Protein AF-A0A9Q1CS83-F1 (afdb_monomer_lite)

Sequence (499 aa):
MTSAVANDSVRLHMLMARCEGEALEAIQFCNMKAPKEGFKATMKTLKERYGDSARVAQAWIKKVTNSPKVDAGNIQKFADDLDNCYEALNTLGYLSELNNQASLKQIMAKFPRFFQNRWSVENFKIKQERGKNAELKDVVKFIRKAAAEITDPVFGSNRSGDETSGVSNRPPNRKDSVGNKIYHVNQVVRKDRESTKVRVVYDTASKCEGVSLNDVIYNGPKLQNDLFDVLIGIRRRPIALICDISEMYLQIQLAKEDRTMFRFMWRDPVETVESKIYEFNRVVFGLNVAPFISQIVTQENARKHKEEYPCAAEAVLKSTYMDDTMVSVENIEKAVKLYHELRELWGQAGMEAKKWLSSSKQVMEQIPQELRVKEVNLTENELPSVSTLGLSWAAEQDHFKFKTSAVREVHKEELTKRLVLSKISTVFDPLGFLSPFVIQGKILLQEIWVSGISWDEVVGGELQDKVGDWIRDLENLSDIRVNRCLCLDGAETLNCTHL

Secondary structure (DSSP, 8-state):
-------HHHHHHHHHTT--THHHHTTGGGGGS-HHHHHHHHHHHHHHHH--HHHHHHHHHHHHHHPPPP-TTTHHHHHHHHHHHHHHHHHHT-GGGTSSHHHHHHHHTTS-HHHHHHHHHHHHHHHHHHSSPPPHHHHHHHHHHHHHHHS-TTTGGG-----------------S-----EEEEEEE--SSSSS---EEEE-TT--BTTB-HHHHS------PPPHHHHHHHTTSSSEEEEEEETTHHHHSBPPTTTGGGSEEEE--SS--PPPEEEE-SB--TT-TTHHHHHHHHHHHHHHHTTTTSHHHHHHHHHHEETTEEEEEESSHHHHHHHHHHHHHHHHHTT--EEEEEES-HHHHHTS-GGGB-S-EETT--S---S--BEEEEETTTTEEEEEPPP-----GGG-BHHHHHHHHHHB--TT-TTHHHHHHHHHHHHHHHHTT--TTSBP-THHHHHHHHHHHHTGGGGG--EES--PPTT---------

Foldseek 3Di:
DDDDPPDLQVVLVVVLVPDDDPLNVQLVVLNVDDSNSSSVVSVVSCCVPPVPLVNQLVVLLCCQLVDAQDDLVCLQVSLVSLVVSCVSCVVSVNQVVCFDPVNLVSNLVSYPLVLVLVVVVVQVVCCVVVVDGDGSVSVSVSSNVVNCQLPPPPRNPPPHDDPDDDDRDDAPDDDPPPPQDAFEWDWDQDPPDPDRDTATATAQVDDDVHDGNLSNDDQDDDLFADLLQLLLQLQAEDKKKKWFWPPLQQLAFDDPVCQSVQKYWDDDPVDPDDIDIDTDGTGGHNHSNSQVVSLVLQLVLLVVCCVVQVLLSCQSNRNDGRGMRIHHDHDLVVLLSNVVSNQVSCVVSVIGIAQMDMLDPSNVVSDDPRRHDQWDFSPPDDDDDDQAQTWIARSPVQWIFTDDDDLDQQDQQQAFLQVLVSLLVSHDDSNCPCVVLSVLSVVLSVVCVVVVADRRGGDDDPSSVSSSVSSVCSVVSRVDIGHSHPDDVPDDDPPPPDD

Organism: Holothuria leucospilota (NCBI:txid206669)

InterPro domains:
  IPR000477 Reverse transcriptase domain [PF00078] (239-354)
  IPR005312 Domain of unknown function DUF1759 [PF03564] (11-122)
  IPR008042 Retrotransposon Pao-like, RNAseH-like domain [PF05380] (416-487)
  IPR043128 Reverse transcriptase/Diguanylate cyclase domain [G3DSA:3.30.70.270] (233-348)
  IPR043502 DNA/RNA polymerase superfamily [SSF56672] (188-355)

Radius of gyration: 31.39 Å; chains: 1; bounding box: 93×75×61 Å

Structure (mmCIF, N/CA/C/O backbone):
data_AF-A0A9Q1CS83-F1
#
_entry.id   AF-A0A9Q1CS83-F1
#
loop_
_atom_site.group_PDB
_atom_site.id
_atom_site.type_symbol
_atom_site.label_atom_id
_atom_site.label_alt_id
_atom_site.label_comp_id
_atom_site.label_asym_id
_atom_site.label_entity_id
_atom_site.label_seq_id
_atom_site.pdbx_PDB_ins_code
_atom_site.Cartn_x
_atom_site.Cartn_y
_atom_site.Cartn_z
_atom_site.occupancy
_atom_site.B_iso_or_equiv
_atom_site.auth_seq_id
_atom_site.auth_comp_id
_atom_site.auth_asym_id
_atom_site.auth_atom_id
_atom_site.pdbx_PDB_model_num
ATOM 1 N N . MET A 1 1 ? -32.609 38.874 -1.610 1.00 32.03 1 MET A N 1
ATOM 2 C CA . MET A 1 1 ? -34.036 38.776 -1.984 1.00 32.03 1 MET A CA 1
ATOM 3 C C . MET A 1 1 ? -34.878 38.949 -0.733 1.00 32.03 1 MET A C 1
ATOM 5 O O . MET A 1 1 ? -34.970 38.048 0.086 1.00 32.03 1 MET A O 1
ATOM 9 N N . THR A 1 2 ? -35.414 40.149 -0.551 1.00 37.81 2 THR A N 1
ATOM 10 C CA . THR A 1 2 ? -36.404 40.507 0.465 1.00 37.81 2 THR A CA 1
ATOM 11 C C . THR A 1 2 ? -37.734 39.826 0.135 1.00 37.81 2 THR A C 1
ATOM 13 O O . THR A 1 2 ? -38.559 40.391 -0.576 1.00 37.81 2 THR A O 1
ATOM 16 N N . SER A 1 3 ? -37.964 38.605 0.629 1.00 36.94 3 SER A N 1
ATOM 17 C CA . SER A 1 3 ? -39.322 38.053 0.644 1.00 36.94 3 SER A CA 1
ATOM 18 C C . SER A 1 3 ? -40.065 38.647 1.837 1.00 36.94 3 SER A C 1
ATOM 20 O O . SER A 1 3 ? -39.751 38.365 2.996 1.00 36.94 3 SER A O 1
ATOM 22 N N . ALA A 1 4 ? -41.032 39.508 1.544 1.00 54.03 4 ALA A N 1
ATOM 23 C CA . ALA A 1 4 ? -41.943 40.087 2.510 1.00 54.03 4 ALA A CA 1
ATOM 24 C C . ALA A 1 4 ? -42.719 38.986 3.255 1.00 54.03 4 ALA A C 1
ATOM 26 O O . ALA A 1 4 ? -43.751 38.511 2.794 1.00 54.03 4 ALA A O 1
ATOM 27 N N . VAL A 1 5 ? -42.259 38.609 4.449 1.00 50.91 5 VAL A N 1
ATOM 28 C CA . VAL A 1 5 ? -43.134 37.959 5.431 1.00 50.91 5 VAL A CA 1
ATOM 29 C C . VAL A 1 5 ? -44.098 39.048 5.894 1.00 50.91 5 VAL A C 1
ATOM 31 O O . VAL A 1 5 ? -43.690 39.934 6.637 1.00 50.91 5 VAL A O 1
ATOM 34 N N . ALA A 1 6 ? -45.326 39.078 5.375 1.00 58.25 6 ALA A N 1
ATOM 35 C CA . ALA A 1 6 ? -46.272 40.181 5.589 1.00 58.25 6 ALA A CA 1
ATOM 36 C C . ALA A 1 6 ? -46.984 40.147 6.957 1.00 58.25 6 ALA A C 1
ATOM 38 O O . ALA A 1 6 ? -47.631 41.118 7.334 1.00 58.25 6 ALA A O 1
ATOM 39 N N . ASN A 1 7 ? -46.865 39.052 7.713 1.00 74.69 7 ASN A N 1
ATOM 40 C CA . ASN A 1 7 ? -47.568 38.872 8.980 1.00 74.69 7 ASN A CA 1
ATOM 41 C C . ASN A 1 7 ? -46.629 39.117 10.176 1.00 74.69 7 ASN A C 1
ATOM 43 O O . ASN A 1 7 ? -45.687 38.353 10.401 1.00 74.69 7 ASN A O 1
ATOM 47 N N . ASP A 1 8 ? -46.897 40.167 10.957 1.00 70.06 8 ASP A N 1
ATOM 48 C CA . ASP A 1 8 ? -46.101 40.539 12.137 1.00 70.06 8 ASP A CA 1
ATOM 49 C C . ASP A 1 8 ? -46.105 39.448 13.227 1.00 70.06 8 ASP A C 1
ATOM 51 O O . ASP A 1 8 ? -45.138 39.325 13.975 1.00 70.06 8 ASP A O 1
ATOM 55 N N . SER A 1 9 ? -47.131 38.586 13.264 1.00 71.44 9 SER A N 1
ATOM 56 C CA . SER A 1 9 ? -47.167 37.410 14.148 1.00 71.44 9 SER A CA 1
ATOM 57 C C . SER A 1 9 ? -46.125 36.359 13.756 1.00 71.44 9 SER A C 1
ATOM 59 O O . SER A 1 9 ? -45.433 35.814 14.617 1.00 71.44 9 SER A O 1
ATOM 61 N N . VAL A 1 10 ? -45.945 36.139 12.449 1.00 76.00 10 VAL A N 1
ATOM 62 C CA . VAL A 1 10 ? -44.929 35.220 11.915 1.00 76.00 10 VAL A CA 1
ATOM 63 C C . VAL A 1 10 ? -43.532 35.798 12.126 1.00 76.00 10 VAL A C 1
ATOM 65 O O . VAL A 1 10 ? -42.625 35.069 12.513 1.00 76.00 10 VAL A O 1
ATOM 68 N N . ARG A 1 11 ? -43.354 37.115 11.954 1.00 75.62 11 ARG A N 1
ATOM 69 C CA . ARG A 1 11 ? -42.078 37.790 12.247 1.00 75.62 11 ARG A CA 1
ATOM 70 C C . ARG A 1 11 ? -41.690 37.678 13.719 1.00 75.62 11 ARG A C 1
ATOM 72 O O . ARG A 1 11 ? -40.526 37.422 14.008 1.00 75.62 11 ARG A O 1
ATOM 79 N N . LEU A 1 12 ? -42.649 37.845 14.632 1.00 78.38 12 LEU A N 1
ATOM 80 C CA . LEU A 1 12 ? -42.424 37.696 16.070 1.00 78.38 12 LEU A CA 1
ATOM 81 C C . LEU A 1 12 ? -42.041 36.257 16.431 1.00 78.38 12 LEU A C 1
ATOM 83 O O . LEU A 1 12 ? -41.023 36.056 17.089 1.00 78.38 12 LEU A O 1
ATOM 87 N N . HIS A 1 13 ? -42.781 35.264 15.931 1.00 78.75 13 HIS A N 1
ATOM 88 C CA . HIS A 1 13 ? -42.461 33.852 16.161 1.00 78.75 13 HIS A CA 1
ATOM 89 C C . HIS A 1 13 ? -41.102 33.455 15.573 1.00 78.75 13 HIS A C 1
ATOM 91 O O . HIS A 1 13 ? -40.316 32.802 16.251 1.00 78.75 13 HIS A O 1
ATOM 97 N N . MET A 1 14 ? -40.782 33.882 14.346 1.00 76.44 14 MET A N 1
ATOM 98 C CA . MET A 1 14 ? -39.477 33.615 13.730 1.00 76.44 14 MET A CA 1
ATOM 99 C C . MET A 1 14 ? -38.332 34.276 14.497 1.00 76.44 14 MET A C 1
ATOM 101 O O . MET A 1 14 ? -37.271 33.674 14.628 1.00 76.44 14 MET A O 1
ATOM 105 N N . LEU A 1 15 ? -38.530 35.495 15.005 1.00 76.56 15 LEU A N 1
ATOM 106 C CA . LEU A 1 15 ? -37.518 36.197 15.789 1.00 76.56 15 LEU A CA 1
ATOM 107 C C . LEU A 1 15 ? -37.273 35.493 17.128 1.00 76.56 15 LEU A C 1
ATOM 109 O O . LEU A 1 15 ? -36.124 35.256 17.482 1.00 76.56 15 LEU A O 1
ATOM 113 N N . MET A 1 16 ? -38.338 35.094 17.828 1.00 76.12 16 MET A N 1
ATOM 114 C CA . MET A 1 16 ? -38.227 34.344 19.082 1.00 76.12 16 MET A CA 1
ATOM 115 C C . MET A 1 16 ? -37.592 32.966 18.875 1.00 76.12 16 MET A C 1
ATOM 117 O O . MET A 1 16 ? -36.726 32.584 19.649 1.00 76.12 16 MET A O 1
ATOM 121 N N . ALA A 1 17 ? -37.935 32.259 17.795 1.00 79.44 17 ALA A N 1
ATOM 122 C CA . ALA A 1 17 ? -37.340 30.963 17.457 1.00 79.44 17 ALA A CA 1
ATOM 123 C C . ALA A 1 17 ? -35.837 31.033 17.123 1.00 79.44 17 ALA A C 1
ATOM 125 O O . ALA A 1 17 ? -35.180 30.002 17.028 1.00 79.44 17 ALA A O 1
ATOM 126 N N . ARG A 1 18 ? -35.289 32.235 16.902 1.00 75.81 18 ARG A N 1
ATOM 127 C CA . ARG A 1 18 ? -33.863 32.472 16.630 1.00 75.81 18 ARG A CA 1
ATOM 128 C C . ARG A 1 18 ? -33.108 33.020 17.844 1.00 75.81 18 ARG A C 1
ATOM 130 O O . ARG A 1 18 ? -31.906 33.253 17.739 1.00 75.81 18 ARG A O 1
ATOM 137 N N . CYS A 1 19 ? -33.792 33.251 18.964 1.00 76.88 19 CYS A N 1
ATOM 138 C CA . CYS A 1 19 ? -33.185 33.653 20.226 1.00 76.88 19 CYS A CA 1
ATOM 139 C C . CYS A 1 19 ? -33.089 32.444 21.161 1.00 76.88 19 CYS A C 1
ATOM 141 O O . CYS A 1 19 ? -34.038 31.679 21.291 1.00 76.88 19 CYS A O 1
ATOM 143 N N . GLU A 1 20 ? -31.964 32.310 21.859 1.00 75.19 20 GLU A N 1
ATOM 144 C CA . GLU A 1 20 ? -31.714 31.244 22.835 1.00 75.19 20 GLU A CA 1
ATOM 145 C C . GLU A 1 20 ? -31.193 31.854 24.150 1.00 75.19 20 GLU A C 1
ATOM 147 O O . GLU A 1 20 ? -30.678 32.978 24.164 1.00 75.19 20 GLU A O 1
ATOM 152 N N . GLY A 1 21 ? -31.345 31.133 25.266 1.00 81.75 21 GLY A N 1
ATOM 153 C CA . GLY A 1 21 ? -30.866 31.555 26.590 1.00 81.75 21 GLY A CA 1
ATOM 154 C C . GLY A 1 21 ? -31.493 32.861 27.104 1.00 81.75 21 GLY A C 1
ATOM 155 O O . GLY A 1 21 ? -32.665 33.144 26.856 1.00 81.75 21 GLY A O 1
ATOM 156 N N . GLU A 1 22 ? -30.696 33.687 27.791 1.00 77.06 22 GLU A N 1
ATOM 157 C CA . GLU A 1 22 ? -31.140 34.942 28.432 1.00 77.06 22 GLU A CA 1
ATOM 158 C C . GLU A 1 22 ? -31.825 35.925 27.462 1.00 77.06 22 GLU A C 1
ATOM 160 O O . GLU A 1 22 ? -32.710 36.690 27.851 1.00 77.06 22 GLU A O 1
ATOM 165 N N . ALA A 1 23 ? -31.439 35.909 26.179 1.00 77.50 23 ALA A N 1
ATOM 166 C CA . ALA A 1 23 ? -32.041 36.766 25.161 1.00 77.50 23 ALA A CA 1
ATOM 167 C C . ALA A 1 23 ? -33.485 36.352 24.840 1.00 77.50 23 ALA A C 1
ATOM 169 O O . ALA A 1 23 ? -34.316 37.223 24.586 1.00 77.50 23 ALA A O 1
ATOM 170 N N . LEU A 1 24 ? -33.788 35.048 24.884 1.00 82.00 24 LEU A N 1
ATOM 171 C CA . LEU A 1 24 ? -35.145 34.527 24.732 1.00 82.00 24 LEU A CA 1
ATOM 172 C C . LEU A 1 24 ? -35.987 34.852 25.970 1.00 82.00 24 LEU A C 1
ATOM 174 O O . LEU A 1 24 ? -37.093 35.370 25.832 1.00 82.00 24 LEU A O 1
ATOM 178 N N . GLU A 1 25 ? -35.451 34.623 27.170 1.00 80.50 25 GLU A N 1
ATOM 179 C CA . GLU A 1 25 ? -36.126 34.948 28.437 1.00 80.50 25 GLU A CA 1
ATOM 180 C C . GLU A 1 25 ? -36.514 36.431 28.514 1.00 80.50 25 GLU A C 1
ATOM 182 O O . GLU A 1 25 ? -37.641 36.772 28.875 1.00 80.50 25 GLU A O 1
ATOM 187 N N . ALA A 1 26 ? -35.626 37.326 28.067 1.00 77.38 26 ALA A N 1
ATOM 188 C CA . ALA A 1 26 ? -35.876 38.765 28.044 1.00 77.38 26 ALA A CA 1
ATOM 189 C C . ALA A 1 26 ? -37.036 39.191 27.120 1.00 77.38 26 ALA A C 1
ATOM 191 O O . ALA A 1 26 ? -37.585 40.280 27.304 1.00 77.38 26 ALA A O 1
ATOM 192 N N . ILE A 1 27 ? -37.405 38.370 26.130 1.00 82.19 27 ILE A N 1
ATOM 193 C CA . ILE A 1 27 ? -38.431 38.697 25.127 1.00 82.19 27 ILE A CA 1
ATOM 194 C C . ILE A 1 27 ? -39.676 37.804 25.200 1.00 82.19 27 ILE A C 1
ATOM 196 O O . ILE A 1 27 ? -40.655 38.114 24.524 1.00 82.19 27 ILE A O 1
ATOM 200 N N . GLN A 1 28 ? -39.688 36.755 26.032 1.00 79.38 28 GLN A N 1
ATOM 201 C CA . GLN A 1 28 ? -40.813 35.815 26.185 1.00 79.38 28 GLN A CA 1
ATOM 202 C C . GLN A 1 28 ? -42.146 36.519 26.476 1.00 79.38 28 GLN A C 1
ATOM 204 O O . GLN A 1 28 ? -43.165 36.207 25.859 1.00 79.38 28 GLN A O 1
ATOM 209 N N . PHE A 1 29 ? -42.135 37.542 27.336 1.00 77.25 29 PHE A N 1
ATOM 210 C CA . PHE A 1 29 ? -43.333 38.319 27.675 1.00 77.25 29 PHE A CA 1
ATOM 211 C C . PHE A 1 29 ? -43.911 39.106 26.482 1.00 77.25 29 PHE A C 1
ATOM 213 O O . PHE A 1 29 ? -45.092 39.453 26.466 1.00 77.25 29 PHE A O 1
ATOM 220 N N . CYS A 1 30 ? -43.115 39.376 25.441 1.00 78.12 30 CYS A N 1
ATOM 221 C CA . CYS A 1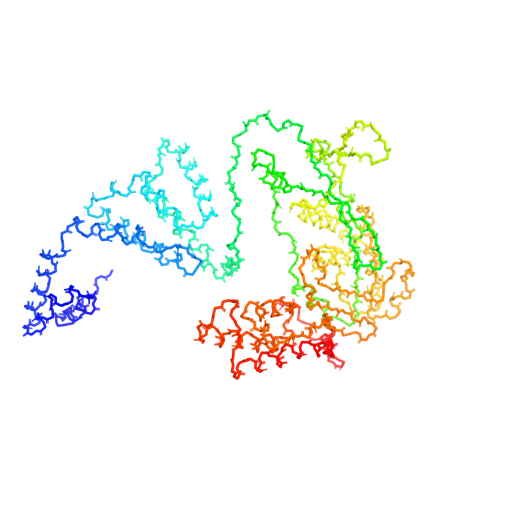 30 ? -43.589 40.086 24.251 1.00 78.12 30 CYS A CA 1
ATOM 222 C C . CYS A 1 30 ? -44.571 39.252 23.412 1.00 78.12 30 CYS A C 1
ATOM 224 O O . CYS A 1 30 ? -45.323 39.839 22.636 1.00 78.12 30 CYS A O 1
ATOM 226 N N . ASN A 1 31 ? -44.627 37.927 23.610 1.00 76.19 31 ASN A N 1
ATOM 227 C CA . ASN A 1 31 ? -45.605 37.042 22.966 1.00 76.19 31 ASN A CA 1
ATOM 228 C C . ASN A 1 31 ? -47.033 37.211 23.521 1.00 76.19 31 ASN A C 1
ATOM 230 O O . ASN A 1 31 ? -47.999 36.836 22.869 1.00 76.19 31 ASN A O 1
ATOM 234 N N . MET A 1 32 ? -47.183 37.802 24.713 1.00 77.38 32 MET A N 1
ATOM 235 C CA . MET A 1 32 ? -48.495 38.089 25.312 1.00 77.38 32 MET A CA 1
ATOM 236 C C . MET A 1 32 ? -49.119 39.393 24.787 1.00 77.38 32 MET A C 1
ATOM 238 O O . MET A 1 32 ? -50.256 39.715 25.126 1.00 77.38 32 MET A O 1
ATOM 242 N N . LYS A 1 33 ? -48.380 40.170 23.983 1.00 78.12 33 LYS A N 1
ATOM 243 C CA . LYS A 1 33 ? -48.838 41.439 23.397 1.00 78.12 33 LYS A CA 1
ATOM 244 C C . LYS A 1 33 ? -49.398 41.221 21.993 1.00 78.12 33 LYS A C 1
ATOM 246 O O . LYS A 1 33 ? -49.056 40.251 21.321 1.00 78.12 33 LYS A O 1
ATOM 251 N N . ALA A 1 34 ? -50.211 42.165 21.514 1.00 81.31 34 ALA A N 1
ATOM 252 C CA . ALA A 1 34 ? -50.700 42.140 20.137 1.00 81.31 34 ALA A CA 1
ATOM 253 C C . ALA A 1 34 ? -49.515 42.046 19.145 1.00 81.31 34 ALA A C 1
ATOM 255 O O . ALA A 1 34 ? -48.524 42.751 19.340 1.00 81.31 34 ALA A O 1
ATOM 256 N N . PRO A 1 35 ? -49.584 41.238 18.067 1.00 76.50 35 PRO A N 1
ATOM 257 C CA . PRO A 1 35 ? -48.413 40.838 17.271 1.00 76.50 35 PRO A CA 1
ATOM 258 C C . PRO A 1 35 ? -47.492 41.972 16.795 1.00 76.50 35 PRO A C 1
ATOM 260 O O . PRO A 1 35 ? -46.269 41.861 16.852 1.00 76.50 35 PRO A O 1
ATOM 263 N N . LYS A 1 36 ? -48.076 43.097 16.372 1.00 79.19 36 LYS A N 1
ATOM 264 C CA . LYS A 1 36 ? -47.341 44.281 15.906 1.00 79.19 36 LYS A CA 1
ATOM 265 C C . LYS A 1 36 ? -46.616 45.012 17.042 1.00 79.19 36 LYS A C 1
ATOM 267 O O . LYS A 1 36 ? -45.495 45.491 16.869 1.00 79.19 36 LYS A O 1
ATOM 272 N N . GLU A 1 37 ? -47.243 45.084 18.213 1.00 79.94 37 GLU A N 1
ATOM 273 C CA . GLU A 1 37 ? -46.659 45.685 19.414 1.00 79.94 37 GLU A CA 1
ATOM 274 C C . GLU A 1 37 ? -45.627 44.764 20.058 1.00 79.94 37 GLU A C 1
ATOM 276 O O . GLU A 1 37 ? -44.570 45.238 20.473 1.00 79.94 37 GLU A O 1
ATOM 281 N N . GLY A 1 38 ? -45.901 43.457 20.076 1.00 81.38 38 GLY A N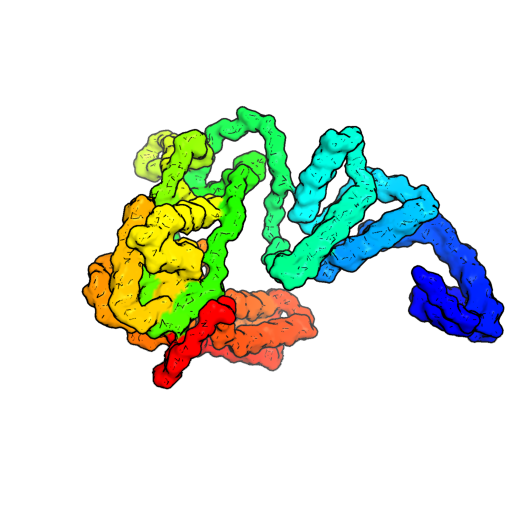 1
ATOM 282 C CA . GLY A 1 38 ? -44.976 42.415 20.507 1.00 81.38 38 GLY A CA 1
ATOM 283 C C . GLY A 1 38 ? -43.685 42.467 19.702 1.00 81.38 38 GLY A C 1
ATOM 284 O O . GLY A 1 38 ? -42.622 42.641 20.284 1.00 81.38 38 GLY A O 1
ATOM 285 N N . PHE A 1 39 ? -43.767 42.468 18.367 1.00 79.56 39 PHE A N 1
ATOM 286 C CA . PHE A 1 39 ? -42.588 42.569 17.500 1.00 79.56 39 PHE A CA 1
ATOM 287 C C . PHE A 1 39 ? -41.778 43.852 17.734 1.00 79.56 39 PHE A C 1
ATOM 289 O O . PHE A 1 39 ? -40.551 43.810 17.854 1.00 79.56 39 PHE A O 1
ATOM 296 N N . LYS A 1 40 ? -42.452 45.004 17.855 1.00 82.56 40 LYS A N 1
ATOM 297 C CA . LYS A 1 40 ? -41.785 46.287 18.122 1.00 82.56 40 LYS A CA 1
ATOM 298 C C . LYS A 1 40 ? -41.121 46.309 19.503 1.00 82.56 40 LYS A C 1
ATOM 300 O O . LYS A 1 40 ? -40.012 46.828 19.628 1.00 82.56 40 LYS A O 1
ATOM 305 N N . ALA A 1 41 ? -41.772 45.745 20.522 1.00 80.31 41 ALA A N 1
ATOM 306 C CA . ALA A 1 41 ? -41.229 45.624 21.871 1.00 80.31 41 ALA A CA 1
ATOM 307 C C . ALA A 1 41 ? -40.028 44.669 21.909 1.00 80.31 41 ALA A C 1
ATOM 309 O O . ALA A 1 41 ? -38.989 45.050 22.436 1.00 80.31 41 ALA A O 1
ATOM 310 N N . THR A 1 42 ? -40.119 43.500 21.267 1.00 81.25 42 THR A N 1
ATOM 311 C CA . THR A 1 42 ? -39.013 42.542 21.128 1.00 81.25 42 THR A CA 1
ATOM 312 C C . THR A 1 42 ? -37.803 43.193 20.469 1.00 81.25 42 THR A C 1
ATOM 314 O O . THR A 1 42 ? -36.703 43.136 21.013 1.00 81.25 42 THR A O 1
ATOM 317 N N . MET A 1 43 ? -37.993 43.876 19.336 1.00 80.44 43 MET A N 1
ATOM 318 C CA . MET A 1 43 ? -36.898 44.545 18.632 1.00 80.44 43 MET A CA 1
ATOM 319 C C . MET A 1 43 ? -36.276 45.668 19.474 1.00 80.44 43 MET A C 1
ATOM 321 O O . MET A 1 43 ? -35.057 45.828 19.483 1.00 80.44 43 MET A O 1
ATOM 325 N N . LYS A 1 44 ? -37.097 46.425 20.217 1.00 83.25 44 LYS A N 1
ATOM 326 C CA . LYS A 1 44 ? -36.624 47.462 21.144 1.00 83.25 44 LYS A CA 1
ATOM 327 C C . LYS A 1 44 ? -35.792 46.857 22.279 1.00 83.25 44 LYS A C 1
ATOM 329 O O . LYS A 1 44 ? -34.669 47.298 22.489 1.00 83.25 44 LYS A O 1
ATOM 334 N N . THR A 1 45 ? -36.291 45.821 22.953 1.00 80.94 45 THR A N 1
ATOM 335 C CA . THR A 1 45 ? -35.597 45.154 24.065 1.00 80.94 45 THR A CA 1
ATOM 336 C C . THR A 1 45 ? -34.299 44.483 23.620 1.00 80.94 45 THR A C 1
ATOM 338 O O . THR A 1 45 ? -33.285 44.621 24.302 1.00 80.94 45 THR A O 1
ATOM 341 N N . LEU A 1 46 ? -34.289 43.811 22.462 1.00 81.12 46 LEU A N 1
ATOM 342 C CA . LEU A 1 46 ? -33.066 43.229 21.902 1.00 81.12 46 LEU A CA 1
ATOM 343 C C . LEU A 1 46 ? -32.051 44.312 21.541 1.00 81.12 46 LEU A C 1
ATOM 345 O O . LEU A 1 46 ? -30.876 44.173 21.869 1.00 81.12 46 LEU A O 1
ATOM 349 N N . LYS A 1 47 ? -32.497 45.419 20.936 1.00 80.50 47 LYS A N 1
ATOM 350 C CA . LYS A 1 47 ? -31.619 46.542 20.596 1.00 80.50 47 LYS A CA 1
ATOM 351 C C . LYS A 1 47 ? -31.032 47.217 21.839 1.00 80.50 47 LYS A C 1
ATOM 353 O O . LYS A 1 47 ? -29.845 47.507 21.851 1.00 80.50 47 LYS A O 1
ATOM 358 N N . GLU A 1 48 ? -31.833 47.428 22.881 1.00 79.31 48 GLU A N 1
ATOM 359 C CA . GLU A 1 48 ? -31.397 48.074 24.126 1.00 79.31 48 GLU A CA 1
ATOM 360 C C . GLU A 1 48 ? -30.459 47.192 24.960 1.00 79.31 48 GLU A C 1
ATOM 362 O O . GLU A 1 48 ? -29.499 47.697 25.535 1.00 79.31 48 GLU A O 1
ATOM 367 N N . ARG A 1 49 ? -30.710 45.878 25.037 1.00 78.44 49 ARG A N 1
ATOM 368 C CA . ARG A 1 49 ? -29.927 44.969 25.895 1.00 78.44 49 ARG A CA 1
ATOM 369 C C . ARG A 1 49 ? -28.741 44.313 25.187 1.00 78.44 49 ARG A C 1
ATOM 371 O O . ARG A 1 49 ? -27.724 44.040 25.828 1.00 78.44 49 ARG A O 1
ATOM 378 N N . TYR A 1 50 ? -28.868 44.047 23.888 1.00 73.81 50 TYR A N 1
ATOM 379 C CA . TYR A 1 50 ? -27.922 43.231 23.116 1.00 73.81 50 TYR A CA 1
ATOM 380 C C . TYR A 1 50 ? -27.482 43.875 21.792 1.00 73.81 50 TYR A C 1
ATOM 382 O O . TYR A 1 50 ? -26.598 43.338 21.136 1.00 73.81 50 TYR A O 1
ATOM 390 N N . GLY A 1 51 ? -28.063 45.013 21.398 1.00 69.88 51 GLY A N 1
ATOM 391 C CA . GLY A 1 51 ? -27.753 45.716 20.147 1.00 69.88 51 GLY A CA 1
ATOM 392 C C . GLY A 1 51 ? -26.587 46.699 20.232 1.00 69.88 51 GLY A C 1
ATOM 393 O O . GLY A 1 51 ? -26.362 47.439 19.275 1.00 69.88 51 GLY A O 1
ATOM 394 N N . ASP A 1 52 ? -25.868 46.731 21.356 1.00 81.56 52 ASP A N 1
ATOM 395 C CA . ASP A 1 52 ? -24.638 47.508 21.490 1.00 81.56 52 ASP A CA 1
ATOM 396 C C . ASP A 1 52 ? -23.570 46.977 20.521 1.00 81.56 52 ASP A C 1
ATOM 398 O O . ASP A 1 52 ? -23.217 45.794 20.547 1.00 81.56 52 ASP A O 1
ATOM 402 N N . SER A 1 53 ? -23.067 47.851 19.646 1.00 77.31 53 SER A N 1
ATOM 403 C CA . SER A 1 53 ? -22.152 47.468 18.567 1.00 77.31 53 SER A CA 1
ATOM 404 C C . SER A 1 53 ? -20.848 46.870 19.091 1.00 77.31 53 SER A C 1
ATOM 406 O O . SER A 1 53 ? -20.341 45.920 18.494 1.00 77.31 53 SER A O 1
ATOM 408 N N . ALA A 1 54 ? -20.341 47.355 20.230 1.00 76.75 54 ALA A N 1
ATOM 409 C CA . ALA A 1 54 ? -19.137 46.817 20.854 1.00 76.75 54 ALA A CA 1
ATOM 410 C C . ALA A 1 54 ? -19.398 45.435 21.471 1.00 76.75 54 ALA A C 1
ATOM 412 O O . ALA A 1 54 ? -18.591 44.521 21.311 1.00 76.75 54 ALA A O 1
ATOM 413 N N . ARG A 1 55 ? -20.552 45.231 22.116 1.00 79.88 55 ARG A N 1
ATOM 414 C CA . ARG A 1 55 ? -20.953 43.931 22.677 1.00 79.88 55 ARG A CA 1
ATOM 415 C C . ARG A 1 55 ? -21.141 42.874 21.589 1.00 79.88 55 ARG A C 1
ATOM 417 O O . ARG A 1 55 ? -20.709 41.735 21.770 1.00 79.88 55 ARG A O 1
ATOM 424 N N . VAL A 1 56 ? -21.745 43.243 20.458 1.00 80.69 56 VAL A N 1
ATOM 425 C CA . VAL A 1 56 ? -21.911 42.354 19.295 1.00 80.69 56 VAL A CA 1
ATOM 426 C C . VAL A 1 56 ? -20.554 42.021 18.671 1.00 80.69 56 VAL A C 1
ATOM 428 O O . VAL A 1 56 ? -20.279 40.848 18.410 1.00 80.69 56 VAL A O 1
ATOM 431 N N . ALA A 1 57 ? -19.678 43.014 18.496 1.00 81.06 57 ALA A N 1
ATOM 432 C CA . ALA A 1 57 ? -18.315 42.800 18.012 1.00 81.06 57 ALA A CA 1
ATOM 433 C C . ALA A 1 57 ? -17.530 41.851 18.936 1.00 81.06 57 ALA A C 1
ATOM 435 O O . ALA A 1 57 ? -16.980 40.850 18.477 1.00 81.06 57 ALA A O 1
ATOM 436 N N . GLN A 1 58 ? -17.566 42.078 20.252 1.00 81.50 58 GLN A N 1
ATOM 437 C CA . GLN A 1 58 ? -16.912 41.214 21.237 1.00 81.50 58 GLN A CA 1
ATOM 438 C C . GLN A 1 58 ? -17.474 39.790 21.258 1.00 81.50 58 GLN A C 1
ATOM 440 O O . GLN A 1 58 ? -16.717 38.845 21.476 1.00 81.50 58 GLN A O 1
ATOM 445 N N . ALA A 1 59 ? -18.778 39.607 21.036 1.00 82.50 59 ALA A N 1
ATOM 446 C CA . ALA A 1 59 ? -19.380 38.279 20.945 1.00 82.50 59 ALA A CA 1
ATOM 447 C C . ALA A 1 59 ? -18.843 37.502 19.732 1.00 82.50 59 ALA A C 1
ATOM 449 O O . ALA A 1 59 ? -18.453 36.342 19.871 1.00 82.50 59 ALA A O 1
ATOM 450 N N . TRP A 1 60 ? -18.740 38.155 18.570 1.00 83.44 60 TRP A N 1
ATOM 451 C CA . TRP A 1 60 ? -18.135 37.570 17.370 1.00 83.44 60 TRP A CA 1
ATOM 452 C C . TRP A 1 60 ? -16.648 37.264 17.554 1.00 83.44 60 TRP A C 1
ATOM 454 O O . TRP A 1 60 ? -16.198 36.176 17.193 1.00 83.44 60 TRP A O 1
ATOM 464 N N . ILE A 1 61 ? -15.903 38.176 18.181 1.00 84.19 61 ILE A N 1
ATOM 465 C CA . ILE A 1 61 ? -14.491 37.969 18.517 1.00 84.19 61 ILE A CA 1
ATOM 466 C C . ILE A 1 61 ? -14.343 36.757 19.433 1.00 84.19 61 ILE A C 1
ATOM 468 O O . ILE A 1 61 ? -13.574 35.856 19.111 1.00 84.19 61 ILE A O 1
ATOM 472 N N . LYS A 1 62 ? -15.117 36.680 20.524 1.00 84.00 62 LYS A N 1
ATOM 473 C CA . LYS A 1 62 ? -15.109 35.539 21.453 1.00 84.00 62 LYS A CA 1
ATOM 474 C C . LYS A 1 62 ? -15.488 34.233 20.765 1.00 84.00 62 LYS A C 1
ATOM 476 O O . LYS A 1 62 ? -14.869 33.214 21.051 1.00 84.00 62 LYS A O 1
ATOM 481 N N . LYS A 1 63 ? -16.459 34.244 19.847 1.00 83.81 63 LYS A N 1
ATOM 482 C CA . LYS A 1 63 ? -16.852 33.049 19.087 1.00 83.81 63 LYS A CA 1
ATOM 483 C C . LYS A 1 63 ? -15.653 32.472 18.333 1.00 83.81 63 LYS A C 1
ATOM 485 O O . LYS A 1 63 ? -15.336 31.294 18.484 1.00 83.81 63 LYS A O 1
ATOM 490 N N . VAL A 1 64 ? -14.920 33.313 17.607 1.00 82.75 64 VAL A N 1
ATOM 491 C CA . VAL A 1 64 ? -13.749 32.888 16.828 1.00 82.75 64 VAL A CA 1
ATOM 492 C C . VAL A 1 64 ? -12.548 32.568 17.729 1.00 82.75 64 VAL A C 1
ATOM 494 O O . VAL A 1 64 ? -11.894 31.540 17.538 1.00 82.75 64 VAL A O 1
ATOM 497 N N . THR A 1 65 ? -12.262 33.372 18.759 1.00 80.69 65 THR A N 1
ATOM 498 C CA . THR A 1 65 ? -11.087 33.195 19.636 1.00 80.69 65 THR A CA 1
ATOM 499 C C . THR A 1 65 ? -11.241 32.090 20.679 1.00 80.69 65 THR A C 1
ATOM 501 O O . THR A 1 65 ? -10.232 31.475 21.021 1.00 80.69 65 THR A O 1
ATOM 504 N N . ASN A 1 66 ? -12.463 31.704 21.065 1.00 81.25 66 ASN A N 1
ATOM 505 C CA . ASN A 1 66 ? -12.726 30.604 22.011 1.00 81.25 66 ASN A CA 1
ATOM 506 C C . ASN A 1 66 ? -13.219 29.305 21.358 1.00 81.25 66 ASN A C 1
ATOM 508 O O . ASN A 1 66 ? -13.364 28.303 22.050 1.00 81.25 66 ASN A O 1
ATOM 512 N N . SER A 1 67 ? -13.442 29.285 20.039 1.00 76.88 67 SER A N 1
ATOM 513 C CA . SER A 1 67 ? -13.732 28.042 19.306 1.00 76.88 67 SER A CA 1
ATOM 514 C C . SER A 1 67 ? -12.723 26.914 19.612 1.00 76.88 67 SER A C 1
ATOM 516 O O . SER A 1 67 ? -11.534 27.206 19.799 1.00 76.88 67 SER A O 1
ATOM 518 N N . PRO A 1 68 ? -13.156 25.641 19.628 1.00 75.12 68 PRO A N 1
ATOM 519 C CA . PRO A 1 68 ? -12.263 24.497 19.807 1.00 75.12 68 PRO A CA 1
ATOM 520 C C . PRO A 1 68 ? -11.234 24.391 18.668 1.00 75.12 68 PRO A C 1
ATOM 522 O O . PRO A 1 68 ? -11.297 25.128 17.679 1.00 75.12 68 PRO A O 1
ATOM 525 N N . LYS A 1 69 ? -10.257 23.487 18.817 1.00 79.00 69 LYS A N 1
ATOM 526 C CA . LYS A 1 69 ? -9.302 23.183 17.740 1.00 79.00 69 LYS A CA 1
ATOM 527 C C . LYS A 1 69 ? -10.051 22.732 16.483 1.00 79.00 69 LYS A C 1
ATOM 529 O O . LYS A 1 69 ? -11.037 22.001 16.574 1.00 79.00 69 LYS A O 1
ATOM 534 N N . VAL A 1 70 ? -9.577 23.198 15.332 1.00 78.88 70 VAL A N 1
ATOM 535 C CA . VAL A 1 70 ? -10.201 22.921 14.040 1.00 78.88 70 VAL A CA 1
ATOM 536 C C . VAL A 1 70 ? -9.662 21.598 13.497 1.00 78.88 70 VAL A C 1
ATOM 538 O O . VAL A 1 70 ? -8.450 21.434 13.383 1.00 78.88 70 VAL A O 1
ATOM 541 N N . ASP A 1 71 ? -10.552 20.675 13.157 1.00 71.38 71 ASP A N 1
ATOM 542 C CA . ASP A 1 71 ? -10.272 19.385 12.528 1.00 71.38 71 ASP A CA 1
ATOM 543 C C . ASP A 1 71 ? -10.962 19.293 11.153 1.00 71.38 71 ASP A C 1
ATOM 545 O O . ASP A 1 71 ? -11.641 20.220 10.704 1.00 71.38 71 ASP A O 1
ATOM 549 N N . ALA A 1 72 ? -10.779 18.170 10.455 1.00 64.88 72 ALA A N 1
ATOM 550 C CA . ALA A 1 72 ? -11.381 17.956 9.139 1.00 64.88 72 ALA A CA 1
ATOM 551 C C . ALA A 1 72 ? -12.925 17.946 9.164 1.00 64.88 72 ALA A C 1
ATOM 553 O O . ALA A 1 72 ? -13.543 18.270 8.154 1.00 64.88 72 ALA A O 1
ATOM 554 N N . GLY A 1 73 ? -13.549 17.613 10.300 1.00 66.12 73 GLY A N 1
ATOM 555 C CA . GLY A 1 73 ? -15.004 17.543 10.445 1.00 66.12 73 GLY A CA 1
ATOM 556 C C . GLY A 1 73 ? -15.664 18.890 10.749 1.00 66.12 73 GLY A C 1
ATOM 557 O O . GLY A 1 73 ? -16.845 19.074 10.461 1.00 66.12 73 GLY A O 1
ATOM 558 N N . ASN A 1 74 ? -14.922 19.852 11.306 1.00 77.56 74 ASN A N 1
ATOM 559 C CA . ASN A 1 74 ? -15.458 21.149 11.733 1.00 77.56 74 ASN A CA 1
ATOM 560 C C . ASN A 1 74 ? -14.907 22.363 10.948 1.00 77.56 74 ASN A C 1
ATOM 562 O O . ASN A 1 74 ? -15.365 23.489 11.169 1.00 77.56 74 ASN A O 1
ATOM 566 N N . ILE A 1 75 ? -13.984 22.150 10.000 1.00 80.94 75 ILE A N 1
ATOM 567 C CA . ILE A 1 75 ? -13.323 23.222 9.236 1.00 80.94 75 ILE A CA 1
ATOM 568 C C . ILE A 1 75 ? -14.282 24.096 8.426 1.00 80.94 75 ILE A C 1
ATOM 570 O O . ILE A 1 75 ? -14.103 25.312 8.393 1.00 80.94 75 ILE A O 1
ATOM 574 N N . GLN A 1 76 ? -15.320 23.509 7.823 1.00 82.06 76 GLN A N 1
ATOM 575 C CA . GLN A 1 76 ? -16.302 24.264 7.042 1.00 82.06 76 GLN A CA 1
ATOM 576 C C . GLN A 1 76 ? -17.115 25.197 7.945 1.00 82.06 76 GLN A C 1
ATOM 578 O O . GLN A 1 76 ? -17.222 26.390 7.678 1.00 82.06 76 GLN A O 1
ATOM 583 N N . LYS A 1 77 ? -17.591 24.677 9.081 1.00 83.62 77 LYS A N 1
ATOM 584 C CA . LYS A 1 77 ? -18.335 25.459 10.072 1.00 83.62 77 LYS A CA 1
ATOM 585 C C . LYS A 1 77 ? -17.496 26.611 10.628 1.00 83.62 77 LYS A C 1
ATOM 587 O O . LYS A 1 77 ? -17.998 27.720 10.779 1.00 83.62 77 LYS A O 1
ATOM 592 N N . PHE A 1 78 ? -16.215 26.365 10.909 1.00 86.56 78 PHE A N 1
ATOM 593 C CA . PHE A 1 78 ? -15.311 27.418 11.370 1.00 86.56 78 PHE A CA 1
ATOM 594 C C . PHE A 1 78 ? -15.032 28.461 10.276 1.00 86.56 78 PHE A C 1
ATOM 596 O O . PHE A 1 78 ? -14.964 29.651 10.579 1.00 86.56 78 PHE A O 1
ATOM 603 N N . ALA A 1 79 ? -14.887 28.042 9.014 1.00 86.00 79 ALA A N 1
ATOM 604 C CA . ALA A 1 79 ? -14.724 28.956 7.885 1.00 86.00 79 ALA A CA 1
ATOM 605 C C . ALA A 1 79 ? -15.933 29.894 7.748 1.00 86.00 79 ALA A C 1
ATOM 607 O O . ALA A 1 79 ? -15.746 31.105 7.631 1.00 86.00 79 ALA A O 1
ATOM 608 N N . ASP A 1 80 ? -17.148 29.353 7.851 1.00 85.19 80 ASP A N 1
ATOM 609 C CA . ASP A 1 80 ? -18.389 30.128 7.802 1.00 85.19 80 ASP A CA 1
ATOM 610 C C . ASP A 1 80 ? -18.509 31.079 9.007 1.00 85.19 80 ASP A C 1
ATOM 612 O O . ASP A 1 80 ? -18.889 32.242 8.865 1.00 85.19 80 ASP A O 1
ATOM 616 N N . ASP A 1 81 ? -18.146 30.628 10.211 1.00 85.12 81 ASP A N 1
ATOM 617 C CA . ASP A 1 81 ? -18.158 31.462 11.419 1.00 85.12 81 ASP A CA 1
ATOM 618 C C . ASP A 1 81 ? -17.148 32.616 11.351 1.00 85.12 81 ASP A C 1
ATOM 620 O O . ASP A 1 81 ? -17.451 33.731 11.785 1.00 85.12 81 ASP A O 1
ATOM 624 N N . LEU A 1 82 ? -15.960 32.370 10.796 1.00 87.75 82 LEU A N 1
ATOM 625 C CA . LEU A 1 82 ? -14.931 33.389 10.609 1.00 87.75 82 LEU A CA 1
ATOM 626 C C . LEU A 1 82 ? -15.328 34.408 9.531 1.00 87.75 82 LEU A C 1
ATOM 628 O O . LEU A 1 82 ? -15.060 35.599 9.684 1.00 87.75 82 LEU A O 1
ATOM 632 N N . ASP A 1 83 ? -15.986 33.955 8.468 1.00 87.62 83 ASP A N 1
ATOM 633 C CA . ASP A 1 83 ? -16.492 34.815 7.401 1.00 87.62 83 ASP A CA 1
ATOM 634 C C . ASP A 1 83 ? -17.609 35.741 7.901 1.00 87.62 83 ASP A C 1
ATOM 636 O O . ASP A 1 83 ? -17.548 36.959 7.734 1.00 87.62 83 ASP A O 1
ATOM 640 N N . ASN A 1 84 ? -18.569 35.180 8.641 1.00 86.38 84 ASN A N 1
ATOM 641 C CA . ASN A 1 84 ? -19.614 35.958 9.305 1.00 86.38 84 ASN A CA 1
ATOM 642 C C . ASN A 1 84 ? -19.032 36.955 10.322 1.00 86.38 84 ASN A C 1
ATOM 644 O O . ASN A 1 84 ? -19.508 38.086 10.425 1.00 86.38 84 ASN A O 1
ATOM 648 N N . CYS A 1 85 ? -17.983 36.563 11.053 1.00 86.88 85 CYS A N 1
ATOM 649 C CA . CYS A 1 85 ? -17.260 37.448 11.966 1.00 86.88 85 CYS A CA 1
ATOM 650 C C . CYS A 1 85 ? -16.615 38.628 11.220 1.00 86.88 85 CYS A C 1
ATOM 652 O O . CYS A 1 85 ? -16.742 39.772 11.656 1.00 86.88 85 CYS A O 1
ATOM 654 N N . TYR A 1 86 ? -15.962 38.372 10.081 1.00 88.94 86 TYR A N 1
ATOM 655 C CA . TYR A 1 86 ? -15.346 39.415 9.261 1.00 88.94 86 TYR A CA 1
ATOM 656 C C . TYR A 1 86 ? -16.376 40.425 8.750 1.00 88.94 86 TYR A C 1
ATOM 658 O O . TYR A 1 86 ? -16.187 41.627 8.938 1.00 88.94 86 TYR A O 1
ATOM 666 N N . GLU A 1 87 ? -17.487 39.959 8.177 1.00 86.06 87 GLU A N 1
ATOM 667 C CA . GLU A 1 87 ? -18.543 40.842 7.667 1.00 86.06 87 GLU A CA 1
ATOM 668 C C . GLU A 1 87 ? -19.220 41.644 8.790 1.00 86.06 87 GLU A C 1
ATOM 670 O O . GLU A 1 87 ? -19.468 42.847 8.642 1.00 86.06 87 GLU A O 1
ATOM 675 N N . ALA A 1 88 ? -19.453 41.021 9.953 1.00 83.31 88 ALA A N 1
ATOM 676 C CA . ALA A 1 88 ? -19.999 41.701 11.124 1.00 83.31 88 ALA A CA 1
ATOM 677 C C . ALA A 1 88 ? -19.058 42.807 11.628 1.00 83.31 88 ALA A C 1
ATOM 679 O O . ALA A 1 88 ? -19.491 43.940 11.834 1.00 83.31 88 ALA A O 1
ATOM 680 N N . LEU A 1 89 ? -17.762 42.522 11.780 1.00 84.69 89 LEU A N 1
ATOM 681 C CA . LEU A 1 89 ? -16.781 43.509 12.241 1.00 84.69 89 LEU A CA 1
ATOM 682 C C . LEU A 1 89 ? -16.532 44.617 11.211 1.00 84.69 89 LEU A C 1
ATOM 684 O O . LEU A 1 89 ? -16.322 45.764 11.607 1.00 84.69 89 LEU A O 1
ATOM 688 N N . ASN A 1 90 ? -16.586 44.304 9.912 1.00 86.38 90 ASN A N 1
ATOM 689 C CA . ASN A 1 90 ? -16.490 45.284 8.827 1.00 86.38 90 ASN A CA 1
ATOM 690 C C . ASN A 1 90 ? -17.669 46.258 8.852 1.00 86.38 90 ASN A C 1
ATOM 692 O O . ASN A 1 90 ? -17.476 47.470 8.807 1.00 86.38 90 ASN A O 1
ATOM 696 N N . THR A 1 91 ? -18.882 45.731 9.019 1.00 83.75 91 THR A N 1
ATOM 697 C CA . THR A 1 91 ? -20.109 46.535 9.090 1.00 83.75 91 THR A CA 1
ATOM 698 C C . THR A 1 91 ? -20.155 47.403 10.347 1.00 83.75 91 THR A C 1
ATOM 700 O O . THR A 1 91 ? -20.612 48.543 10.298 1.00 83.75 91 THR A O 1
ATOM 703 N N . LEU A 1 92 ? -19.677 46.879 11.480 1.00 83.44 92 LEU A N 1
ATOM 704 C CA . LEU A 1 92 ? -19.687 47.584 12.763 1.00 83.44 92 LEU A CA 1
ATOM 705 C C . LEU A 1 92 ? -18.489 48.534 12.952 1.00 83.44 92 LEU A C 1
ATOM 707 O O . LEU A 1 92 ? -18.491 49.310 13.902 1.00 83.44 92 LEU A O 1
ATOM 711 N N . GLY A 1 93 ? -17.473 48.487 12.081 1.00 83.44 93 GLY A N 1
ATOM 712 C CA . GLY A 1 93 ? -16.273 49.330 12.172 1.00 83.44 93 GLY A CA 1
ATOM 713 C C . GLY A 1 93 ? -15.207 48.855 13.173 1.00 83.44 93 GLY A C 1
ATOM 714 O O . GLY A 1 93 ? -14.289 49.608 13.482 1.00 83.44 93 GLY A O 1
ATOM 715 N N . TYR A 1 94 ? -15.284 47.609 13.652 1.00 85.12 94 TYR A N 1
ATOM 716 C CA . TYR A 1 94 ? -14.374 47.030 14.660 1.00 85.12 94 TYR A CA 1
ATOM 717 C C . TYR A 1 94 ? -13.314 46.086 14.063 1.00 85.12 94 TYR A C 1
ATOM 719 O O . TYR A 1 94 ? -12.695 45.299 14.779 1.00 85.12 94 TYR A O 1
ATOM 727 N N . LEU A 1 95 ? -13.064 46.141 12.748 1.00 81.50 95 LEU A N 1
ATOM 728 C CA . LEU A 1 95 ? -12.073 45.268 12.096 1.00 81.50 95 LEU A CA 1
ATOM 729 C C . LEU A 1 95 ? -10.670 45.371 12.705 1.00 81.50 95 LEU A C 1
ATOM 731 O O . LEU A 1 95 ? -9.951 44.373 12.749 1.00 81.50 95 LEU A O 1
ATOM 735 N N . SER A 1 96 ? -10.278 46.550 13.188 1.00 79.94 96 SER A N 1
ATOM 736 C CA . SER A 1 96 ? -8.964 46.791 13.793 1.00 79.94 96 SER A CA 1
ATOM 737 C C . SER A 1 96 ? -8.686 45.910 15.018 1.00 79.94 96 SER A C 1
ATOM 739 O O . SER A 1 96 ? -7.522 45.601 15.275 1.00 79.94 96 SER A O 1
ATOM 741 N N . GLU A 1 97 ? -9.718 45.438 15.728 1.00 80.44 97 GLU A N 1
ATOM 742 C CA . GLU A 1 97 ? -9.556 44.583 16.911 1.00 80.44 97 GLU A CA 1
ATOM 743 C C . GLU A 1 97 ? -9.013 43.187 16.573 1.00 80.44 97 GLU A C 1
ATOM 745 O O . GLU A 1 97 ? -8.265 42.608 17.361 1.00 80.44 97 GLU A O 1
ATOM 750 N N . LEU A 1 98 ? -9.326 42.655 15.386 1.00 80.19 98 LEU A N 1
ATOM 751 C CA . LEU A 1 98 ? -8.808 41.363 14.917 1.00 80.19 98 LEU A CA 1
ATOM 752 C C . LEU A 1 98 ? -7.723 41.484 13.847 1.00 80.19 98 LEU A C 1
ATOM 754 O O . LEU A 1 98 ? -7.014 40.512 13.594 1.00 80.19 98 LEU A O 1
ATOM 758 N N . ASN A 1 99 ? -7.546 42.663 13.249 1.00 83.44 99 ASN A N 1
ATOM 759 C CA . ASN A 1 99 ? -6.569 42.879 12.182 1.00 83.44 99 ASN A CA 1
ATOM 760 C C . ASN A 1 99 ? -5.121 43.067 12.684 1.00 83.44 99 ASN A C 1
ATOM 762 O O . ASN A 1 99 ? -4.246 43.513 11.942 1.00 83.44 99 ASN A O 1
ATOM 766 N N . ASN A 1 100 ? -4.851 42.749 13.952 1.00 83.75 100 ASN A N 1
ATOM 767 C CA . ASN A 1 100 ? -3.513 42.784 14.534 1.00 83.75 100 ASN A CA 1
ATOM 768 C C . ASN A 1 100 ? -2.831 41.403 14.455 1.00 83.75 100 ASN A C 1
ATOM 770 O O . ASN A 1 100 ? -3.474 40.353 14.453 1.00 83.75 100 ASN A O 1
ATOM 774 N N . GLN A 1 101 ? -1.497 41.382 14.440 1.00 78.50 101 GLN A N 1
ATOM 775 C CA . GLN A 1 101 ? -0.743 40.137 14.259 1.00 78.50 101 GLN A CA 1
ATOM 776 C C . GLN A 1 101 ? -0.943 39.105 15.377 1.00 78.50 101 GLN A C 1
ATOM 778 O O . GLN A 1 101 ? -0.788 37.911 15.120 1.00 78.50 101 GLN A O 1
ATOM 783 N N . ALA A 1 102 ? -1.242 39.533 16.606 1.00 80.31 102 ALA A N 1
ATOM 784 C CA . ALA A 1 102 ? -1.452 38.617 17.724 1.00 80.31 102 ALA A CA 1
ATOM 785 C C . ALA A 1 102 ? -2.771 37.851 17.549 1.00 80.31 102 ALA A C 1
ATOM 787 O O . ALA A 1 102 ? -2.773 36.623 17.622 1.00 80.31 102 ALA A O 1
ATOM 788 N N . SER A 1 103 ? -3.849 38.554 17.199 1.00 82.19 103 SER A N 1
ATOM 789 C CA . SER A 1 103 ? -5.160 37.972 16.905 1.00 82.19 103 SER A CA 1
ATOM 790 C C . SER A 1 103 ? -5.110 37.038 15.697 1.00 82.19 103 SER A C 1
ATOM 792 O O . SER A 1 103 ? -5.605 35.915 15.772 1.00 82.19 103 SER A O 1
ATOM 794 N N . LEU A 1 104 ? -4.428 37.429 14.612 1.00 83.88 104 LEU A N 1
ATOM 795 C CA . LEU A 1 104 ? -4.265 36.558 13.440 1.00 83.88 104 LEU A CA 1
ATOM 796 C C . LEU A 1 104 ? -3.462 35.289 13.776 1.00 83.88 104 LEU A C 1
ATOM 798 O O . LEU A 1 104 ? -3.825 34.197 13.341 1.00 83.88 104 LEU A O 1
ATOM 802 N N . LYS A 1 105 ? -2.406 35.392 14.598 1.00 82.94 105 LYS A N 1
ATOM 803 C CA . LYS A 1 105 ? -1.669 34.214 15.092 1.00 82.94 105 LYS A CA 1
ATOM 804 C C . LYS A 1 105 ? -2.537 33.326 15.980 1.00 82.94 105 LYS A C 1
ATOM 806 O O . LYS A 1 105 ? -2.450 32.109 15.857 1.00 82.94 105 LYS A O 1
ATOM 811 N N . GLN A 1 106 ? -3.372 33.908 16.838 1.00 83.50 106 GLN A N 1
ATOM 812 C CA . GLN A 1 106 ? -4.277 33.163 17.712 1.00 83.50 106 GLN A CA 1
ATOM 813 C C . GLN A 1 106 ? -5.339 32.394 16.914 1.00 83.50 106 GLN A C 1
ATOM 815 O O . GLN A 1 106 ? -5.622 31.246 17.242 1.00 83.50 106 GLN A O 1
ATOM 820 N N . ILE A 1 107 ? -5.879 32.988 15.844 1.00 84.81 107 ILE A N 1
ATOM 821 C CA . ILE A 1 107 ? -6.802 32.311 14.919 1.00 84.81 107 ILE A CA 1
ATOM 822 C C . ILE A 1 107 ? -6.083 31.153 14.219 1.00 84.81 107 ILE A C 1
ATOM 824 O O . ILE A 1 107 ? -6.572 30.026 14.226 1.00 84.81 107 ILE A O 1
ATOM 828 N N . MET A 1 108 ? -4.886 31.398 13.680 1.00 83.69 108 MET A N 1
ATOM 829 C CA . MET A 1 108 ? -4.122 30.372 12.966 1.00 83.69 108 MET A CA 1
ATOM 830 C C . MET A 1 108 ? -3.625 29.237 13.870 1.00 83.69 108 MET A C 1
ATOM 832 O O . MET A 1 108 ? -3.527 28.100 13.414 1.00 83.69 108 MET A O 1
ATOM 836 N N . ALA A 1 109 ? -3.362 29.505 15.151 1.00 83.88 109 ALA A N 1
ATOM 837 C CA . ALA A 1 109 ? -2.937 28.498 16.125 1.00 83.88 109 ALA A CA 1
ATOM 838 C C . ALA A 1 109 ? -3.995 27.409 16.383 1.00 83.88 109 ALA A C 1
ATOM 840 O O . ALA A 1 109 ? -3.658 26.346 16.905 1.00 83.88 109 ALA A O 1
ATOM 841 N N . LYS A 1 110 ? -5.259 27.654 16.011 1.00 82.62 110 LYS A N 1
ATOM 842 C CA . LYS A 1 110 ? -6.358 26.686 16.142 1.00 82.62 110 LYS A CA 1
ATOM 843 C C . LYS A 1 110 ? -6.358 25.604 15.076 1.00 82.62 110 LYS A C 1
ATOM 845 O O . LYS A 1 110 ? -7.000 24.578 15.274 1.00 82.62 110 LYS A O 1
ATOM 850 N N . PHE A 1 111 ? -5.668 25.839 13.965 1.00 80.31 111 PHE A N 1
ATOM 851 C CA . PHE A 1 111 ? -5.591 24.903 12.854 1.00 80.31 111 PHE A CA 1
ATOM 852 C C . PHE A 1 111 ? -4.395 23.952 13.002 1.00 80.31 111 PHE A C 1
ATOM 854 O O . PHE A 1 111 ? -3.392 24.328 13.619 1.00 80.31 111 PHE A O 1
ATOM 861 N N . PRO A 1 112 ? -4.432 22.761 12.379 1.00 75.88 112 PRO A N 1
ATOM 862 C CA . PRO A 1 112 ? -3.300 21.839 12.344 1.00 75.88 112 PRO A CA 1
ATOM 863 C C . PRO A 1 112 ? -2.038 22.474 11.742 1.00 75.88 112 PRO A C 1
ATOM 865 O O . PRO A 1 112 ? -2.109 23.373 10.897 1.00 75.88 112 PRO A O 1
ATOM 868 N N . ARG A 1 113 ? -0.852 21.973 12.124 1.00 71.94 113 ARG A N 1
ATOM 869 C CA . ARG A 1 113 ? 0.450 22.527 11.681 1.00 71.94 113 ARG A CA 1
ATOM 870 C C . ARG A 1 113 ? 0.572 22.642 10.160 1.00 71.94 113 ARG A C 1
ATOM 872 O O . ARG A 1 113 ? 1.149 23.605 9.665 1.00 71.94 113 ARG A O 1
ATOM 879 N N . PHE A 1 114 ? -0.003 21.700 9.417 1.00 71.88 114 PHE A N 1
ATOM 880 C CA . PHE A 1 114 ? -0.024 21.741 7.955 1.00 71.88 114 PHE A CA 1
ATOM 881 C C . PHE A 1 114 ? -0.690 23.019 7.405 1.00 71.88 114 PHE A C 1
ATOM 883 O O . PHE A 1 114 ? -0.146 23.660 6.504 1.00 71.88 114 PHE A O 1
ATOM 890 N N . PHE A 1 115 ? -1.813 23.449 7.989 1.00 75.06 115 PHE A N 1
ATOM 891 C CA . PHE A 1 115 ? -2.498 24.690 7.612 1.00 75.06 115 PHE A CA 1
ATOM 892 C C . PHE A 1 115 ? -1.710 25.935 7.998 1.00 75.06 115 PHE A C 1
ATOM 894 O O . PHE A 1 115 ? -1.628 26.877 7.212 1.00 75.06 115 PHE A O 1
ATOM 901 N N . GLN A 1 116 ? -1.074 25.918 9.169 1.00 79.69 116 GLN A N 1
ATOM 902 C CA . GLN A 1 116 ? -0.200 27.007 9.607 1.00 79.69 116 GLN A CA 1
ATOM 903 C C . GLN A 1 116 ? 0.992 27.188 8.654 1.00 79.69 116 GLN A C 1
ATOM 905 O O . GLN A 1 116 ? 1.344 28.318 8.312 1.00 79.69 116 GLN A O 1
ATOM 910 N N . ASN A 1 117 ? 1.569 26.086 8.163 1.00 75.00 117 ASN A N 1
ATOM 911 C CA . ASN A 1 117 ? 2.671 26.114 7.200 1.00 75.00 117 ASN A CA 1
ATOM 912 C C . ASN A 1 117 ? 2.215 26.653 5.835 1.00 75.00 117 ASN A C 1
ATOM 914 O O . ASN A 1 117 ? 2.868 27.541 5.285 1.00 75.00 117 ASN A O 1
ATOM 918 N N . ARG A 1 118 ? 1.065 26.193 5.315 1.00 78.50 118 ARG A N 1
ATOM 919 C CA . ARG A 1 118 ? 0.472 26.731 4.074 1.00 78.50 118 ARG A CA 1
ATOM 920 C C . ARG A 1 118 ? 0.184 28.231 4.183 1.00 78.50 118 ARG A C 1
ATOM 922 O O . ARG A 1 118 ? 0.534 28.983 3.276 1.00 78.50 118 ARG A O 1
ATOM 929 N N . TRP A 1 119 ? -0.380 28.674 5.306 1.00 84.50 119 TRP A N 1
ATOM 930 C CA . TRP A 1 119 ? -0.609 30.093 5.573 1.00 84.50 119 TRP A CA 1
ATOM 931 C C . TRP A 1 119 ? 0.697 30.887 5.653 1.00 84.50 119 TRP A C 1
ATOM 933 O O . TRP A 1 119 ? 0.769 31.994 5.134 1.00 84.50 119 TRP A O 1
ATOM 943 N N . SER A 1 120 ? 1.757 30.335 6.253 1.00 78.94 120 SER A N 1
ATOM 944 C CA . SER A 1 120 ? 3.058 31.013 6.321 1.00 78.94 120 SER A CA 1
ATOM 945 C C . SER A 1 120 ? 3.635 31.302 4.932 1.00 78.94 120 SER A C 1
ATOM 947 O O . SER A 1 120 ? 4.259 32.347 4.751 1.00 78.94 120 SER A O 1
ATOM 949 N N . VAL A 1 121 ? 3.433 30.400 3.966 1.00 79.06 121 VAL A N 1
ATOM 950 C CA . VAL A 1 121 ? 3.850 30.600 2.569 1.00 79.06 121 VAL A CA 1
ATOM 951 C C . VAL A 1 121 ? 2.993 31.673 1.897 1.00 79.06 121 VAL A C 1
ATOM 953 O O . VAL A 1 121 ? 3.535 32.574 1.261 1.00 79.06 121 VAL A O 1
ATOM 956 N N . GLU A 1 122 ? 1.673 31.623 2.069 1.00 80.19 122 GLU A N 1
ATOM 957 C CA . GLU A 1 122 ? 0.757 32.604 1.473 1.00 80.19 122 GLU A CA 1
ATOM 958 C C . GLU A 1 122 ? 0.970 34.014 2.049 1.00 80.19 122 GLU A C 1
ATOM 960 O O . GLU A 1 122 ? 1.083 34.988 1.310 1.00 80.19 122 GLU A O 1
ATOM 965 N N . ASN A 1 123 ? 1.144 34.124 3.366 1.00 83.00 123 ASN A N 1
ATOM 966 C CA . ASN A 1 123 ? 1.466 35.376 4.047 1.00 83.00 123 ASN A CA 1
ATOM 967 C C . ASN A 1 123 ? 2.812 35.955 3.573 1.00 83.00 123 ASN A C 1
ATOM 969 O O . ASN A 1 123 ? 2.953 37.168 3.429 1.00 83.00 123 ASN A O 1
ATOM 973 N N . PHE A 1 124 ? 3.805 35.104 3.286 1.00 78.12 124 PHE A N 1
ATOM 974 C CA . PHE A 1 124 ? 5.074 35.553 2.711 1.00 78.12 124 PHE A CA 1
ATOM 975 C C . PHE A 1 124 ? 4.896 36.136 1.301 1.00 78.12 124 PHE A C 1
ATOM 977 O O . PHE A 1 124 ? 5.471 37.185 1.013 1.00 78.12 124 PHE A O 1
ATOM 984 N N . LYS A 1 125 ? 4.057 35.522 0.454 1.00 82.38 125 LYS A N 1
ATOM 985 C CA . LYS A 1 125 ? 3.714 36.063 -0.875 1.00 82.38 125 LYS A CA 1
ATOM 986 C C . LYS A 1 125 ? 2.989 37.400 -0.777 1.00 82.38 125 LYS A C 1
ATOM 988 O O . LYS A 1 125 ? 3.425 38.365 -1.394 1.00 82.38 125 LYS A O 1
ATOM 993 N N . ILE A 1 126 ? 1.964 37.493 0.074 1.00 82.75 126 ILE A N 1
ATOM 994 C CA . ILE A 1 126 ? 1.218 38.741 0.309 1.00 82.75 126 ILE A CA 1
ATOM 995 C C . ILE A 1 126 ? 2.170 39.861 0.745 1.00 82.75 126 ILE A C 1
ATOM 997 O O . ILE A 1 126 ? 2.069 40.992 0.266 1.00 82.75 126 ILE A O 1
ATOM 1001 N N . LYS A 1 127 ? 3.138 39.539 1.612 1.00 81.50 127 LYS A N 1
ATOM 1002 C CA . LYS A 1 127 ? 4.141 40.497 2.075 1.00 81.50 127 LYS A CA 1
ATOM 1003 C C . LYS A 1 127 ? 5.090 40.951 0.962 1.00 81.50 127 LYS A C 1
ATOM 1005 O O . LYS A 1 127 ? 5.450 42.125 0.950 1.00 81.50 127 LYS A O 1
ATOM 1010 N N . GLN A 1 128 ? 5.481 40.065 0.043 1.00 79.19 128 GLN A N 1
ATOM 1011 C CA . GLN A 1 128 ? 6.292 40.443 -1.119 1.00 79.19 128 GLN A CA 1
ATOM 1012 C C . GLN A 1 128 ? 5.513 41.288 -2.132 1.00 79.19 128 GLN A C 1
ATOM 1014 O O . GLN A 1 128 ? 6.041 42.274 -2.630 1.00 79.19 128 GLN A O 1
ATOM 1019 N N . GLU A 1 129 ? 4.258 40.935 -2.408 1.00 80.88 129 GLU A N 1
ATOM 1020 C CA . GLU A 1 129 ? 3.440 41.595 -3.431 1.00 80.88 129 GLU A CA 1
ATOM 1021 C C . GLU A 1 129 ? 2.917 42.966 -2.987 1.00 80.88 129 GLU A C 1
ATOM 1023 O O . GLU A 1 129 ? 2.854 43.897 -3.786 1.00 80.88 129 GLU A O 1
ATOM 1028 N N . ARG A 1 130 ? 2.522 43.106 -1.713 1.00 80.75 130 ARG A N 1
ATOM 1029 C CA . ARG A 1 130 ? 1.873 44.325 -1.194 1.00 80.75 130 ARG A CA 1
ATOM 1030 C C . ARG A 1 130 ? 2.768 45.177 -0.295 1.00 80.75 130 ARG A C 1
ATOM 1032 O O . ARG A 1 130 ? 2.358 46.269 0.093 1.00 80.75 130 ARG A O 1
ATOM 1039 N N . GLY A 1 131 ? 3.937 44.675 0.115 1.00 73.88 131 GLY A N 1
ATOM 1040 C CA . GLY A 1 131 ? 4.829 45.360 1.062 1.00 73.88 131 GLY A CA 1
ATOM 1041 C C . GLY A 1 131 ? 4.229 45.583 2.460 1.00 73.88 131 GLY A C 1
ATOM 1042 O O . GLY A 1 131 ? 4.784 46.335 3.259 1.00 73.88 131 GLY A O 1
ATOM 1043 N N . LYS A 1 132 ? 3.090 44.952 2.772 1.00 77.62 132 LYS A N 1
ATOM 1044 C CA . LYS A 1 132 ? 2.352 45.070 4.039 1.00 77.62 132 LYS A CA 1
ATOM 1045 C C . LYS A 1 132 ? 2.080 43.685 4.626 1.00 77.62 132 LYS A C 1
ATOM 1047 O O . LYS A 1 132 ? 2.141 42.679 3.925 1.00 77.62 132 LYS A O 1
ATOM 1052 N N . ASN A 1 133 ? 1.819 43.629 5.931 1.00 76.12 133 ASN A N 1
ATOM 1053 C CA . ASN A 1 133 ? 1.447 42.380 6.599 1.00 76.12 133 ASN A CA 1
ATOM 1054 C C . ASN A 1 133 ? 0.035 41.946 6.177 1.00 76.12 133 ASN A C 1
ATOM 1056 O O . ASN A 1 133 ? -0.791 42.805 5.878 1.00 76.12 133 ASN A O 1
ATOM 1060 N N . ALA A 1 134 ? -0.231 40.636 6.179 1.00 83.31 134 ALA A N 1
ATOM 1061 C CA . ALA A 1 134 ? -1.561 40.114 5.881 1.00 83.31 134 ALA A CA 1
ATOM 1062 C C . ALA A 1 134 ? -2.617 40.630 6.863 1.00 83.31 134 ALA A C 1
ATOM 1064 O O . ALA A 1 134 ? -2.352 40.783 8.060 1.00 83.31 134 ALA A O 1
ATOM 1065 N N . GLU A 1 135 ? -3.814 40.848 6.333 1.00 87.81 135 GLU A N 1
ATOM 1066 C CA . GLU A 1 135 ? -4.977 41.302 7.082 1.00 87.81 135 GLU A CA 1
ATOM 1067 C C . GLU A 1 135 ? -5.950 40.142 7.347 1.00 87.81 135 GLU A C 1
ATOM 1069 O O . GLU A 1 135 ? -5.864 39.072 6.738 1.00 87.81 135 GLU A O 1
ATOM 1074 N N . LEU A 1 136 ? -6.933 40.354 8.226 1.00 85.62 136 LEU A N 1
ATOM 1075 C CA . LEU A 1 136 ? -7.981 39.375 8.523 1.00 85.62 136 LEU A CA 1
ATOM 1076 C C . LEU A 1 136 ? -8.693 38.898 7.250 1.00 85.62 136 LEU A C 1
ATOM 1078 O O . LEU A 1 136 ? -8.966 37.710 7.110 1.00 85.62 136 LEU A O 1
ATOM 1082 N N . LYS A 1 137 ? -8.917 39.798 6.286 1.00 87.12 137 LYS A N 1
ATOM 1083 C CA . LYS A 1 137 ? -9.513 39.469 4.983 1.00 87.12 137 LYS A CA 1
ATOM 1084 C C . LYS A 1 137 ? -8.723 38.394 4.231 1.00 87.12 137 LYS A C 1
ATOM 1086 O O . LYS A 1 137 ? -9.311 37.522 3.591 1.00 87.12 137 LYS A O 1
ATOM 1091 N N . ASP A 1 138 ? -7.396 38.450 4.302 1.00 87.81 138 ASP A N 1
ATOM 1092 C CA . ASP A 1 138 ? -6.532 37.480 3.636 1.00 87.81 138 ASP A CA 1
ATOM 1093 C C . ASP A 1 138 ? -6.602 36.114 4.345 1.00 87.81 138 ASP A C 1
ATOM 1095 O O . ASP A 1 138 ? -6.656 35.079 3.678 1.00 87.81 138 ASP A O 1
ATOM 1099 N N . VAL A 1 139 ? -6.700 36.104 5.683 1.00 86.75 139 VAL A N 1
ATOM 1100 C CA . VAL A 1 139 ? -6.910 34.882 6.484 1.00 86.75 139 VAL A CA 1
ATOM 1101 C C . VAL A 1 139 ? -8.256 34.230 6.160 1.00 86.75 139 VAL A C 1
ATOM 1103 O O . VAL A 1 139 ? -8.308 33.024 5.917 1.00 86.75 139 VAL A O 1
ATOM 1106 N N . VAL A 1 140 ? -9.336 35.017 6.089 1.00 87.75 140 VAL A N 1
ATOM 1107 C CA . VAL A 1 140 ? -10.677 34.532 5.712 1.00 87.75 140 VAL A CA 1
ATOM 1108 C C . VAL A 1 140 ? -10.642 33.894 4.326 1.00 87.75 140 VAL A C 1
ATOM 1110 O O . VAL A 1 140 ? -11.107 32.769 4.146 1.00 87.75 140 VAL A O 1
ATOM 1113 N N . LYS A 1 141 ? -10.037 34.574 3.342 1.00 86.81 141 LYS A N 1
ATOM 1114 C CA . LYS A 1 141 ? -9.925 34.064 1.969 1.00 86.81 141 LYS A CA 1
ATOM 1115 C C . LYS A 1 141 ? -9.154 32.744 1.914 1.00 86.81 141 LYS A C 1
ATOM 1117 O O . LYS A 1 141 ? -9.559 31.828 1.197 1.00 86.81 141 LYS A O 1
ATOM 1122 N N . PHE A 1 142 ? -8.060 32.645 2.667 1.00 86.88 142 PHE A N 1
ATOM 1123 C CA . PHE A 1 142 ? -7.254 31.433 2.748 1.00 86.88 142 PHE A CA 1
ATOM 1124 C C . PHE A 1 142 ? -8.037 30.263 3.358 1.00 86.88 142 PHE A C 1
ATOM 1126 O O . PHE A 1 142 ? -8.076 29.187 2.763 1.00 86.88 142 PHE A O 1
ATOM 1133 N N . ILE A 1 143 ? -8.701 30.477 4.497 1.00 85.38 143 ILE A N 1
ATOM 1134 C CA . ILE A 1 143 ? -9.457 29.431 5.201 1.00 85.38 143 ILE A CA 1
ATOM 1135 C C . ILE A 1 143 ? -10.667 28.978 4.379 1.00 85.38 143 ILE A C 1
ATOM 1137 O O . ILE A 1 143 ? -10.899 27.778 4.266 1.00 85.38 143 ILE A O 1
ATOM 1141 N N . ARG A 1 144 ? -11.389 29.900 3.731 1.00 85.25 144 ARG A N 1
ATOM 1142 C CA . ARG A 1 144 ? -12.514 29.554 2.848 1.00 85.25 144 ARG A CA 1
ATOM 1143 C C . ARG A 1 144 ? -12.066 28.656 1.690 1.00 85.25 144 ARG A C 1
ATOM 1145 O O . ARG A 1 144 ? -12.715 27.657 1.398 1.00 85.25 144 ARG A O 1
ATOM 1152 N N . LYS A 1 145 ? -10.934 28.982 1.053 1.00 83.44 145 LYS A N 1
ATOM 1153 C CA . LYS A 1 145 ? -10.364 28.160 -0.026 1.00 83.44 145 LYS A CA 1
ATOM 1154 C C . LYS A 1 145 ? -9.925 26.785 0.486 1.00 83.44 145 LYS A C 1
ATOM 1156 O O . LYS A 1 145 ? -10.217 25.779 -0.144 1.00 83.44 145 LYS A O 1
ATOM 1161 N N . ALA A 1 146 ? -9.265 26.745 1.638 1.00 78.44 146 ALA A N 1
ATOM 1162 C CA . ALA A 1 146 ? -8.842 25.510 2.289 1.00 78.44 146 ALA A CA 1
ATOM 1163 C C . ALA A 1 146 ? -10.014 24.585 2.661 1.00 78.44 146 ALA A C 1
ATOM 1165 O O . ALA A 1 146 ? -9.918 23.376 2.469 1.00 78.44 146 ALA A O 1
ATOM 1166 N N . ALA A 1 147 ? -11.108 25.143 3.181 1.00 80.38 147 ALA A N 1
ATOM 1167 C CA . ALA A 1 147 ? -12.303 24.382 3.529 1.00 80.38 147 ALA A CA 1
ATOM 1168 C C . ALA A 1 147 ? -12.983 23.796 2.278 1.00 80.38 147 ALA A C 1
ATOM 1170 O O . ALA A 1 147 ? -13.339 22.619 2.275 1.00 80.38 147 ALA A O 1
ATOM 1171 N N . ALA A 1 148 ? -13.056 24.572 1.189 1.00 78.81 148 ALA A N 1
ATOM 1172 C CA . ALA A 1 148 ? -13.556 24.102 -0.106 1.00 78.81 148 ALA A CA 1
ATOM 1173 C C . ALA A 1 148 ? -12.682 22.989 -0.720 1.00 78.81 148 ALA A C 1
ATOM 1175 O O . ALA A 1 148 ? -13.208 22.054 -1.307 1.00 78.81 148 ALA A O 1
ATOM 1176 N N . GLU A 1 149 ? -11.355 23.050 -0.552 1.00 75.62 149 GLU A N 1
ATOM 1177 C CA . GLU A 1 149 ? -10.435 21.992 -1.004 1.00 75.62 149 GLU A CA 1
ATOM 1178 C C . GLU A 1 149 ? -10.622 20.668 -0.233 1.00 75.62 149 GLU A C 1
ATOM 1180 O O . GLU A 1 149 ? -10.416 19.600 -0.802 1.00 75.62 149 GLU A O 1
ATOM 1185 N N . ILE A 1 150 ? -10.990 20.714 1.055 1.00 66.81 150 ILE A N 1
ATOM 1186 C CA . ILE A 1 150 ? -11.214 19.510 1.885 1.00 66.81 150 ILE A CA 1
ATOM 1187 C C . ILE A 1 150 ? -12.611 18.924 1.686 1.00 66.81 150 ILE A C 1
ATOM 1189 O O . ILE A 1 150 ? -12.795 17.719 1.802 1.00 66.81 150 ILE A O 1
ATOM 1193 N N . THR A 1 151 ? -13.604 19.759 1.406 1.00 62.19 151 THR A N 1
ATOM 1194 C CA . THR A 1 151 ? -14.981 19.312 1.148 1.00 62.19 151 THR A CA 1
ATOM 1195 C C . THR A 1 151 ? -15.214 18.925 -0.312 1.00 62.19 151 THR A C 1
ATOM 1197 O O . THR A 1 151 ? -16.339 18.588 -0.680 1.00 62.19 151 THR A O 1
ATOM 1200 N N . ASP A 1 152 ? -14.161 18.943 -1.136 1.00 68.12 152 ASP A N 1
ATOM 1201 C CA . ASP A 1 152 ? -14.216 18.515 -2.526 1.00 68.12 152 ASP A CA 1
ATOM 1202 C C . ASP A 1 152 ? -14.729 17.060 -2.621 1.00 68.12 152 ASP A C 1
ATOM 1204 O O . ASP A 1 152 ? -14.130 16.155 -2.035 1.00 68.12 152 ASP A O 1
ATOM 1208 N N . PRO A 1 153 ? -15.835 16.802 -3.339 1.00 50.69 153 PRO A N 1
ATOM 1209 C CA . PRO A 1 153 ? -16.466 15.484 -3.373 1.00 50.69 153 PRO A CA 1
ATOM 1210 C C . PRO A 1 153 ? -15.656 14.428 -4.142 1.00 50.69 153 PRO A C 1
ATOM 1212 O O . PRO A 1 153 ? -16.008 13.253 -4.089 1.00 50.69 153 PRO A O 1
ATOM 1215 N N . VAL A 1 154 ? -14.596 14.824 -4.856 1.00 44.31 154 VAL A N 1
ATOM 1216 C CA . VAL A 1 154 ? -13.751 13.933 -5.664 1.00 44.31 154 VAL A CA 1
ATOM 1217 C C . VAL A 1 154 ? -12.426 13.630 -4.953 1.00 44.31 154 VAL A C 1
ATOM 1219 O O . VAL A 1 154 ? -11.944 12.502 -5.006 1.00 44.31 154 VAL A O 1
ATOM 1222 N N . PHE A 1 155 ? -11.843 14.607 -4.252 1.00 48.53 155 PHE A N 1
ATOM 1223 C CA . PHE A 1 155 ? -10.502 14.505 -3.657 1.00 48.53 155 PHE A CA 1
ATOM 1224 C C . PHE A 1 155 ? -10.435 14.827 -2.151 1.00 48.53 155 PHE A C 1
ATOM 1226 O O . PHE A 1 155 ? -9.375 14.672 -1.535 1.00 48.53 155 PHE A O 1
ATOM 1233 N N . GLY A 1 156 ? -11.535 15.271 -1.541 1.00 48.19 156 GLY A N 1
ATOM 1234 C CA . GLY A 1 156 ? -11.590 15.784 -0.170 1.00 48.19 156 GLY A CA 1
ATOM 1235 C C . GLY A 1 156 ? -11.617 14.725 0.939 1.00 48.19 156 GLY A C 1
ATOM 1236 O O . GLY A 1 156 ? -11.193 14.984 2.065 1.00 48.19 156 GLY A O 1
ATOM 1237 N N . SER A 1 157 ? -12.038 13.496 0.629 1.00 41.12 157 SER A N 1
ATOM 1238 C CA . SER A 1 157 ? -12.309 12.442 1.625 1.00 41.12 157 SER A CA 1
ATOM 1239 C C . SER A 1 157 ? -11.070 11.718 2.177 1.00 41.12 157 SER A C 1
ATOM 1241 O O . SER A 1 157 ? -11.187 10.976 3.145 1.00 41.12 157 SER A O 1
ATOM 1243 N N . ASN A 1 158 ? -9.875 11.927 1.613 1.00 40.25 158 ASN A N 1
ATOM 1244 C CA . ASN A 1 158 ? -8.691 11.099 1.909 1.00 40.25 158 ASN A CA 1
ATOM 1245 C C . ASN A 1 158 ? -7.663 11.738 2.864 1.00 40.25 158 ASN A C 1
ATOM 1247 O O . ASN A 1 158 ? -6.478 11.409 2.806 1.00 40.25 158 ASN A O 1
ATOM 1251 N N . ARG A 1 159 ? -8.062 12.675 3.739 1.00 44.47 159 ARG A N 1
ATOM 1252 C CA . ARG A 1 159 ? -7.112 13.383 4.632 1.00 44.47 159 ARG A CA 1
ATOM 1253 C C . ARG A 1 159 ? -7.512 13.483 6.106 1.00 44.47 159 ARG A C 1
ATOM 1255 O O . ARG A 1 159 ? -7.057 14.393 6.795 1.00 44.47 159 ARG A O 1
ATOM 1262 N N . SER A 1 160 ? -8.314 12.558 6.622 1.00 32.84 160 SER A N 1
ATOM 1263 C CA . SER A 1 160 ? -8.577 12.462 8.065 1.00 32.84 160 SER A CA 1
ATOM 1264 C C . SER A 1 160 ? -7.952 11.195 8.643 1.00 32.84 160 SER A C 1
ATOM 1266 O O . SER A 1 160 ? -8.582 10.142 8.667 1.00 32.84 160 SER A O 1
ATOM 1268 N N . GLY A 1 161 ? -6.707 11.312 9.103 1.00 33.91 161 GLY A N 1
ATOM 1269 C CA . GLY A 1 161 ? -6.025 10.245 9.830 1.00 33.91 161 GLY A CA 1
ATOM 1270 C C . GLY A 1 161 ? -4.508 10.370 9.803 1.00 33.91 161 GLY A C 1
ATOM 1271 O O . GLY A 1 161 ? -3.864 9.514 9.224 1.00 33.91 161 GLY A O 1
ATOM 1272 N N . ASP A 1 162 ? -3.956 11.447 10.370 1.00 28.86 162 ASP A N 1
ATOM 1273 C CA . ASP A 1 162 ? -2.634 11.400 11.015 1.00 28.86 162 ASP A CA 1
ATOM 1274 C C . ASP A 1 162 ? -2.360 12.717 11.756 1.00 28.86 162 ASP A C 1
ATOM 1276 O O . ASP A 1 162 ? -1.718 13.649 11.269 1.00 28.86 162 ASP A O 1
ATOM 1280 N N . GLU A 1 163 ? -2.891 12.814 12.975 1.00 31.62 163 GLU A N 1
ATOM 1281 C CA . GLU A 1 163 ? -2.361 13.729 13.982 1.00 31.62 163 GLU A CA 1
ATOM 1282 C C . GLU A 1 163 ? -1.493 12.934 14.960 1.00 31.62 163 GLU A C 1
ATOM 1284 O O . GLU A 1 163 ? -1.935 12.612 16.052 1.00 31.62 163 GLU A O 1
ATOM 1289 N N . THR A 1 164 ? -0.236 12.653 14.610 1.00 28.48 164 THR A N 1
ATOM 1290 C CA . THR A 1 164 ? 0.854 12.616 15.600 1.00 28.48 164 THR A CA 1
ATOM 1291 C C . THR A 1 164 ? 2.211 12.919 14.957 1.00 28.48 164 THR A C 1
ATOM 1293 O O . THR A 1 164 ? 2.530 12.489 13.858 1.00 28.48 164 THR A O 1
ATOM 1296 N N . SER A 1 165 ? 3.032 13.657 15.709 1.00 26.94 165 SER A N 1
ATOM 1297 C CA . SER A 1 165 ? 4.420 14.064 15.437 1.00 26.94 165 SER A CA 1
ATOM 1298 C C . SER A 1 165 ? 4.622 15.204 14.423 1.00 26.94 165 SER A C 1
ATOM 1300 O O . SER A 1 165 ? 4.628 15.079 13.204 1.00 26.94 165 SER A O 1
ATOM 1302 N N . GLY A 1 166 ? 4.803 16.402 14.979 1.00 29.59 166 GLY A N 1
ATOM 1303 C CA . GLY A 1 166 ? 5.047 17.608 14.213 1.00 29.59 166 GLY A CA 1
ATOM 1304 C C . GLY A 1 166 ? 6.462 17.675 13.642 1.00 29.59 166 GLY A C 1
ATOM 1305 O O . GLY A 1 166 ? 7.419 17.892 14.382 1.00 29.59 166 GLY A O 1
ATOM 1306 N N . VAL A 1 167 ? 6.554 17.651 12.315 1.00 28.52 167 VAL A N 1
ATOM 1307 C CA . VAL A 1 167 ? 7.693 18.166 11.547 1.00 28.52 167 VAL A CA 1
ATOM 1308 C C . VAL A 1 167 ? 7.332 19.569 11.050 1.00 28.52 167 VAL A C 1
ATOM 1310 O O . VAL A 1 167 ? 6.293 19.807 10.432 1.00 28.52 167 VAL A O 1
ATOM 1313 N N . SER A 1 168 ? 8.140 20.549 11.445 1.00 27.47 168 SER A N 1
ATOM 1314 C CA . SER A 1 168 ? 7.969 21.961 11.108 1.00 27.47 168 SER A CA 1
ATOM 1315 C C . SER A 1 168 ? 8.524 22.224 9.707 1.00 27.47 168 SER A C 1
ATOM 1317 O O . SER A 1 168 ? 9.712 22.492 9.567 1.00 27.47 168 SER A O 1
ATOM 1319 N N . ASN A 1 169 ? 7.669 22.212 8.681 1.00 27.72 169 ASN A N 1
ATOM 1320 C CA . ASN A 1 169 ? 8.026 22.701 7.347 1.00 27.72 169 ASN A CA 1
ATOM 1321 C C . ASN A 1 169 ? 8.141 24.233 7.348 1.00 27.72 169 ASN A C 1
ATOM 1323 O O . ASN A 1 169 ? 7.175 24.950 7.083 1.00 27.72 169 ASN A O 1
ATOM 1327 N N . ARG A 1 170 ? 9.351 24.738 7.599 1.00 28.20 170 ARG A N 1
ATOM 1328 C CA . ARG A 1 170 ? 9.823 25.998 7.013 1.00 28.20 170 ARG A CA 1
ATOM 1329 C C . ARG A 1 170 ? 11.007 25.673 6.106 1.00 28.20 170 ARG A C 1
ATOM 1331 O O . ARG A 1 170 ? 11.914 24.994 6.580 1.00 28.20 170 ARG A O 1
ATOM 1338 N N . PRO A 1 171 ? 11.059 26.179 4.863 1.00 27.33 171 PRO A N 1
ATOM 1339 C CA . PRO A 1 171 ? 12.318 26.179 4.133 1.00 27.33 171 PRO A CA 1
ATOM 1340 C C . PRO A 1 171 ? 13.295 27.071 4.917 1.00 27.33 171 PRO A C 1
ATOM 1342 O O . PRO A 1 171 ? 12.924 28.201 5.267 1.00 27.33 171 PRO A O 1
ATOM 1345 N N . PRO A 1 172 ? 14.517 26.618 5.247 1.00 32.53 172 PRO A N 1
ATOM 1346 C CA . PRO A 1 172 ? 15.522 27.545 5.720 1.00 32.53 172 PRO A CA 1
ATOM 1347 C C . PRO A 1 172 ? 15.811 28.517 4.579 1.00 32.53 172 PRO A C 1
ATOM 1349 O O . PRO A 1 172 ? 15.985 28.112 3.427 1.00 32.53 172 PRO A O 1
ATOM 1352 N N . ASN A 1 173 ? 15.877 29.807 4.909 1.00 28.31 173 ASN A N 1
ATOM 1353 C CA . ASN A 1 173 ? 16.623 30.757 4.097 1.00 28.31 173 ASN A CA 1
ATOM 1354 C C . ASN A 1 173 ? 17.954 30.108 3.722 1.00 28.31 173 ASN A C 1
ATOM 1356 O O . ASN A 1 173 ? 18.646 29.597 4.603 1.00 28.31 173 ASN A O 1
ATOM 1360 N N . ARG A 1 174 ? 18.275 30.143 2.427 1.00 33.12 174 ARG A N 1
ATOM 1361 C CA . ARG A 1 174 ? 19.556 29.733 1.858 1.00 33.12 174 ARG A CA 1
ATOM 1362 C C . ARG A 1 174 ? 20.674 30.406 2.667 1.00 33.12 174 ARG A C 1
ATOM 1364 O O . ARG A 1 174 ? 20.961 31.585 2.493 1.00 33.12 174 ARG A O 1
ATOM 1371 N N . LYS A 1 175 ? 21.220 29.674 3.632 1.00 29.48 175 LYS A N 1
ATOM 1372 C CA . LYS A 1 175 ? 22.548 29.892 4.185 1.00 29.48 175 LYS A CA 1
ATOM 1373 C C . LYS A 1 175 ? 23.366 28.742 3.636 1.00 29.48 175 LYS A C 1
ATOM 1375 O O . LYS A 1 175 ? 22.997 27.584 3.830 1.00 29.48 175 LYS A O 1
ATOM 1380 N N . ASP A 1 176 ? 24.419 29.084 2.914 1.00 34.38 176 ASP A N 1
ATOM 1381 C CA . ASP A 1 176 ? 25.360 28.181 2.256 1.00 34.38 176 ASP A CA 1
ATOM 1382 C C . ASP A 1 176 ? 26.205 27.388 3.272 1.00 34.38 176 ASP A C 1
ATOM 1384 O O . ASP A 1 176 ? 27.429 27.461 3.289 1.00 34.38 176 ASP A O 1
ATOM 1388 N N . SER A 1 177 ? 25.559 26.648 4.176 1.00 36.53 177 SER A N 1
ATOM 1389 C CA . SER A 1 177 ? 26.234 25.922 5.250 1.00 36.53 177 SER A CA 1
ATOM 1390 C C . SER A 1 177 ? 25.581 24.578 5.575 1.00 36.53 177 SER A C 1
ATOM 1392 O O . SER A 1 177 ? 25.498 24.203 6.742 1.00 36.53 177 SER A O 1
ATOM 1394 N N . VAL A 1 178 ? 25.154 23.805 4.571 1.00 42.91 178 VAL A N 1
ATOM 1395 C CA . VAL A 1 178 ? 25.120 22.338 4.742 1.00 42.91 178 VAL A CA 1
ATOM 1396 C C . VAL A 1 178 ? 26.517 21.817 4.410 1.00 42.91 178 VAL A C 1
ATOM 1398 O O . VAL A 1 178 ? 26.751 21.180 3.391 1.00 42.91 178 VAL A O 1
ATOM 1401 N N . GLY A 1 179 ? 27.486 22.191 5.245 1.00 39.59 179 GLY A N 1
ATOM 1402 C CA . GLY A 1 179 ? 28.823 21.616 5.194 1.00 39.59 179 GLY A CA 1
ATOM 1403 C C . GLY A 1 179 ? 28.780 20.188 5.733 1.00 39.59 179 GLY A C 1
ATOM 1404 O O . GLY A 1 179 ? 28.228 19.961 6.805 1.00 39.59 179 GLY A O 1
ATOM 1405 N N . ASN A 1 180 ? 29.343 19.242 4.977 1.00 48.78 180 ASN A N 1
ATOM 1406 C CA . ASN A 1 180 ? 29.810 17.917 5.406 1.00 48.78 180 ASN A CA 1
ATOM 1407 C C . ASN A 1 180 ? 29.043 17.249 6.575 1.00 48.78 180 ASN A C 1
ATOM 1409 O O . ASN A 1 180 ? 29.647 16.932 7.599 1.00 48.78 180 ASN A O 1
ATOM 1413 N N . LYS A 1 181 ? 27.737 16.977 6.438 1.00 59.78 181 LYS A N 1
ATOM 1414 C CA . LYS A 1 181 ? 27.031 16.127 7.416 1.00 59.78 181 LYS A CA 1
ATOM 1415 C C . LYS A 1 181 ? 27.467 14.669 7.250 1.00 59.78 181 LYS A C 1
ATOM 1417 O O . LYS A 1 181 ? 27.424 14.139 6.145 1.00 59.78 181 LYS A O 1
ATOM 1422 N N . ILE A 1 182 ? 27.874 14.031 8.346 1.00 56.78 182 ILE A N 1
ATOM 1423 C CA . ILE A 1 182 ? 28.225 12.607 8.411 1.00 56.78 182 ILE A CA 1
ATOM 1424 C C . ILE A 1 182 ? 27.177 11.931 9.289 1.00 56.78 182 ILE A C 1
ATOM 1426 O O . ILE A 1 182 ? 26.949 12.361 10.417 1.00 56.78 182 ILE A O 1
ATOM 1430 N N . TYR A 1 183 ? 26.534 10.893 8.775 1.00 62.00 183 TYR A N 1
ATOM 1431 C CA . TYR A 1 183 ? 25.431 10.221 9.456 1.00 62.00 183 TYR A CA 1
ATOM 1432 C C . TYR A 1 183 ? 25.873 8.849 9.985 1.00 62.00 183 TYR A C 1
ATOM 1434 O O . TYR A 1 183 ? 26.863 8.266 9.530 1.00 62.00 183 TYR A O 1
ATOM 1442 N N . HIS A 1 184 ? 25.137 8.323 10.961 1.00 56.06 184 HIS A N 1
ATOM 1443 C CA . HIS A 1 184 ? 25.430 7.029 11.570 1.00 56.06 184 HIS A CA 1
ATOM 1444 C C . HIS A 1 184 ? 24.770 5.884 10.792 1.00 56.06 184 HIS A C 1
ATOM 1446 O O . HIS A 1 184 ? 23.610 5.970 10.386 1.00 56.06 184 HIS A O 1
ATOM 1452 N N . VAL A 1 185 ? 25.520 4.799 10.598 1.00 56.66 185 VAL A N 1
ATOM 1453 C CA . VAL A 1 185 ? 25.007 3.552 10.025 1.00 56.66 185 VAL A CA 1
ATOM 1454 C C . VAL A 1 185 ? 24.498 2.662 11.145 1.00 56.66 185 VAL A C 1
ATOM 1456 O O . VAL A 1 185 ? 25.262 2.315 12.044 1.00 56.66 185 VAL A O 1
ATOM 1459 N N . ASN A 1 186 ? 23.239 2.241 11.056 1.00 57.25 186 ASN A N 1
ATOM 1460 C CA . ASN A 1 186 ? 22.660 1.279 11.981 1.00 57.25 186 ASN A CA 1
ATOM 1461 C C . ASN A 1 186 ? 22.525 -0.081 11.287 1.00 57.25 186 ASN A C 1
ATOM 1463 O O . ASN A 1 186 ? 22.011 -0.198 10.175 1.00 57.25 186 ASN A O 1
ATOM 1467 N N . GLN A 1 187 ? 22.989 -1.142 11.942 1.00 53.62 187 GLN A N 1
ATOM 1468 C CA . GLN A 1 187 ? 22.781 -2.503 11.455 1.00 53.62 187 GLN A CA 1
ATOM 1469 C C . GLN A 1 187 ? 21.435 -3.010 11.969 1.00 53.62 187 GLN A C 1
ATOM 1471 O O . GLN A 1 187 ? 21.217 -3.092 13.176 1.00 53.62 187 GLN A O 1
ATOM 1476 N N . VAL A 1 188 ? 20.532 -3.368 11.059 1.00 52.03 188 VAL A N 1
ATOM 1477 C CA . VAL A 1 188 ? 19.271 -4.024 11.402 1.00 52.03 188 VAL A CA 1
ATOM 1478 C C . VAL A 1 188 ? 19.437 -5.519 11.169 1.00 52.03 188 VAL A C 1
ATOM 1480 O O . VAL A 1 188 ? 19.497 -6.001 10.035 1.00 52.03 188 VAL A O 1
ATOM 1483 N N . VAL A 1 189 ? 19.516 -6.264 12.270 1.00 50.38 189 VAL A N 1
ATOM 1484 C CA . VAL A 1 189 ? 19.530 -7.728 12.260 1.00 50.38 189 VAL A CA 1
ATOM 1485 C C . VAL A 1 189 ? 18.122 -8.219 12.566 1.00 50.38 189 VAL A C 1
ATOM 1487 O O . VAL A 1 189 ? 17.645 -8.091 13.693 1.00 50.38 189 VAL A O 1
ATOM 1490 N N . ARG A 1 190 ? 17.454 -8.786 11.560 1.00 49.78 190 ARG A N 1
ATOM 1491 C CA . ARG A 1 190 ? 16.175 -9.483 11.737 1.00 49.78 190 ARG A CA 1
ATOM 1492 C C . ARG A 1 190 ? 16.453 -10.934 12.117 1.00 49.78 190 ARG A C 1
ATOM 1494 O O . ARG A 1 190 ? 17.000 -11.681 11.312 1.00 49.78 190 ARG A O 1
ATOM 1501 N N . LYS A 1 191 ? 16.153 -11.300 13.366 1.00 46.78 191 LYS A N 1
ATOM 1502 C CA . LYS A 1 191 ? 16.369 -12.657 13.912 1.00 46.78 191 LYS A CA 1
ATOM 1503 C C . LYS A 1 191 ? 15.217 -13.624 13.595 1.00 46.78 191 LYS A C 1
ATOM 1505 O O . LYS A 1 191 ? 15.303 -14.797 13.925 1.00 46.78 191 LYS A O 1
ATOM 1510 N N . ASP A 1 192 ? 14.153 -13.117 12.985 1.00 43.06 192 ASP A N 1
ATOM 1511 C CA . ASP A 1 192 ? 12.853 -13.749 12.752 1.00 43.06 192 ASP A CA 1
ATOM 1512 C C . ASP A 1 192 ? 12.671 -14.315 11.330 1.00 43.06 192 ASP A C 1
ATOM 1514 O O . ASP A 1 192 ? 11.618 -14.865 11.022 1.00 43.06 192 ASP A O 1
ATOM 1518 N N . ARG A 1 193 ? 13.680 -14.213 10.452 1.00 44.44 193 ARG A N 1
ATOM 1519 C CA . ARG A 1 193 ? 13.637 -14.748 9.078 1.00 44.44 193 ARG A CA 1
ATOM 1520 C C . ARG A 1 193 ? 14.664 -15.866 8.882 1.00 44.44 193 ARG A C 1
ATOM 1522 O O . ARG A 1 193 ? 15.793 -15.740 9.343 1.00 44.44 193 ARG A O 1
ATOM 1529 N N . GLU A 1 194 ? 14.298 -16.908 8.124 1.00 37.62 194 GLU A N 1
ATOM 1530 C CA . GLU A 1 194 ? 15.178 -18.046 7.770 1.00 37.62 194 GLU A CA 1
ATOM 1531 C C . GLU A 1 194 ? 16.502 -17.606 7.121 1.00 37.62 194 GLU A C 1
ATOM 1533 O O . GLU A 1 194 ? 17.534 -18.246 7.312 1.00 37.62 194 GLU A O 1
ATOM 1538 N N . SER A 1 195 ? 16.506 -16.480 6.396 1.00 41.16 195 SER A N 1
ATOM 1539 C CA . SER A 1 195 ? 17.736 -15.815 5.968 1.00 41.16 195 SER A CA 1
ATOM 1540 C C . SER A 1 195 ? 18.064 -14.656 6.913 1.00 41.16 195 SER A C 1
ATOM 1542 O O . SER A 1 195 ? 17.509 -13.561 6.774 1.00 41.16 195 SER A O 1
ATOM 1544 N N . THR A 1 196 ? 19.013 -14.857 7.825 1.00 42.19 196 THR A N 1
ATOM 1545 C CA . THR A 1 196 ? 19.594 -13.829 8.709 1.00 42.19 196 THR A CA 1
ATOM 1546 C C . THR A 1 196 ? 20.469 -12.832 7.930 1.00 42.19 196 THR A C 1
ATOM 1548 O O . THR A 1 196 ? 21.609 -12.551 8.299 1.00 42.19 196 THR A O 1
ATOM 1551 N N . LYS A 1 197 ? 19.989 -12.305 6.795 1.00 53.22 197 LYS A N 1
ATOM 1552 C CA . LYS A 1 197 ? 20.692 -11.247 6.064 1.00 53.22 197 LYS A CA 1
ATOM 1553 C C . LYS A 1 197 ? 20.622 -9.969 6.897 1.00 53.22 197 LYS A C 1
ATOM 1555 O O . LYS A 1 197 ? 19.549 -9.395 7.077 1.00 53.22 197 LYS A O 1
ATOM 1560 N N . VAL A 1 198 ? 21.774 -9.527 7.394 1.00 58.81 198 VAL A N 1
ATOM 1561 C CA . VAL A 1 198 ? 21.926 -8.218 8.036 1.00 58.81 198 VAL A CA 1
ATOM 1562 C C . VAL A 1 198 ? 21.590 -7.143 7.005 1.00 58.81 198 VAL A C 1
ATOM 1564 O O . VAL A 1 198 ? 22.215 -7.086 5.946 1.00 58.81 198 VAL A O 1
ATOM 1567 N N . ARG A 1 199 ? 20.601 -6.295 7.302 1.00 62.22 199 ARG A N 1
ATOM 1568 C CA . ARG A 1 199 ? 20.291 -5.120 6.483 1.00 62.22 199 ARG A CA 1
ATOM 1569 C C . ARG A 1 199 ? 20.978 -3.917 7.099 1.00 62.22 199 ARG A C 1
ATOM 1571 O O . ARG A 1 199 ? 20.734 -3.570 8.252 1.00 62.22 199 ARG A O 1
ATOM 1578 N N . VAL A 1 200 ? 21.844 -3.277 6.330 1.00 66.56 200 VAL A N 1
ATOM 1579 C CA . VAL A 1 200 ? 22.453 -2.013 6.732 1.00 66.56 200 VAL A CA 1
ATOM 1580 C C . VAL A 1 200 ? 21.438 -0.909 6.451 1.00 66.56 200 VAL A C 1
ATOM 1582 O O . VAL A 1 200 ? 21.092 -0.673 5.295 1.00 66.56 200 VAL A O 1
ATOM 1585 N N . VAL A 1 201 ? 20.920 -0.274 7.502 1.00 65.38 201 VAL A N 1
ATOM 1586 C CA . VAL A 1 201 ? 19.923 0.796 7.395 1.00 65.38 201 VAL A CA 1
ATOM 1587 C C . VAL A 1 201 ? 20.565 2.116 7.781 1.00 65.38 201 VAL A C 1
ATOM 1589 O O . VAL A 1 201 ? 21.313 2.227 8.755 1.00 65.38 201 VAL A O 1
ATOM 1592 N N . TYR A 1 202 ? 20.268 3.131 6.987 1.00 72.19 202 TYR A N 1
ATOM 1593 C CA . TYR A 1 202 ? 20.793 4.462 7.183 1.00 72.19 202 TYR A CA 1
ATOM 1594 C C . TYR A 1 202 ? 19.751 5.326 7.889 1.00 72.19 202 TYR A C 1
ATOM 1596 O O . TYR A 1 202 ? 18.607 5.422 7.444 1.00 72.19 202 TYR A O 1
ATOM 1604 N N . ASP A 1 203 ? 20.131 5.936 9.011 1.00 74.50 203 ASP A N 1
ATOM 1605 C CA . ASP A 1 203 ? 19.219 6.782 9.778 1.00 74.50 203 ASP A CA 1
ATOM 1606 C C . ASP A 1 203 ? 19.205 8.213 9.222 1.00 74.50 203 ASP A C 1
ATOM 1608 O O . ASP A 1 203 ? 19.839 9.130 9.749 1.00 74.50 203 ASP A O 1
ATOM 1612 N N . THR A 1 204 ? 18.463 8.408 8.130 1.00 76.12 204 THR A N 1
ATOM 1613 C CA . THR A 1 204 ? 18.234 9.733 7.528 1.00 76.12 204 THR A CA 1
ATOM 1614 C C . THR A 1 204 ? 17.284 10.615 8.339 1.00 76.12 204 THR A C 1
ATOM 1616 O O . THR A 1 204 ? 17.128 11.795 8.008 1.00 76.12 204 THR A O 1
ATOM 1619 N N . ALA A 1 205 ? 16.639 10.065 9.375 1.00 79.00 205 ALA A N 1
ATOM 1620 C CA . ALA A 1 205 ? 15.770 10.788 10.298 1.00 79.00 205 ALA A CA 1
ATOM 1621 C C . ALA A 1 205 ? 16.546 11.363 11.495 1.00 79.00 205 ALA A C 1
ATOM 1623 O O . ALA A 1 205 ? 16.023 12.229 12.204 1.00 79.00 205 ALA A O 1
ATOM 1624 N N . SER A 1 206 ? 17.797 10.935 11.694 1.00 75.50 206 SER A N 1
ATOM 1625 C CA . SER A 1 206 ? 18.688 11.480 12.713 1.00 75.50 206 SER A CA 1
ATOM 1626 C C . SER A 1 206 ? 18.873 12.986 12.531 1.00 75.50 206 SER A C 1
ATOM 1628 O O . SER A 1 206 ? 19.193 13.483 11.446 1.00 75.50 206 SER A O 1
ATOM 1630 N N . LYS A 1 207 ? 18.643 13.735 13.612 1.00 76.38 207 LYS A N 1
ATOM 1631 C CA . LYS A 1 207 ? 18.685 15.199 13.611 1.00 76.38 207 LYS A CA 1
ATOM 1632 C C . LYS A 1 207 ? 20.020 15.685 14.142 1.00 76.38 207 LYS A C 1
ATOM 1634 O O . LYS A 1 207 ? 20.386 15.395 15.275 1.00 76.38 207 LYS A O 1
ATOM 1639 N N . CYS A 1 208 ? 20.686 16.523 13.358 1.00 66.31 208 CYS A N 1
ATOM 1640 C CA . CYS A 1 208 ? 21.809 17.332 13.812 1.00 66.31 208 CYS A CA 1
ATOM 1641 C C . CYS A 1 208 ? 21.350 18.790 13.836 1.00 66.31 208 CYS A C 1
ATOM 1643 O O . CYS A 1 208 ? 20.769 19.262 12.856 1.00 66.31 208 CYS A O 1
ATOM 1645 N N . GLU A 1 209 ? 21.524 19.466 14.973 1.00 76.50 209 GLU A N 1
ATOM 1646 C CA . GLU A 1 209 ? 21.024 20.836 15.188 1.00 76.50 209 GLU A CA 1
ATOM 1647 C C . GLU A 1 209 ? 19.518 20.983 14.879 1.00 76.50 209 GLU A C 1
ATOM 1649 O O . GLU A 1 209 ? 19.044 21.999 14.376 1.00 76.50 209 GLU A O 1
ATOM 1654 N N . GLY A 1 210 ? 18.743 19.930 15.161 1.00 77.44 210 GLY A N 1
ATOM 1655 C CA . GLY A 1 210 ? 17.296 19.900 14.939 1.00 77.44 210 GLY A CA 1
ATOM 1656 C C . GLY A 1 210 ? 16.849 19.624 13.497 1.00 77.44 210 GLY A C 1
ATOM 1657 O O . GLY A 1 210 ? 15.641 19.584 13.269 1.00 77.44 210 GLY A O 1
ATOM 1658 N N . VAL A 1 211 ? 17.774 19.389 12.555 1.00 78.38 211 VAL A N 1
ATOM 1659 C CA . VAL A 1 211 ? 17.477 19.145 11.131 1.00 78.38 211 VAL A CA 1
ATOM 1660 C C . VAL A 1 211 ? 18.062 17.809 10.661 1.00 78.38 211 VAL A C 1
ATOM 1662 O O . VAL A 1 211 ? 19.276 17.587 10.743 1.00 78.38 211 VAL A O 1
ATOM 1665 N N . SER A 1 212 ? 17.210 16.940 10.123 1.00 83.25 212 SER A N 1
ATOM 1666 C CA . SER A 1 212 ? 17.584 15.674 9.478 1.00 83.25 212 SER A CA 1
ATOM 1667 C C . SER A 1 212 ? 17.670 15.801 7.952 1.00 83.25 212 SER A C 1
ATOM 1669 O O . SER A 1 212 ? 17.265 16.816 7.381 1.00 83.25 212 SER A O 1
ATOM 1671 N N . LEU A 1 213 ? 18.191 14.773 7.276 1.00 82.06 213 LEU A N 1
ATOM 1672 C CA . LEU A 1 213 ? 18.212 14.730 5.810 1.00 82.06 213 LEU A CA 1
ATOM 1673 C C . LEU A 1 213 ? 16.786 14.661 5.245 1.00 82.06 213 LEU A C 1
ATOM 1675 O O . LEU A 1 213 ? 16.449 15.371 4.300 1.00 82.06 213 LEU A O 1
ATOM 1679 N N . ASN A 1 214 ? 15.930 13.869 5.891 1.00 86.06 214 ASN A N 1
ATOM 1680 C CA . ASN A 1 214 ? 14.518 13.745 5.542 1.00 86.06 214 ASN A CA 1
ATOM 1681 C C . ASN A 1 214 ? 13.742 15.074 5.683 1.00 86.06 214 ASN A C 1
ATOM 1683 O O . ASN A 1 214 ? 12.750 15.263 4.986 1.00 86.06 214 ASN A O 1
ATOM 1687 N N . ASP A 1 215 ? 14.183 16.006 6.541 1.00 83.25 215 ASP A N 1
ATOM 1688 C CA . ASP A 1 215 ? 13.520 17.313 6.718 1.00 83.25 215 ASP A CA 1
ATOM 1689 C C . ASP A 1 215 ? 13.798 18.295 5.564 1.00 83.25 215 ASP A C 1
ATOM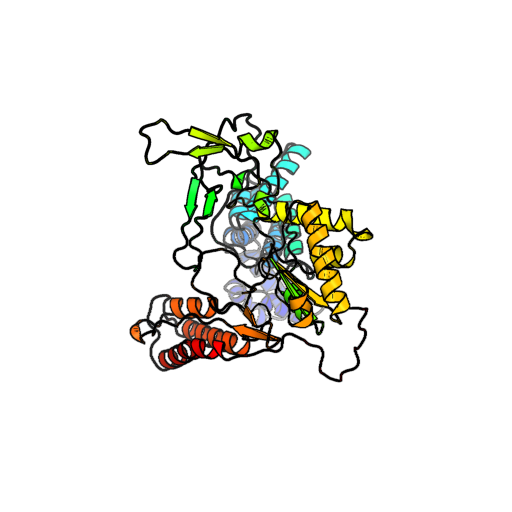 1691 O O . ASP A 1 215 ? 13.043 19.248 5.365 1.00 83.25 215 ASP A O 1
ATOM 1695 N N . VAL A 1 216 ? 14.900 18.105 4.831 1.00 85.25 216 VAL A N 1
ATOM 1696 C CA . VAL A 1 216 ? 15.364 19.047 3.793 1.00 85.25 216 VAL A CA 1
ATOM 1697 C C . VAL A 1 216 ? 15.226 18.505 2.376 1.00 85.25 216 VAL A C 1
ATOM 1699 O O . VAL A 1 216 ? 15.280 19.280 1.421 1.00 85.25 216 VAL A O 1
ATOM 1702 N N . ILE A 1 217 ? 15.036 17.195 2.228 1.00 86.50 217 ILE A N 1
ATOM 1703 C CA . ILE A 1 217 ? 14.790 16.561 0.937 1.00 86.50 217 ILE A CA 1
ATOM 1704 C C . ILE A 1 217 ? 13.319 16.707 0.549 1.00 86.50 217 ILE A C 1
ATOM 1706 O O . ILE A 1 217 ? 12.404 16.553 1.356 1.00 86.50 217 ILE A O 1
ATOM 1710 N N . TYR A 1 218 ? 13.089 17.004 -0.727 1.00 86.38 218 TYR A N 1
ATOM 1711 C CA . TYR A 1 218 ? 11.751 17.032 -1.293 1.00 86.38 218 TYR A CA 1
ATOM 1712 C C . TYR A 1 218 ? 11.255 15.606 -1.573 1.00 86.38 218 TYR A C 1
ATOM 1714 O O . TYR A 1 218 ? 11.828 14.910 -2.402 1.00 86.38 218 TYR A O 1
ATOM 1722 N N . ASN A 1 219 ? 10.163 15.194 -0.922 1.00 83.62 219 ASN A N 1
ATOM 1723 C CA . ASN A 1 219 ? 9.661 13.808 -0.959 1.00 83.62 219 ASN A CA 1
ATOM 1724 C C . ASN A 1 219 ? 9.048 13.362 -2.295 1.00 83.62 219 ASN A C 1
ATOM 1726 O O . ASN A 1 219 ? 8.773 12.177 -2.463 1.00 83.62 219 ASN A O 1
ATOM 1730 N N . GLY A 1 220 ? 8.820 14.288 -3.228 1.00 86.81 220 GLY A N 1
ATOM 1731 C CA . GLY A 1 220 ? 8.096 14.003 -4.465 1.00 86.81 220 GLY A CA 1
ATOM 1732 C C . GLY A 1 220 ? 6.598 13.715 -4.252 1.00 86.81 220 GLY A C 1
ATOM 1733 O O . GLY A 1 220 ? 6.123 13.599 -3.118 1.00 86.81 220 GLY A O 1
ATOM 1734 N N . PRO A 1 221 ? 5.810 13.662 -5.338 1.00 89.88 221 PRO A N 1
ATOM 1735 C CA . PRO A 1 221 ? 4.425 13.197 -5.297 1.00 89.88 221 PRO A CA 1
ATOM 1736 C C . PRO A 1 221 ? 4.330 11.677 -5.079 1.00 89.88 221 PRO A C 1
ATOM 1738 O O . PRO A 1 221 ? 5.248 10.925 -5.394 1.00 89.88 221 PRO A O 1
ATOM 1741 N N . LYS A 1 222 ? 3.176 11.207 -4.593 1.00 87.00 222 LYS A N 1
ATOM 1742 C CA . LYS A 1 222 ? 2.862 9.774 -4.510 1.00 87.00 222 LYS A CA 1
ATOM 1743 C C . LYS A 1 222 ? 2.644 9.211 -5.921 1.00 87.00 222 LYS A C 1
ATOM 1745 O O . LYS A 1 222 ? 1.710 9.638 -6.592 1.00 87.00 222 LYS A O 1
ATOM 1750 N N . LEU A 1 223 ? 3.483 8.261 -6.343 1.00 88.56 223 LEU A N 1
ATOM 1751 C CA . LEU A 1 223 ? 3.363 7.542 -7.625 1.00 88.56 223 LEU A CA 1
ATOM 1752 C C . LEU A 1 223 ? 2.924 6.076 -7.466 1.00 88.56 223 LEU A C 1
ATOM 1754 O O . LEU A 1 223 ? 2.805 5.359 -8.457 1.00 88.56 223 LEU A O 1
ATOM 1758 N N . GLN A 1 224 ? 2.700 5.636 -6.226 1.00 85.31 224 GLN A N 1
ATOM 1759 C CA . GLN A 1 224 ? 2.294 4.274 -5.886 1.00 85.31 224 GLN A CA 1
ATOM 1760 C C . GLN A 1 224 ? 0.918 3.987 -6.468 1.00 85.31 224 GLN A C 1
ATOM 1762 O O . GLN A 1 224 ? -0.018 4.746 -6.204 1.00 85.31 224 GLN A O 1
ATOM 1767 N N . ASN A 1 225 ? 0.797 2.864 -7.174 1.00 85.56 225 ASN A N 1
ATOM 1768 C CA . ASN A 1 225 ? -0.508 2.299 -7.482 1.00 85.56 225 ASN A CA 1
ATOM 1769 C C . ASN A 1 225 ? -1.258 1.997 -6.183 1.00 85.56 225 ASN A C 1
ATOM 1771 O O . ASN A 1 225 ? -0.645 1.715 -5.146 1.00 85.56 225 ASN A O 1
ATOM 1775 N N . ASP A 1 226 ? -2.582 2.081 -6.236 1.00 88.31 226 ASP A N 1
ATOM 1776 C CA . ASP A 1 226 ? -3.394 1.696 -5.096 1.00 88.31 226 ASP A CA 1
ATOM 1777 C C . ASP A 1 226 ? -3.293 0.180 -4.879 1.00 88.31 226 ASP A C 1
ATOM 1779 O O . ASP A 1 226 ? -3.403 -0.610 -5.820 1.00 88.31 226 ASP A O 1
ATOM 1783 N N . LEU A 1 227 ? -3.041 -0.234 -3.635 1.00 87.62 227 LEU A N 1
ATOM 1784 C CA . LEU A 1 227 ? -2.889 -1.648 -3.306 1.00 87.62 227 LEU A CA 1
ATOM 1785 C C . LEU A 1 227 ? -4.182 -2.422 -3.594 1.00 87.62 227 LEU A C 1
ATOM 1787 O O . LEU A 1 227 ? -4.111 -3.554 -4.068 1.00 87.62 227 LEU A O 1
ATOM 1791 N N . PHE A 1 228 ? -5.349 -1.821 -3.346 1.00 90.00 228 PHE A N 1
ATOM 1792 C CA . PHE A 1 228 ? -6.637 -2.427 -3.666 1.00 90.00 228 PHE A CA 1
ATOM 1793 C C . PHE A 1 228 ? -6.742 -2.703 -5.166 1.00 90.00 228 PHE A C 1
ATOM 1795 O O . PHE A 1 228 ? -7.066 -3.823 -5.553 1.00 90.00 228 PHE A O 1
ATOM 1802 N N . ASP A 1 229 ? -6.391 -1.730 -6.008 1.00 90.31 229 ASP A N 1
ATOM 1803 C CA . ASP A 1 229 ? -6.465 -1.869 -7.466 1.00 90.31 229 ASP A CA 1
ATOM 1804 C C . ASP A 1 229 ? -5.532 -2.966 -7.988 1.00 90.31 229 ASP A C 1
ATOM 1806 O O . ASP A 1 229 ? -5.928 -3.774 -8.832 1.00 90.31 229 ASP A O 1
ATOM 1810 N N . VAL A 1 230 ? -4.309 -3.051 -7.455 1.00 90.88 230 VAL A N 1
ATOM 1811 C CA . VAL A 1 230 ? -3.347 -4.104 -7.819 1.00 90.88 230 VAL A CA 1
ATOM 1812 C C . VAL A 1 230 ? -3.851 -5.483 -7.373 1.00 90.88 230 VAL A C 1
ATOM 1814 O O . VAL A 1 230 ? -3.833 -6.440 -8.156 1.00 90.88 230 VAL A O 1
ATOM 1817 N N . LEU A 1 231 ? -4.377 -5.587 -6.149 1.00 90.81 231 LEU A N 1
ATOM 1818 C CA . LEU A 1 231 ? -4.928 -6.828 -5.601 1.00 90.81 231 LEU A CA 1
ATOM 1819 C C . LEU A 1 231 ? -6.243 -7.252 -6.270 1.00 90.81 231 LEU A C 1
ATOM 1821 O O . LEU A 1 231 ? -6.515 -8.444 -6.376 1.00 90.81 231 LEU A O 1
ATOM 1825 N N . ILE A 1 232 ? -7.062 -6.326 -6.765 1.00 91.69 232 ILE A N 1
ATOM 1826 C CA . ILE A 1 232 ? -8.193 -6.652 -7.640 1.00 91.69 232 ILE A CA 1
ATOM 1827 C C . ILE A 1 232 ? -7.681 -7.059 -9.023 1.00 91.69 232 ILE A C 1
ATOM 1829 O O . ILE A 1 232 ? -8.179 -8.024 -9.602 1.00 91.69 232 ILE A O 1
ATOM 1833 N N . GLY A 1 233 ? -6.652 -6.388 -9.541 1.00 91.62 233 GLY A N 1
ATOM 1834 C CA . GLY A 1 233 ? -6.022 -6.665 -10.830 1.00 91.62 233 GLY A CA 1
ATOM 1835 C C . GLY A 1 233 ? -5.534 -8.107 -10.964 1.00 91.62 233 GLY A C 1
ATOM 1836 O O . GLY A 1 233 ? -5.852 -8.783 -11.948 1.00 91.62 233 GLY A O 1
ATOM 1837 N N . ILE A 1 234 ? -4.849 -8.627 -9.942 1.00 92.12 234 ILE A N 1
ATOM 1838 C CA . ILE A 1 234 ? -4.402 -10.025 -9.934 1.00 92.12 234 ILE A CA 1
ATOM 1839 C C . ILE A 1 234 ? -5.573 -11.017 -9.867 1.00 92.12 234 ILE A C 1
ATOM 1841 O O . ILE A 1 234 ? -5.392 -12.183 -10.181 1.00 92.12 234 ILE A O 1
ATOM 1845 N N . ARG A 1 235 ? -6.792 -10.602 -9.512 1.00 93.19 235 ARG A N 1
ATOM 1846 C CA . ARG A 1 235 ? -7.979 -11.474 -9.480 1.00 93.19 235 ARG A CA 1
ATOM 1847 C C . ARG A 1 235 ? -8.709 -11.576 -10.823 1.00 93.19 235 ARG A C 1
ATOM 1849 O O . ARG A 1 235 ? -9.583 -12.425 -10.979 1.00 93.19 235 ARG A O 1
ATOM 1856 N N . ARG A 1 236 ? -8.379 -10.726 -11.803 1.00 92.06 236 ARG A N 1
ATOM 1857 C CA . ARG A 1 236 ? -9.185 -10.536 -13.026 1.00 92.06 236 ARG A CA 1
ATOM 1858 C C . ARG A 1 236 ? -9.145 -11.693 -14.018 1.00 92.06 236 ARG A C 1
ATOM 1860 O O . ARG A 1 236 ? -10.110 -11.847 -14.759 1.00 92.06 236 ARG A O 1
ATOM 1867 N N . ARG A 1 237 ? -8.044 -12.443 -14.107 1.00 94.00 237 ARG A N 1
ATOM 1868 C CA . ARG A 1 237 ? -7.836 -13.466 -15.149 1.00 94.00 237 ARG A CA 1
ATOM 1869 C C . ARG A 1 237 ? -7.368 -14.814 -14.580 1.00 94.00 237 ARG A C 1
ATOM 1871 O O . ARG A 1 237 ? -6.898 -14.843 -13.444 1.00 94.00 237 ARG A O 1
ATOM 1878 N N . PRO A 1 238 ? -7.468 -15.930 -15.325 1.00 93.19 238 PRO A N 1
ATOM 1879 C CA . PRO A 1 238 ? -7.186 -17.272 -14.800 1.00 93.19 238 PRO A CA 1
ATOM 1880 C C . PRO A 1 238 ? -5.726 -17.538 -14.427 1.00 93.19 238 PRO A C 1
ATOM 1882 O O . PRO A 1 238 ? -5.473 -18.233 -13.449 1.00 93.19 238 PRO A O 1
ATOM 1885 N N . ILE A 1 239 ? -4.755 -16.971 -15.144 1.00 94.12 239 ILE A N 1
ATOM 1886 C CA . ILE A 1 239 ? -3.336 -17.250 -14.893 1.00 94.12 239 ILE A CA 1
ATOM 1887 C C . ILE A 1 239 ? -2.709 -16.059 -14.179 1.00 94.12 239 ILE A C 1
ATOM 1889 O O . ILE A 1 239 ? -2.601 -14.987 -14.763 1.00 94.12 239 ILE A O 1
ATOM 1893 N N . ALA A 1 240 ? -2.299 -16.225 -12.923 1.00 93.25 240 ALA A N 1
ATOM 1894 C CA . ALA A 1 240 ? -1.584 -15.195 -12.174 1.00 93.25 240 ALA A CA 1
ATOM 1895 C C . ALA A 1 240 ? -0.070 -15.387 -12.262 1.00 93.25 240 ALA A C 1
ATOM 1897 O O . ALA A 1 240 ? 0.416 -16.517 -12.346 1.00 93.25 240 ALA A O 1
ATOM 1898 N N . LEU A 1 241 ? 0.663 -14.279 -12.219 1.00 93.56 241 LEU A N 1
ATOM 1899 C CA . LEU A 1 241 ? 2.116 -14.219 -12.200 1.00 93.56 241 LEU A CA 1
ATOM 1900 C C . LEU A 1 241 ? 2.549 -13.092 -11.258 1.00 93.56 241 LEU A C 1
ATOM 1902 O O . LEU A 1 241 ? 2.100 -11.953 -11.400 1.00 93.56 241 LEU A O 1
ATOM 1906 N N . ILE A 1 242 ? 3.411 -13.424 -10.302 1.00 92.31 242 ILE A N 1
ATOM 1907 C CA . ILE A 1 242 ? 3.986 -12.488 -9.336 1.00 92.31 242 ILE A CA 1
ATOM 1908 C C . ILE A 1 242 ? 5.506 -12.566 -9.411 1.00 92.31 242 ILE A C 1
ATOM 1910 O O . ILE A 1 242 ? 6.060 -13.658 -9.561 1.00 92.31 242 ILE A O 1
ATOM 1914 N N . CYS A 1 243 ? 6.169 -11.423 -9.271 1.00 90.12 243 CYS A N 1
ATOM 1915 C CA . CYS A 1 243 ? 7.601 -11.339 -9.012 1.00 90.12 243 CYS A CA 1
ATOM 1916 C C . CYS A 1 243 ? 7.940 -10.133 -8.135 1.00 90.12 243 CYS A C 1
ATOM 1918 O O . CYS A 1 243 ? 7.218 -9.138 -8.130 1.00 90.12 243 CYS A O 1
ATOM 1920 N N . ASP A 1 244 ? 9.091 -10.217 -7.483 1.00 84.81 244 ASP A N 1
ATOM 1921 C CA . ASP A 1 244 ? 9.683 -9.180 -6.640 1.00 84.81 244 ASP A CA 1
ATOM 1922 C C . ASP A 1 244 ? 10.953 -8.621 -7.296 1.00 84.81 244 ASP A C 1
ATOM 1924 O O . ASP A 1 244 ? 11.741 -9.368 -7.891 1.00 84.81 244 ASP A O 1
ATOM 1928 N N . ILE A 1 245 ? 11.192 -7.318 -7.166 1.00 84.00 245 ILE A N 1
ATOM 1929 C CA . ILE A 1 245 ? 12.394 -6.664 -7.689 1.00 84.00 245 ILE A CA 1
ATOM 1930 C C . ILE A 1 245 ? 13.465 -6.627 -6.600 1.00 84.00 245 ILE A C 1
ATOM 1932 O O . ILE A 1 245 ? 13.365 -5.922 -5.597 1.00 84.00 245 ILE A O 1
ATOM 1936 N N . SER A 1 246 ? 14.566 -7.339 -6.827 1.00 75.50 246 SER A N 1
ATOM 1937 C CA . SER A 1 246 ? 15.632 -7.424 -5.830 1.00 75.50 246 SER A CA 1
ATOM 1938 C C . SER A 1 246 ? 16.406 -6.115 -5.684 1.00 75.50 246 SER A C 1
ATOM 1940 O O . SER A 1 246 ? 17.004 -5.623 -6.637 1.00 75.50 246 SER A O 1
ATOM 1942 N N . GLU A 1 247 ? 16.462 -5.600 -4.451 1.00 74.19 247 GLU A N 1
ATOM 1943 C CA . GLU A 1 247 ? 17.344 -4.493 -4.046 1.00 74.19 247 GLU A CA 1
ATOM 1944 C C . GLU A 1 247 ? 17.200 -3.236 -4.929 1.00 74.19 247 GLU A C 1
ATOM 1946 O O . GLU A 1 247 ? 18.182 -2.550 -5.215 1.00 74.19 247 GLU A O 1
ATOM 1951 N N . MET A 1 248 ? 15.964 -2.908 -5.331 1.00 82.50 248 MET A N 1
ATOM 1952 C CA . MET A 1 248 ? 15.650 -1.846 -6.298 1.00 82.50 248 MET A CA 1
ATOM 1953 C C . MET A 1 248 ? 16.347 -0.508 -5.999 1.00 82.50 248 MET A C 1
ATOM 1955 O O . MET A 1 248 ? 16.907 0.113 -6.900 1.00 82.50 248 MET A O 1
ATOM 1959 N N . TYR A 1 249 ? 16.370 -0.068 -4.735 1.00 85.44 249 TYR A N 1
ATOM 1960 C CA . TYR A 1 249 ? 17.005 1.201 -4.351 1.00 85.44 249 TYR A CA 1
ATOM 1961 C C . TYR A 1 249 ? 18.513 1.212 -4.638 1.00 85.44 249 TYR A C 1
ATOM 1963 O O . TYR A 1 249 ? 19.042 2.196 -5.156 1.00 85.44 249 TYR A O 1
ATOM 1971 N N . LEU A 1 250 ? 19.201 0.098 -4.377 1.00 85.06 250 LEU A N 1
ATOM 1972 C CA . LEU A 1 250 ? 20.649 -0.009 -4.557 1.00 85.06 250 LEU A CA 1
ATOM 1973 C C . LEU A 1 250 ? 21.064 -0.064 -6.034 1.00 85.06 250 LEU A C 1
ATOM 1975 O O . LEU A 1 250 ? 22.242 0.128 -6.339 1.00 85.06 250 LEU A O 1
ATOM 1979 N N . GLN A 1 251 ? 20.118 -0.260 -6.956 1.00 88.94 251 GLN A N 1
ATOM 1980 C CA . GLN A 1 251 ? 20.381 -0.184 -8.394 1.00 88.94 251 GLN A CA 1
ATOM 1981 C C . GLN A 1 251 ? 20.371 1.257 -8.924 1.00 88.94 251 GLN A C 1
ATOM 1983 O O . GLN A 1 251 ? 20.938 1.537 -9.980 1.00 88.94 251 GLN A O 1
ATOM 1988 N N . ILE A 1 252 ? 19.815 2.211 -8.170 1.00 91.25 252 ILE A N 1
ATOM 1989 C CA . ILE A 1 252 ? 19.639 3.594 -8.624 1.00 91.25 252 ILE A CA 1
ATOM 1990 C C . ILE A 1 252 ? 20.813 4.452 -8.164 1.00 91.25 252 ILE A C 1
ATOM 1992 O O . ILE A 1 252 ? 21.092 4.562 -6.970 1.00 91.25 252 ILE A O 1
ATOM 1996 N N . GLN A 1 253 ? 21.513 5.080 -9.113 1.00 92.69 253 GLN A N 1
ATOM 1997 C CA . GLN A 1 253 ? 22.657 5.942 -8.814 1.00 92.69 253 GLN A CA 1
ATOM 1998 C C . GLN A 1 253 ? 22.228 7.306 -8.283 1.00 92.69 253 GLN A C 1
ATOM 2000 O O . GLN A 1 253 ? 21.331 7.937 -8.834 1.00 92.69 253 GLN A O 1
ATOM 2005 N N . LEU A 1 254 ? 22.939 7.792 -7.266 1.00 90.81 254 LEU A N 1
ATOM 2006 C CA . LEU A 1 254 ? 22.860 9.192 -6.863 1.00 90.81 254 LEU A CA 1
ATOM 2007 C C . LEU A 1 254 ? 23.707 10.055 -7.804 1.00 90.81 254 LEU A C 1
ATOM 2009 O O . LEU A 1 254 ? 24.832 9.670 -8.176 1.00 90.81 254 LEU A O 1
ATOM 2013 N N . ALA A 1 255 ? 23.179 11.236 -8.137 1.00 90.50 255 ALA A N 1
ATOM 2014 C CA . ALA A 1 255 ? 23.924 12.291 -8.814 1.00 90.50 255 ALA A CA 1
ATOM 2015 C C . ALA A 1 255 ? 25.194 12.608 -8.014 1.00 90.50 255 ALA A C 1
ATOM 2017 O O . ALA A 1 255 ? 25.174 12.584 -6.783 1.00 90.50 255 ALA A O 1
ATOM 2018 N N . LYS A 1 256 ? 26.324 12.827 -8.696 1.00 90.19 256 LYS A N 1
ATOM 2019 C CA . LYS A 1 256 ? 27.638 12.937 -8.034 1.00 90.19 256 LYS A CA 1
ATOM 2020 C C . LYS A 1 256 ? 27.671 14.086 -7.030 1.00 90.19 256 LYS A C 1
ATOM 2022 O O . LYS A 1 256 ? 28.320 13.976 -5.996 1.00 90.19 256 LYS A O 1
ATOM 2027 N N . GLU A 1 257 ? 26.939 15.144 -7.336 1.00 89.62 257 GLU A N 1
ATOM 2028 C CA . GLU A 1 257 ? 26.819 16.373 -6.566 1.00 89.62 257 GLU A CA 1
ATOM 2029 C C . GLU A 1 257 ? 26.097 16.115 -5.232 1.00 89.62 257 GLU A C 1
ATOM 2031 O O . GLU A 1 257 ? 26.489 16.652 -4.194 1.00 89.62 257 GLU A O 1
ATOM 2036 N N . ASP A 1 258 ? 25.115 15.210 -5.239 1.00 87.56 258 ASP A N 1
ATOM 2037 C CA . ASP A 1 258 ? 24.289 14.891 -4.074 1.00 87.56 258 ASP A CA 1
ATOM 2038 C C . ASP A 1 258 ? 24.955 13.888 -3.122 1.00 87.56 258 ASP A C 1
ATOM 2040 O O . ASP A 1 258 ? 24.635 13.872 -1.935 1.00 87.56 258 ASP A O 1
ATOM 2044 N N . ARG A 1 259 ? 25.911 13.069 -3.590 1.00 86.94 259 ARG A N 1
ATOM 2045 C CA . ARG A 1 259 ? 26.563 12.002 -2.786 1.00 86.94 259 ARG A CA 1
ATOM 2046 C C . ARG A 1 259 ? 27.190 12.506 -1.493 1.00 86.94 259 ARG A C 1
ATOM 2048 O O . ARG A 1 259 ? 27.191 11.799 -0.487 1.00 86.94 259 ARG A O 1
ATOM 2055 N N . THR A 1 260 ? 27.669 13.746 -1.499 1.00 83.94 260 THR A N 1
ATOM 2056 C CA . THR A 1 260 ? 28.266 14.401 -0.327 1.00 83.94 260 THR A CA 1
ATOM 2057 C C . THR A 1 260 ? 27.282 14.551 0.840 1.00 83.94 260 THR A C 1
ATOM 2059 O O . THR A 1 260 ? 27.704 14.591 1.997 1.00 83.94 260 THR A O 1
ATOM 2062 N N . MET A 1 261 ? 25.975 14.559 0.550 1.00 81.88 261 MET A N 1
ATOM 2063 C CA . MET A 1 261 ? 24.888 14.595 1.532 1.00 81.88 261 MET A CA 1
ATOM 2064 C C . MET A 1 261 ? 24.551 13.216 2.110 1.00 81.88 261 MET A C 1
ATOM 2066 O O . MET A 1 261 ? 23.826 13.142 3.098 1.00 81.88 261 MET A O 1
ATOM 2070 N N . PHE A 1 262 ? 25.087 12.140 1.528 1.00 84.44 262 PHE A N 1
ATOM 2071 C CA . PHE A 1 262 ? 24.876 10.749 1.940 1.00 84.44 262 PHE A CA 1
ATOM 2072 C C . PHE A 1 262 ? 26.163 10.137 2.504 1.00 84.44 262 PHE A C 1
ATOM 2074 O O . PHE A 1 262 ? 26.534 9.001 2.194 1.00 84.44 262 PHE A O 1
ATOM 2081 N N . ARG A 1 263 ? 26.882 10.908 3.325 1.00 82.94 263 ARG A N 1
ATOM 2082 C CA . ARG A 1 263 ? 28.083 10.429 4.013 1.00 82.94 263 ARG A CA 1
ATOM 2083 C C . ARG A 1 263 ? 27.744 9.627 5.245 1.00 82.94 263 ARG A C 1
ATOM 2085 O O . ARG A 1 263 ? 26.785 9.923 5.959 1.00 82.94 263 ARG A O 1
ATOM 2092 N N . PHE A 1 264 ? 28.584 8.657 5.550 1.00 80.44 264 PHE A N 1
ATOM 2093 C CA . PHE A 1 264 ? 28.461 7.895 6.771 1.00 80.44 264 PHE A CA 1
ATOM 2094 C C . PHE A 1 264 ? 29.804 7.577 7.394 1.00 80.44 264 PHE A C 1
ATOM 2096 O O . PHE A 1 264 ? 30.814 7.436 6.707 1.00 80.44 264 PHE A O 1
ATOM 2103 N N . MET A 1 265 ? 29.796 7.474 8.717 1.00 79.31 265 MET A N 1
ATOM 2104 C CA . MET A 1 265 ? 30.964 7.066 9.477 1.00 79.31 265 MET A CA 1
ATOM 2105 C C . MET A 1 265 ? 30.920 5.560 9.707 1.00 79.31 265 MET A C 1
ATOM 2107 O O . MET A 1 265 ? 29.920 5.032 10.193 1.00 79.31 265 MET A O 1
ATOM 2111 N N . TRP A 1 266 ? 32.016 4.877 9.397 1.00 79.00 266 TRP A N 1
ATOM 2112 C CA . TRP A 1 266 ? 32.200 3.465 9.695 1.00 79.00 266 TRP A CA 1
ATOM 2113 C C . TRP A 1 266 ? 33.375 3.283 10.651 1.00 79.00 266 TRP A C 1
ATOM 2115 O O . TRP A 1 266 ? 34.450 3.859 10.461 1.00 79.00 266 TRP A O 1
ATOM 2125 N N . ARG A 1 267 ? 33.163 2.466 11.682 1.00 74.06 267 ARG A N 1
ATOM 2126 C CA . ARG A 1 267 ? 34.200 2.041 12.619 1.00 74.06 267 ARG A CA 1
ATOM 2127 C C . ARG A 1 267 ? 34.307 0.528 12.540 1.00 74.06 267 ARG A C 1
ATOM 2129 O O . ARG A 1 267 ? 33.313 -0.162 12.756 1.00 74.06 267 ARG A O 1
ATOM 2136 N N . ASP A 1 268 ? 35.501 0.041 12.233 1.00 69.44 268 ASP A N 1
ATOM 2137 C CA . ASP A 1 268 ? 35.789 -1.383 12.314 1.00 69.44 268 ASP A CA 1
ATOM 2138 C C . ASP A 1 268 ? 35.862 -1.789 13.800 1.00 69.44 268 ASP A C 1
ATOM 2140 O O . ASP A 1 268 ? 36.559 -1.123 14.567 1.00 69.44 268 ASP A O 1
ATOM 2144 N N . PRO A 1 269 ? 35.110 -2.806 14.251 1.00 66.25 269 PRO A N 1
ATOM 2145 C CA . PRO A 1 269 ? 35.152 -3.248 15.642 1.00 66.25 269 PRO A CA 1
ATOM 2146 C C . PRO A 1 269 ? 36.439 -4.006 16.010 1.00 66.25 269 PRO A C 1
ATOM 2148 O O . PRO A 1 269 ? 36.689 -4.201 17.198 1.00 66.25 269 PRO A O 1
ATOM 2151 N N . VAL A 1 270 ? 37.228 -4.458 15.029 1.00 65.81 270 VAL A N 1
ATOM 2152 C CA . VAL A 1 270 ? 38.443 -5.269 15.221 1.00 65.81 270 VAL A CA 1
ATOM 2153 C C . VAL A 1 270 ? 39.709 -4.409 15.188 1.00 65.81 270 VAL A C 1
ATOM 2155 O O . VAL A 1 270 ? 40.673 -4.705 15.893 1.00 65.81 270 VAL A O 1
ATOM 2158 N N . GLU A 1 271 ? 39.714 -3.326 14.412 1.00 58.28 271 GLU A N 1
ATOM 2159 C CA . GLU A 1 271 ? 40.850 -2.406 14.333 1.00 58.28 271 GLU A CA 1
ATOM 2160 C C . GLU A 1 271 ? 40.705 -1.232 15.322 1.00 58.28 271 GLU A C 1
ATOM 2162 O O . GLU A 1 271 ? 39.690 -0.541 15.351 1.00 58.28 271 GLU A O 1
ATOM 2167 N N . THR A 1 272 ? 41.759 -0.916 16.085 1.00 56.75 272 THR A N 1
ATOM 2168 C CA . THR A 1 272 ? 41.886 0.310 16.913 1.00 56.75 272 THR A CA 1
ATOM 2169 C C . THR A 1 272 ? 42.085 1.588 16.078 1.00 56.75 272 THR A C 1
ATOM 2171 O O . THR A 1 272 ? 42.665 2.570 16.543 1.00 56.75 272 THR A O 1
ATOM 2174 N N . VAL A 1 273 ? 41.632 1.580 14.826 1.00 58.62 273 VAL A N 1
ATOM 2175 C CA . VAL A 1 273 ? 41.847 2.647 13.847 1.00 58.62 273 VAL A CA 1
ATOM 2176 C C . VAL A 1 273 ? 40.751 3.708 13.966 1.00 58.62 273 VAL A C 1
ATOM 2178 O O . VAL A 1 273 ? 39.606 3.431 14.334 1.00 58.62 273 VAL A O 1
ATOM 2181 N N . GLU A 1 274 ? 41.116 4.951 13.648 1.00 66.62 274 GLU A N 1
ATOM 2182 C CA . GLU A 1 274 ? 40.187 6.072 13.534 1.00 66.62 274 GLU A CA 1
ATOM 2183 C C . GLU A 1 274 ? 39.023 5.753 12.582 1.00 66.62 274 GLU A C 1
ATOM 2185 O O . GLU A 1 274 ? 39.156 5.057 11.573 1.00 66.62 274 GLU A O 1
ATOM 2190 N N . SER A 1 275 ? 37.845 6.277 12.909 1.00 71.44 275 SER A N 1
ATOM 2191 C CA . SER A 1 275 ? 36.640 6.093 12.107 1.00 71.44 275 SER A CA 1
ATOM 2192 C C . SER A 1 275 ? 36.806 6.650 10.692 1.00 71.44 275 SER A C 1
ATOM 2194 O O . SER A 1 275 ? 37.177 7.812 10.522 1.00 71.44 275 SER A O 1
ATOM 2196 N N . LYS A 1 276 ? 36.462 5.849 9.680 1.00 80.38 276 LYS A N 1
ATOM 2197 C CA . LYS A 1 276 ? 36.525 6.239 8.265 1.00 80.38 276 LYS A CA 1
ATOM 2198 C C . LYS A 1 276 ? 35.188 6.824 7.814 1.00 80.38 276 LYS A C 1
ATOM 2200 O O . LYS A 1 276 ? 34.129 6.392 8.270 1.00 80.38 276 LYS A O 1
ATOM 2205 N N . ILE A 1 277 ? 35.235 7.793 6.903 1.00 82.75 277 ILE A N 1
ATOM 2206 C CA . ILE A 1 277 ? 34.046 8.401 6.294 1.00 82.75 277 ILE A CA 1
ATOM 2207 C C . ILE A 1 277 ? 33.895 7.856 4.877 1.00 82.75 277 ILE A C 1
ATOM 2209 O O . ILE A 1 277 ? 34.840 7.892 4.091 1.00 82.75 277 ILE A O 1
ATOM 2213 N N . TYR A 1 278 ? 32.698 7.386 4.555 1.00 84.12 278 TYR A N 1
ATOM 2214 C CA . TYR A 1 278 ? 32.321 6.867 3.246 1.00 84.12 278 TYR A CA 1
ATOM 2215 C C . TYR A 1 278 ? 31.152 7.669 2.669 1.00 84.12 278 TYR A C 1
ATOM 2217 O O . TYR A 1 278 ? 30.408 8.312 3.407 1.00 84.12 278 TYR A O 1
ATOM 2225 N N . GLU A 1 279 ? 30.980 7.616 1.349 1.00 86.06 279 GLU A N 1
ATOM 2226 C CA . GLU A 1 279 ? 29.863 8.221 0.613 1.00 86.06 279 GLU A CA 1
ATOM 2227 C C . GLU A 1 279 ? 29.050 7.132 -0.082 1.00 86.06 279 GLU A C 1
ATOM 2229 O O . GLU A 1 279 ? 29.611 6.229 -0.711 1.00 86.06 279 GLU A O 1
ATOM 2234 N N . PHE A 1 280 ? 27.722 7.222 -0.014 1.00 87.06 280 PHE A N 1
ATOM 2235 C CA . PHE A 1 280 ? 26.873 6.360 -0.828 1.00 87.06 280 PHE A CA 1
ATOM 2236 C C . PHE A 1 280 ? 26.834 6.831 -2.285 1.00 87.06 280 PHE A C 1
ATOM 2238 O O . PHE A 1 280 ? 26.638 8.004 -2.589 1.00 87.06 280 PHE A O 1
ATOM 2245 N N . ASN A 1 281 ? 26.952 5.873 -3.206 1.00 90.31 281 ASN A N 1
ATOM 2246 C CA . ASN A 1 281 ? 26.819 6.102 -4.650 1.00 90.31 281 ASN A CA 1
ATOM 2247 C C . ASN A 1 281 ? 25.410 5.787 -5.183 1.00 90.31 281 ASN A C 1
ATOM 2249 O O . ASN A 1 281 ? 25.148 5.947 -6.379 1.00 90.31 281 ASN A O 1
ATOM 2253 N N . ARG A 1 282 ? 24.534 5.263 -4.323 1.00 90.31 282 ARG A N 1
ATOM 2254 C CA . ARG A 1 282 ? 23.227 4.692 -4.655 1.00 90.31 282 ARG A CA 1
ATOM 2255 C C . ARG A 1 282 ? 22.176 5.160 -3.657 1.00 90.31 282 ARG A C 1
ATOM 2257 O O . ARG A 1 282 ? 22.533 5.568 -2.553 1.00 90.31 282 ARG A O 1
ATOM 2264 N N . VAL A 1 283 ? 20.904 5.088 -4.036 1.00 88.94 283 VAL A N 1
ATOM 2265 C CA . VAL A 1 283 ? 19.789 5.394 -3.130 1.00 88.94 283 VAL A CA 1
ATOM 2266 C C . VAL A 1 283 ? 19.799 4.413 -1.955 1.00 88.94 283 VAL A C 1
ATOM 2268 O O . VAL A 1 283 ? 19.990 3.212 -2.132 1.00 88.94 283 VAL A O 1
ATOM 2271 N N . VAL A 1 284 ? 19.612 4.934 -0.742 1.00 82.94 284 VAL A N 1
ATOM 2272 C CA . VAL A 1 284 ? 19.736 4.179 0.513 1.00 82.94 284 VAL A CA 1
ATOM 2273 C C . VAL A 1 284 ? 18.384 3.904 1.164 1.00 82.94 284 VAL A C 1
ATOM 2275 O O . VAL A 1 284 ? 17.438 4.681 1.028 1.00 82.94 284 VAL A O 1
ATOM 2278 N N . PHE A 1 285 ? 18.310 2.817 1.932 1.00 79.06 285 PHE A N 1
ATOM 2279 C CA . PHE A 1 285 ? 17.172 2.529 2.806 1.00 79.06 285 PHE A CA 1
ATOM 2280 C C . PHE A 1 285 ? 17.065 3.565 3.935 1.00 79.06 285 PHE A C 1
ATOM 2282 O O . PHE A 1 285 ? 18.080 4.039 4.437 1.00 79.06 285 PHE A O 1
ATOM 2289 N N . GLY A 1 286 ? 15.835 3.882 4.350 1.00 77.69 286 GLY A N 1
ATOM 2290 C CA . GLY A 1 286 ? 15.533 4.888 5.383 1.00 77.69 286 GLY A CA 1
ATOM 2291 C C . GLY A 1 286 ? 15.216 6.277 4.821 1.00 77.69 286 GLY A C 1
ATOM 2292 O O . GLY A 1 286 ? 14.532 7.069 5.469 1.00 77.69 286 GLY A O 1
ATOM 2293 N N . LEU A 1 287 ? 15.620 6.544 3.578 1.00 83.88 287 LEU A N 1
ATOM 2294 C CA . LEU A 1 287 ? 15.340 7.792 2.885 1.00 83.88 287 LEU A CA 1
ATOM 2295 C C . LEU A 1 287 ? 13.848 7.918 2.529 1.00 83.88 287 LEU A C 1
ATOM 2297 O O . LEU A 1 287 ? 13.290 7.073 1.831 1.00 83.88 287 LEU A O 1
ATOM 2301 N N . ASN A 1 288 ? 13.212 9.011 2.952 1.00 85.81 288 ASN A N 1
ATOM 2302 C CA . ASN A 1 288 ? 11.778 9.241 2.740 1.00 85.81 288 ASN A CA 1
ATOM 2303 C C . ASN A 1 288 ? 11.373 9.413 1.261 1.00 85.81 288 ASN A C 1
ATOM 2305 O O . ASN A 1 288 ? 10.255 9.063 0.892 1.00 85.81 288 ASN A O 1
ATOM 2309 N N . VAL A 1 289 ? 12.277 9.908 0.412 1.00 88.81 289 VAL A N 1
ATOM 2310 C CA . VAL A 1 289 ? 12.067 10.064 -1.037 1.00 88.81 289 VAL A CA 1
ATOM 2311 C C . VAL A 1 289 ? 12.408 8.795 -1.837 1.00 88.81 289 VAL A C 1
ATOM 2313 O O . VAL A 1 289 ? 12.103 8.724 -3.026 1.00 88.81 289 VAL A O 1
ATOM 2316 N N . ALA A 1 290 ? 13.017 7.768 -1.224 1.00 88.12 290 ALA A N 1
ATOM 2317 C CA . ALA A 1 290 ? 13.404 6.544 -1.939 1.00 88.12 290 ALA A CA 1
ATOM 2318 C C . ALA A 1 290 ? 12.233 5.850 -2.666 1.00 88.12 290 ALA A C 1
ATOM 2320 O O . ALA A 1 290 ? 12.423 5.475 -3.827 1.00 88.12 290 ALA A O 1
ATOM 2321 N N . PRO A 1 291 ? 11.016 5.745 -2.084 1.00 87.19 291 PRO A N 1
ATOM 2322 C CA . PRO A 1 291 ? 9.864 5.195 -2.794 1.00 87.19 291 PRO A CA 1
ATOM 2323 C C . PRO A 1 291 ? 9.540 5.963 -4.080 1.00 87.19 291 PRO A C 1
ATOM 2325 O O . PRO A 1 291 ? 9.392 5.345 -5.132 1.00 87.19 291 PRO A O 1
ATOM 2328 N N . PHE A 1 292 ? 9.517 7.301 -4.025 1.00 90.69 292 PHE A N 1
ATOM 2329 C CA . PHE A 1 292 ? 9.276 8.143 -5.198 1.00 90.69 292 PHE A CA 1
ATOM 2330 C C . PHE A 1 292 ? 10.350 7.939 -6.272 1.00 90.69 292 PHE A C 1
ATOM 2332 O O . PHE A 1 292 ? 10.007 7.677 -7.422 1.00 90.69 292 PHE A O 1
ATOM 2339 N N . ILE A 1 293 ? 11.636 8.008 -5.894 1.00 91.94 293 ILE A N 1
ATOM 2340 C CA . ILE A 1 293 ? 12.761 7.835 -6.831 1.00 91.94 293 ILE A CA 1
ATOM 2341 C C . ILE A 1 293 ? 12.682 6.474 -7.515 1.00 91.94 293 ILE A C 1
ATOM 2343 O O . ILE A 1 293 ? 12.841 6.372 -8.728 1.00 91.94 293 ILE A O 1
ATOM 2347 N N . SER A 1 294 ? 12.424 5.424 -6.743 1.00 89.56 294 SER A N 1
ATOM 2348 C CA . SER A 1 294 ? 12.352 4.084 -7.301 1.00 89.56 294 SER A CA 1
ATOM 2349 C C . SER A 1 294 ? 11.222 3.939 -8.309 1.00 89.56 294 SER A C 1
ATOM 2351 O O . SER A 1 294 ? 11.454 3.478 -9.420 1.00 89.56 294 SER A O 1
ATOM 2353 N N . GLN A 1 295 ? 10.039 4.452 -7.987 1.00 90.12 295 GLN A N 1
ATOM 2354 C CA . GLN A 1 295 ? 8.875 4.346 -8.855 1.00 90.12 295 GLN A CA 1
ATOM 2355 C C . GLN A 1 295 ? 8.986 5.189 -10.106 1.00 90.12 295 GLN A C 1
ATOM 2357 O O . GLN A 1 295 ? 8.585 4.736 -11.171 1.00 90.12 295 GLN A O 1
ATOM 2362 N N . ILE A 1 296 ? 9.530 6.403 -10.018 1.00 92.19 296 ILE A N 1
ATOM 2363 C CA . ILE A 1 296 ? 9.718 7.191 -11.232 1.00 92.19 296 ILE A CA 1
ATOM 2364 C C . ILE A 1 296 ? 10.726 6.503 -12.156 1.00 92.19 296 ILE A C 1
ATOM 2366 O O . ILE A 1 296 ? 10.472 6.414 -13.350 1.00 92.19 296 ILE A O 1
ATOM 2370 N N . VAL A 1 297 ? 11.811 5.928 -11.621 1.00 92.50 297 VAL A N 1
ATOM 2371 C CA . VAL A 1 297 ? 12.791 5.180 -12.423 1.00 92.50 297 VAL A CA 1
ATOM 2372 C C . VAL A 1 297 ? 12.151 3.959 -13.082 1.00 92.50 297 VAL A C 1
ATOM 2374 O O . VAL A 1 297 ? 12.335 3.753 -14.281 1.00 92.50 297 VAL A O 1
ATOM 2377 N N . THR A 1 298 ? 11.371 3.170 -12.340 1.00 92.00 298 THR A N 1
ATOM 2378 C CA . THR A 1 298 ? 10.718 1.980 -12.897 1.00 92.00 298 THR A CA 1
ATOM 2379 C C . THR A 1 298 ? 9.651 2.330 -13.933 1.00 92.00 298 THR A C 1
ATOM 2381 O O . THR A 1 298 ? 9.616 1.732 -15.009 1.00 92.00 298 THR A O 1
ATOM 2384 N N . GLN A 1 299 ? 8.821 3.341 -13.663 1.00 94.00 299 GLN A N 1
ATOM 2385 C CA . GLN A 1 299 ? 7.781 3.788 -14.586 1.00 94.00 299 GLN A CA 1
ATOM 2386 C C . GLN A 1 299 ? 8.361 4.447 -15.843 1.00 94.00 299 GLN A C 1
ATOM 2388 O O . GLN A 1 299 ? 7.843 4.219 -16.933 1.00 94.00 299 GLN A O 1
ATOM 2393 N N . GLU A 1 300 ? 9.433 5.236 -15.734 1.00 95.25 300 GLU A N 1
ATOM 2394 C CA . GLU A 1 300 ? 10.114 5.806 -16.904 1.00 95.25 300 GLU A CA 1
ATOM 2395 C C . GLU A 1 300 ? 10.790 4.719 -17.742 1.00 95.25 300 GLU A C 1
ATOM 2397 O O . GLU A 1 300 ? 10.689 4.742 -18.968 1.00 95.25 300 GLU A O 1
ATOM 2402 N N . ASN A 1 301 ? 11.401 3.714 -17.105 1.00 95.19 301 ASN A N 1
ATOM 2403 C CA . ASN A 1 301 ? 11.939 2.557 -17.816 1.00 95.19 301 ASN A CA 1
ATOM 2404 C C . ASN A 1 301 ? 10.842 1.805 -18.593 1.00 95.19 301 ASN A C 1
ATOM 2406 O O . ASN A 1 301 ? 11.042 1.456 -19.758 1.00 95.19 301 ASN A O 1
ATOM 2410 N N . ALA A 1 302 ? 9.666 1.632 -17.980 1.00 96.00 302 ALA A N 1
ATOM 2411 C CA . ALA A 1 302 ? 8.492 1.050 -18.624 1.00 96.00 302 ALA A CA 1
ATOM 2412 C C . ALA A 1 302 ? 7.975 1.900 -19.795 1.00 96.00 302 ALA A C 1
ATOM 2414 O O . ALA A 1 302 ? 7.692 1.367 -20.865 1.00 96.00 302 ALA A O 1
ATOM 2415 N N . ARG A 1 303 ? 7.878 3.227 -19.630 1.00 97.50 303 ARG A N 1
ATOM 2416 C CA . ARG A 1 303 ? 7.447 4.147 -20.699 1.00 97.50 303 ARG A CA 1
ATOM 2417 C C . ARG A 1 303 ? 8.416 4.131 -21.877 1.00 97.50 303 ARG A C 1
ATOM 2419 O O . ARG A 1 303 ? 7.964 4.081 -23.018 1.00 97.50 303 ARG A O 1
ATOM 2426 N N . LYS A 1 304 ? 9.723 4.141 -21.603 1.00 97.50 304 LYS A N 1
ATOM 2427 C CA . LYS A 1 304 ? 10.779 4.174 -22.619 1.00 97.50 304 LYS A CA 1
ATOM 2428 C C . LYS A 1 304 ? 10.784 2.928 -23.504 1.00 97.50 304 LYS A C 1
ATOM 2430 O O . LYS A 1 304 ? 10.954 3.064 -24.708 1.00 97.50 304 LYS A O 1
ATOM 2435 N N . HIS A 1 305 ? 10.572 1.747 -22.928 1.00 97.19 305 HIS A N 1
ATOM 2436 C CA . HIS A 1 305 ? 10.618 0.480 -23.668 1.00 97.19 305 HIS A CA 1
ATOM 2437 C C . HIS A 1 305 ? 9.226 -0.114 -23.934 1.00 97.19 305 HIS A C 1
ATOM 2439 O O . HIS A 1 305 ? 9.088 -1.311 -24.177 1.00 97.19 305 HIS A O 1
ATOM 2445 N N . LYS A 1 306 ? 8.174 0.715 -23.896 1.00 96.81 306 LYS A N 1
ATOM 2446 C CA . LYS A 1 306 ? 6.784 0.275 -24.085 1.00 96.81 306 LYS A CA 1
ATOM 2447 C C . LYS A 1 306 ? 6.536 -0.366 -25.452 1.00 96.81 306 LYS A C 1
ATOM 2449 O O . LYS A 1 306 ? 5.681 -1.237 -25.562 1.00 96.81 306 LYS A O 1
ATOM 2454 N N . GLU A 1 307 ? 7.237 0.084 -26.488 1.00 97.06 307 GLU A N 1
ATOM 2455 C CA . GLU A 1 307 ? 7.091 -0.464 -27.843 1.00 97.06 307 GLU A CA 1
ATOM 2456 C C . GLU A 1 307 ? 7.730 -1.855 -27.972 1.00 97.06 307 GLU A C 1
ATOM 2458 O O . GLU A 1 307 ? 7.173 -2.722 -28.642 1.00 97.06 307 GLU A O 1
ATOM 2463 N N . GLU A 1 308 ? 8.855 -2.082 -27.289 1.00 97.31 308 GLU A N 1
ATOM 2464 C CA . GLU A 1 308 ? 9.592 -3.353 -27.289 1.00 97.31 308 GLU A CA 1
ATOM 2465 C C . GLU A 1 308 ? 8.941 -4.397 -26.369 1.00 97.31 308 GLU A C 1
ATOM 2467 O O . GLU A 1 308 ? 8.824 -5.565 -26.741 1.00 97.31 308 GLU A O 1
ATOM 2472 N N . TYR A 1 309 ? 8.480 -3.970 -25.187 1.00 97.12 309 TYR A N 1
ATOM 2473 C CA . TYR A 1 309 ? 7.939 -4.839 -24.135 1.00 97.12 309 TYR A CA 1
ATOM 2474 C C . TYR A 1 309 ? 6.563 -4.341 -23.650 1.00 97.12 309 TYR A C 1
ATOM 2476 O O . TYR A 1 309 ? 6.420 -3.877 -22.512 1.00 97.12 309 TYR A O 1
ATOM 2484 N N . PRO A 1 310 ? 5.525 -4.373 -24.505 1.00 96.75 310 PRO A N 1
ATOM 2485 C CA . PRO A 1 310 ? 4.239 -3.747 -24.212 1.00 96.75 310 PRO A CA 1
ATOM 2486 C C . PRO A 1 310 ? 3.495 -4.378 -23.030 1.00 96.75 310 PRO A C 1
ATOM 2488 O O . PRO A 1 310 ? 2.871 -3.651 -22.253 1.00 96.75 310 PRO A O 1
ATOM 2491 N N . CYS A 1 311 ? 3.554 -5.704 -22.862 1.00 95.44 311 CYS A N 1
ATOM 2492 C CA . CYS A 1 311 ? 2.872 -6.391 -21.765 1.00 95.44 311 CYS A CA 1
ATOM 2493 C C . CYS A 1 311 ? 3.570 -6.103 -20.432 1.00 95.44 311 CYS A C 1
ATOM 2495 O O . CYS A 1 311 ? 2.902 -5.816 -19.438 1.00 95.44 311 CYS A O 1
ATOM 2497 N N . ALA A 1 312 ? 4.905 -6.123 -20.416 1.00 96.31 312 ALA A N 1
ATOM 2498 C CA . ALA A 1 312 ? 5.677 -5.760 -19.230 1.00 96.31 312 ALA A CA 1
ATOM 2499 C C . ALA A 1 312 ? 5.511 -4.286 -18.854 1.00 96.31 312 ALA A C 1
ATOM 2501 O O . ALA A 1 312 ? 5.295 -3.977 -17.686 1.00 96.31 312 ALA A O 1
ATOM 2502 N N . ALA A 1 313 ? 5.554 -3.370 -19.823 1.00 96.75 313 ALA A N 1
ATOM 2503 C CA . ALA A 1 313 ? 5.371 -1.949 -19.555 1.00 96.75 313 ALA A CA 1
ATOM 2504 C C . ALA A 1 313 ? 3.994 -1.653 -18.942 1.00 96.75 313 ALA A C 1
ATOM 2506 O O . ALA A 1 313 ? 3.892 -0.875 -17.994 1.00 96.75 313 ALA A O 1
ATOM 2507 N N . GLU A 1 314 ? 2.932 -2.295 -19.439 1.00 95.81 314 GLU A N 1
ATOM 2508 C CA . GLU A 1 314 ? 1.603 -2.175 -18.836 1.00 95.81 314 GLU A CA 1
ATOM 2509 C C . GLU A 1 314 ? 1.563 -2.738 -17.409 1.00 95.81 314 GLU A C 1
ATOM 2511 O O . GLU A 1 314 ? 1.046 -2.069 -16.511 1.00 95.81 314 GLU A O 1
ATOM 2516 N N . ALA A 1 315 ? 2.152 -3.917 -17.186 1.00 94.94 315 ALA A N 1
ATOM 2517 C CA . ALA A 1 315 ? 2.255 -4.526 -15.863 1.00 94.94 315 ALA A CA 1
ATOM 2518 C C . ALA A 1 315 ? 2.977 -3.614 -14.859 1.00 94.94 315 ALA A C 1
ATOM 2520 O O . ALA A 1 315 ? 2.460 -3.384 -13.770 1.00 94.94 315 ALA A O 1
ATOM 2521 N N . VAL A 1 316 ? 4.117 -3.031 -15.239 1.00 94.44 316 VAL A N 1
ATOM 2522 C CA . VAL A 1 316 ? 4.881 -2.133 -14.359 1.00 94.44 316 VAL A CA 1
ATOM 2523 C C . VAL A 1 316 ? 4.104 -0.861 -14.027 1.00 94.44 316 VAL A C 1
ATOM 2525 O O . VAL A 1 316 ? 4.121 -0.385 -12.893 1.00 94.44 316 VAL A O 1
ATOM 2528 N N . LEU A 1 317 ? 3.387 -0.307 -15.005 1.00 94.12 317 LEU A N 1
ATOM 2529 C CA . LEU A 1 317 ? 2.641 0.933 -14.812 1.00 94.12 317 LEU A CA 1
ATOM 2530 C C . LEU A 1 317 ? 1.370 0.740 -13.979 1.00 94.12 317 LEU A C 1
ATOM 2532 O O . LEU A 1 317 ? 1.030 1.639 -13.217 1.00 94.12 317 LEU A O 1
ATOM 2536 N N . LYS A 1 318 ? 0.668 -0.393 -14.112 1.00 92.19 318 LYS A N 1
ATOM 2537 C CA . LYS A 1 318 ? -0.673 -0.587 -13.524 1.00 92.19 318 LYS A CA 1
ATOM 2538 C C . LYS A 1 318 ? -0.755 -1.638 -12.420 1.00 92.19 318 LYS A C 1
ATOM 2540 O O . LYS A 1 318 ? -1.742 -1.677 -11.694 1.00 92.19 318 LYS A O 1
ATOM 2545 N N . SER A 1 319 ? 0.223 -2.529 -12.331 1.00 91.88 319 SER A N 1
ATOM 2546 C CA . SER A 1 319 ? 0.133 -3.759 -11.535 1.00 91.88 319 SER A CA 1
ATOM 2547 C C . SER A 1 319 ? 1.358 -4.001 -10.654 1.00 91.88 319 SER A C 1
ATOM 2549 O O . SER A 1 319 ? 1.485 -5.068 -10.055 1.00 91.88 319 SER A O 1
ATOM 2551 N N . THR A 1 320 ? 2.243 -3.010 -10.540 1.00 89.06 320 THR A N 1
ATOM 2552 C CA . THR A 1 320 ? 3.337 -3.011 -9.569 1.00 89.06 320 THR A CA 1
ATOM 2553 C C . THR A 1 320 ? 2.970 -2.159 -8.363 1.00 89.06 320 THR A C 1
ATOM 2555 O O . THR A 1 320 ? 2.594 -0.991 -8.501 1.00 89.06 320 THR A O 1
ATOM 2558 N N . TYR A 1 321 ? 3.101 -2.741 -7.177 1.00 85.88 321 TYR A N 1
ATOM 2559 C CA . TYR A 1 321 ? 3.003 -2.058 -5.900 1.00 85.88 321 TYR A CA 1
ATOM 2560 C C . TYR A 1 321 ? 4.368 -2.105 -5.215 1.00 85.88 321 TYR A C 1
ATOM 2562 O O . TYR A 1 321 ? 4.813 -3.161 -4.786 1.00 85.88 321 TYR A O 1
ATOM 2570 N N . MET A 1 322 ? 5.031 -0.949 -5.117 1.00 81.44 322 MET A N 1
ATOM 2571 C CA . MET A 1 322 ? 6.413 -0.847 -4.627 1.00 81.44 322 MET A CA 1
ATOM 2572 C C . MET A 1 322 ? 7.381 -1.713 -5.459 1.00 81.44 322 MET A C 1
ATOM 2574 O O . MET A 1 322 ? 7.685 -1.335 -6.588 1.00 81.44 322 MET A O 1
ATOM 2578 N N . ASP A 1 323 ? 7.872 -2.817 -4.903 1.00 80.19 323 ASP A N 1
ATOM 2579 C CA . ASP A 1 323 ? 8.769 -3.810 -5.499 1.00 80.19 323 ASP A CA 1
ATOM 2580 C C . ASP A 1 323 ? 8.038 -5.052 -6.042 1.00 80.19 323 ASP A C 1
ATOM 2582 O O . ASP A 1 323 ? 8.593 -5.763 -6.884 1.00 80.19 323 ASP A O 1
ATOM 2586 N N . ASP A 1 324 ? 6.775 -5.266 -5.662 1.00 84.94 324 ASP A N 1
ATOM 2587 C CA . ASP A 1 324 ? 5.982 -6.422 -6.078 1.00 84.94 324 ASP A CA 1
ATOM 2588 C C . ASP A 1 324 ? 5.185 -6.136 -7.353 1.00 84.94 324 ASP A C 1
ATOM 2590 O O . ASP A 1 324 ? 4.315 -5.264 -7.398 1.00 84.94 324 ASP A O 1
ATOM 2594 N N . THR A 1 325 ? 5.427 -6.919 -8.402 1.00 90.88 325 THR A N 1
ATOM 2595 C CA . THR A 1 325 ? 4.607 -6.915 -9.621 1.00 90.88 325 THR A CA 1
ATOM 2596 C C . THR A 1 325 ? 3.644 -8.090 -9.587 1.00 90.88 325 THR A C 1
ATOM 2598 O O . THR A 1 325 ? 4.075 -9.237 -9.517 1.00 90.88 325 THR A O 1
ATOM 2601 N N . MET A 1 326 ? 2.342 -7.807 -9.648 1.00 91.31 326 MET A N 1
ATOM 2602 C CA . MET A 1 326 ? 1.264 -8.777 -9.452 1.00 91.31 326 MET A CA 1
ATOM 2603 C C . MET A 1 326 ? 0.248 -8.695 -10.591 1.00 91.31 326 MET A C 1
ATOM 2605 O O . MET A 1 326 ? -0.595 -7.802 -10.624 1.00 91.31 326 MET A O 1
ATOM 2609 N N . VAL A 1 327 ? 0.299 -9.639 -11.530 1.00 93.50 327 VAL A N 1
ATOM 2610 C CA . VAL A 1 327 ? -0.502 -9.581 -12.762 1.00 93.50 327 VAL A CA 1
ATOM 2611 C C . VAL A 1 327 ? -1.310 -10.856 -12.940 1.00 93.50 327 VAL A C 1
ATOM 2613 O O . VAL A 1 327 ? -0.890 -11.938 -12.534 1.00 93.50 327 VAL A O 1
ATOM 2616 N N . SER A 1 328 ? -2.469 -10.745 -13.589 1.00 94.81 328 SER A N 1
ATOM 2617 C CA . SER A 1 328 ? -3.173 -11.904 -14.131 1.00 94.81 328 SER A CA 1
ATOM 2618 C C . SER A 1 328 ? -3.459 -11.744 -15.624 1.00 94.81 328 SER A C 1
ATOM 2620 O O . SER A 1 328 ? -3.787 -10.656 -16.092 1.00 94.81 328 SER A O 1
ATOM 2622 N N . VAL A 1 329 ? -3.328 -12.839 -16.373 1.00 95.12 329 VAL A N 1
ATOM 2623 C CA . VAL A 1 329 ? -3.490 -12.915 -17.831 1.00 95.12 329 VAL A CA 1
ATOM 2624 C C . VAL A 1 329 ? -4.373 -14.097 -18.234 1.00 95.12 329 VAL A C 1
ATOM 2626 O O . VAL A 1 329 ? -4.672 -14.984 -17.433 1.00 95.12 329 VAL A O 1
ATOM 2629 N N . GLU A 1 330 ? -4.848 -14.084 -19.479 1.00 93.44 330 GLU A N 1
ATOM 2630 C CA . GLU A 1 330 ? -5.886 -15.008 -19.947 1.00 93.44 330 GLU A CA 1
ATOM 2631 C C . GLU A 1 330 ? -5.406 -16.454 -20.111 1.00 93.44 330 GLU A C 1
ATOM 2633 O O . GLU A 1 330 ? -6.200 -17.372 -19.932 1.00 93.44 330 GLU A O 1
ATOM 2638 N N . ASN A 1 331 ? -4.136 -16.662 -20.470 1.00 94.44 331 ASN A N 1
ATOM 2639 C CA . ASN A 1 331 ? -3.596 -17.977 -20.808 1.00 94.44 331 ASN A CA 1
ATOM 2640 C C . ASN A 1 331 ? -2.089 -18.089 -20.528 1.00 94.44 331 ASN A C 1
ATOM 2642 O O . ASN A 1 331 ? -1.417 -17.117 -20.170 1.00 94.44 331 ASN A O 1
ATOM 2646 N N . ILE A 1 332 ? -1.578 -19.311 -20.667 1.00 95.38 332 ILE A N 1
ATOM 2647 C CA . ILE A 1 332 ? -0.193 -19.677 -20.361 1.00 95.38 332 ILE A CA 1
ATOM 2648 C C . ILE A 1 332 ? 0.781 -18.987 -21.317 1.00 95.38 332 ILE A C 1
ATOM 2650 O O . ILE A 1 332 ? 1.807 -18.482 -20.870 1.00 95.38 332 ILE A O 1
ATOM 2654 N N . GLU A 1 333 ? 0.446 -18.880 -22.603 1.00 96.69 333 GLU A N 1
ATOM 2655 C CA . GLU A 1 333 ? 1.303 -18.255 -23.613 1.00 96.69 333 GLU A CA 1
ATOM 2656 C C . GLU A 1 333 ? 1.568 -16.784 -23.279 1.00 96.69 333 GLU A C 1
ATOM 2658 O O . GLU A 1 333 ? 2.712 -16.326 -23.310 1.00 96.69 333 GLU A O 1
ATOM 2663 N N . LYS A 1 334 ? 0.521 -16.043 -22.891 1.00 96.56 334 LYS A N 1
ATOM 2664 C CA . LYS A 1 334 ? 0.664 -14.653 -22.447 1.00 96.56 334 LYS A CA 1
ATOM 2665 C C . LYS A 1 334 ? 1.446 -14.539 -21.146 1.00 96.56 334 LYS A C 1
ATOM 2667 O O . LYS A 1 334 ? 2.202 -13.583 -21.002 1.00 96.56 334 LYS A O 1
ATOM 2672 N N . ALA A 1 335 ? 1.292 -15.481 -20.217 1.00 96.56 335 ALA A N 1
ATOM 2673 C CA . ALA A 1 335 ? 2.029 -15.463 -18.954 1.00 96.56 335 ALA A CA 1
ATOM 2674 C C . ALA A 1 335 ? 3.530 -15.686 -19.175 1.00 96.56 335 ALA A C 1
ATOM 2676 O O . ALA A 1 335 ? 4.348 -14.953 -18.624 1.00 96.56 335 ALA A O 1
ATOM 2677 N N . VAL A 1 336 ? 3.894 -16.643 -20.032 1.00 97.00 336 VAL A N 1
ATOM 2678 C CA . VAL A 1 336 ? 5.290 -16.913 -20.403 1.00 97.00 336 VAL A CA 1
ATOM 2679 C C . VAL A 1 336 ? 5.885 -15.726 -21.161 1.00 97.00 336 VAL A C 1
ATOM 2681 O O . VAL A 1 336 ? 6.986 -15.281 -20.843 1.00 97.00 336 VAL A O 1
ATOM 2684 N N . LYS A 1 337 ? 5.137 -15.145 -22.108 1.00 97.50 337 LYS A N 1
ATOM 2685 C CA . LYS A 1 337 ? 5.550 -13.913 -22.792 1.00 97.50 337 LYS A CA 1
ATOM 2686 C C . LYS A 1 337 ? 5.790 -12.772 -21.798 1.00 97.50 337 LYS A C 1
ATOM 2688 O O . LYS A 1 337 ? 6.831 -12.126 -21.862 1.00 97.50 337 LYS A O 1
ATOM 2693 N N . LEU A 1 338 ? 4.858 -12.547 -20.871 1.00 97.25 338 LEU A N 1
ATOM 2694 C CA . LEU A 1 338 ? 4.969 -11.511 -19.846 1.00 97.25 338 LEU A CA 1
ATOM 2695 C C . LEU A 1 338 ? 6.190 -11.730 -18.943 1.00 97.25 338 LEU A C 1
ATOM 2697 O O . LEU A 1 338 ? 6.884 -10.767 -18.640 1.00 97.25 338 LEU A O 1
ATOM 2701 N N . TYR A 1 339 ? 6.476 -12.972 -18.548 1.00 96.94 339 TYR A N 1
ATOM 2702 C CA . TYR A 1 339 ? 7.683 -13.317 -17.794 1.00 96.94 339 TYR A CA 1
ATOM 2703 C C . TYR A 1 339 ? 8.960 -12.873 -18.526 1.00 96.94 339 TYR A C 1
ATOM 2705 O O . TYR A 1 339 ? 9.792 -12.176 -17.940 1.00 96.94 339 TYR A O 1
ATOM 2713 N N . HIS A 1 340 ? 9.100 -13.232 -19.807 1.00 97.00 340 HIS A N 1
ATOM 2714 C CA . HIS A 1 340 ? 10.264 -12.843 -20.605 1.00 97.00 340 HIS A CA 1
ATOM 2715 C C . HIS A 1 340 ? 10.357 -11.327 -20.773 1.00 97.00 340 HIS A C 1
ATOM 2717 O O . HIS A 1 340 ? 11.408 -10.752 -20.504 1.00 97.00 340 HIS A O 1
ATOM 2723 N N . GLU A 1 341 ? 9.257 -10.670 -21.148 1.00 97.50 341 GLU A N 1
ATOM 2724 C CA . GLU A 1 341 ? 9.238 -9.216 -21.309 1.00 97.50 341 GLU A CA 1
ATOM 2725 C C . GLU A 1 341 ? 9.583 -8.487 -20.004 1.00 97.50 341 GLU A C 1
ATOM 2727 O O . GLU A 1 341 ? 10.355 -7.536 -20.033 1.00 97.50 341 GLU A O 1
ATOM 2732 N N . LEU A 1 342 ? 9.059 -8.930 -18.854 1.00 96.12 342 LEU A N 1
ATOM 2733 C CA . LEU A 1 342 ? 9.375 -8.321 -17.558 1.00 96.12 342 LEU A CA 1
ATOM 2734 C C . LEU A 1 342 ? 10.857 -8.477 -17.235 1.00 96.12 342 LEU A C 1
ATOM 2736 O O . LEU A 1 342 ? 11.488 -7.519 -16.798 1.00 96.12 342 LEU A O 1
ATOM 2740 N N . ARG A 1 343 ? 11.429 -9.663 -17.464 1.00 95.00 343 ARG A N 1
ATOM 2741 C CA . ARG A 1 343 ? 12.850 -9.912 -17.212 1.00 95.00 343 ARG A CA 1
ATOM 2742 C C . ARG A 1 343 ? 13.741 -8.991 -18.047 1.00 95.00 343 ARG A C 1
ATOM 2744 O O . ARG A 1 343 ? 14.657 -8.390 -17.491 1.00 95.00 343 ARG A O 1
ATOM 2751 N N . GLU A 1 344 ? 13.460 -8.863 -19.341 1.00 96.06 344 GLU A N 1
ATOM 2752 C CA . GLU A 1 344 ? 14.230 -7.995 -20.236 1.00 96.06 344 GLU A CA 1
ATOM 2753 C C . GLU A 1 344 ? 14.031 -6.514 -19.891 1.00 96.06 344 GLU A C 1
ATOM 2755 O O . GLU A 1 344 ? 15.010 -5.778 -19.761 1.00 96.06 344 GLU A O 1
ATOM 2760 N N . LEU A 1 345 ? 12.786 -6.087 -19.648 1.00 95.81 345 LEU A N 1
ATOM 2761 C CA . LEU A 1 345 ? 12.456 -4.712 -19.269 1.00 95.81 345 LEU A CA 1
ATOM 2762 C C . LEU A 1 345 ? 13.194 -4.297 -17.990 1.00 95.81 345 LEU A C 1
ATOM 2764 O O . LEU A 1 345 ? 13.828 -3.243 -17.959 1.00 95.81 345 LEU A O 1
ATOM 2768 N N . TRP A 1 346 ? 13.149 -5.121 -16.941 1.00 92.75 346 TRP A N 1
ATOM 2769 C CA . TRP A 1 346 ? 13.889 -4.862 -15.704 1.00 92.75 346 TRP A CA 1
ATOM 2770 C C . TRP A 1 346 ? 15.405 -4.897 -15.921 1.00 92.75 346 TRP A C 1
ATOM 2772 O O . TRP A 1 346 ? 16.119 -4.048 -15.379 1.00 92.75 346 TRP A O 1
ATOM 2782 N N . GLY A 1 347 ? 15.883 -5.797 -16.784 1.00 92.81 347 GLY A N 1
ATOM 2783 C CA . GLY A 1 347 ? 17.281 -5.876 -17.198 1.00 92.81 347 GLY A CA 1
ATOM 2784 C C . GLY A 1 347 ? 17.811 -4.572 -17.803 1.00 92.81 347 GLY A C 1
ATOM 2785 O O . GLY A 1 347 ? 18.934 -4.178 -17.487 1.00 92.81 347 GLY A O 1
ATOM 2786 N N . GLN A 1 348 ? 16.993 -3.834 -18.568 1.00 93.25 348 GLN A N 1
ATOM 2787 C CA . GLN A 1 348 ? 17.371 -2.515 -19.108 1.00 93.25 348 GLN A CA 1
ATOM 2788 C C . GLN A 1 348 ? 17.676 -1.475 -18.016 1.00 93.25 348 GLN A C 1
ATOM 2790 O O . GLN A 1 348 ? 18.463 -0.553 -18.233 1.00 93.25 348 GLN A O 1
ATOM 2795 N N . ALA A 1 349 ? 17.089 -1.630 -16.826 1.00 89.81 349 ALA A N 1
ATOM 2796 C CA . ALA A 1 349 ? 17.348 -0.780 -15.664 1.00 89.81 349 ALA A CA 1
ATOM 2797 C C . ALA A 1 349 ? 18.455 -1.328 -14.741 1.00 89.81 349 ALA A C 1
ATOM 2799 O O . ALA A 1 349 ? 18.697 -0.760 -13.675 1.00 89.81 349 ALA A O 1
ATOM 2800 N N . GLY A 1 350 ? 19.115 -2.433 -15.111 1.00 90.00 350 GLY A N 1
ATOM 2801 C CA . GLY A 1 350 ? 20.055 -3.143 -14.238 1.00 90.00 350 GLY A CA 1
ATOM 2802 C C . GLY A 1 350 ? 19.379 -3.797 -13.028 1.00 90.00 350 GLY A C 1
ATOM 2803 O O . GLY A 1 350 ? 20.041 -4.075 -12.030 1.00 90.00 350 GLY A O 1
ATOM 2804 N N . MET A 1 351 ? 18.063 -4.008 -13.093 1.00 90.06 351 MET A N 1
ATOM 2805 C CA . MET A 1 351 ? 17.268 -4.616 -12.032 1.00 90.06 351 MET A CA 1
ATOM 2806 C C . MET A 1 351 ? 16.994 -6.085 -12.351 1.00 90.06 351 MET A C 1
ATOM 2808 O O . MET A 1 351 ? 16.841 -6.472 -13.508 1.00 90.06 351 MET A O 1
ATOM 2812 N N . GLU A 1 352 ? 16.907 -6.910 -11.310 1.00 88.69 352 GLU A N 1
ATOM 2813 C CA . GLU A 1 352 ? 16.664 -8.344 -11.449 1.00 88.69 352 GLU A CA 1
ATOM 2814 C C . GLU A 1 352 ? 15.363 -8.733 -10.741 1.00 88.69 352 GLU A C 1
ATOM 2816 O O . GLU A 1 352 ? 15.227 -8.576 -9.522 1.00 88.69 352 GLU A O 1
ATOM 2821 N N . ALA A 1 353 ? 14.411 -9.261 -11.512 1.00 90.06 353 ALA A N 1
ATOM 2822 C CA . ALA A 1 353 ? 13.167 -9.810 -10.990 1.00 90.06 353 ALA A CA 1
ATOM 2823 C C . ALA A 1 353 ? 13.388 -11.239 -10.469 1.00 90.06 353 ALA A C 1
ATOM 2825 O O . ALA A 1 353 ? 13.822 -12.128 -11.210 1.00 90.06 353 ALA A O 1
ATOM 2826 N N . LYS A 1 354 ? 13.064 -11.467 -9.196 1.00 86.75 354 LYS A N 1
ATOM 2827 C CA . LYS A 1 354 ? 13.191 -12.746 -8.484 1.00 86.75 354 LYS A CA 1
ATOM 2828 C C . LYS A 1 354 ? 11.870 -13.119 -7.821 1.00 86.75 354 LYS A C 1
ATOM 2830 O O . LYS A 1 354 ? 10.867 -12.427 -7.957 1.00 86.75 354 LYS A O 1
ATOM 2835 N N . LYS A 1 355 ? 11.889 -14.235 -7.089 1.00 86.75 355 LYS A N 1
ATOM 2836 C CA . LYS A 1 355 ? 10.748 -14.760 -6.331 1.00 86.75 355 LYS A CA 1
ATOM 2837 C C . LYS A 1 355 ? 9.499 -14.924 -7.196 1.00 86.75 355 LYS A C 1
ATOM 2839 O O . LYS A 1 355 ? 8.392 -14.584 -6.795 1.00 86.75 355 LYS A O 1
ATOM 2844 N N . TRP A 1 356 ? 9.702 -15.462 -8.390 1.00 90.69 356 TRP A N 1
ATOM 2845 C CA . TRP A 1 356 ? 8.627 -15.732 -9.322 1.00 90.69 356 TRP A CA 1
ATOM 2846 C C . TRP A 1 356 ? 7.678 -16.789 -8.768 1.00 90.69 356 TRP A C 1
ATOM 2848 O O . TRP A 1 356 ? 8.112 -17.816 -8.231 1.00 90.69 356 TRP A O 1
ATOM 2858 N N . LEU A 1 357 ? 6.385 -16.537 -8.942 1.00 91.50 357 LEU A N 1
ATOM 2859 C CA . LEU A 1 357 ? 5.311 -17.439 -8.555 1.00 91.50 357 LEU A CA 1
ATOM 2860 C C . LEU A 1 357 ? 4.140 -17.313 -9.539 1.00 91.50 357 LEU A C 1
ATOM 2862 O O . LEU A 1 357 ? 3.805 -16.213 -9.970 1.00 91.50 357 LEU A O 1
ATOM 2866 N N . SER A 1 358 ? 3.502 -18.429 -9.891 1.00 92.56 358 SER A N 1
ATOM 2867 C CA . SER A 1 358 ? 2.357 -18.462 -10.806 1.00 92.56 358 SER A CA 1
ATOM 2868 C C . SER A 1 358 ? 1.331 -19.507 -10.379 1.00 92.56 358 SER A C 1
ATOM 2870 O O . SER A 1 358 ? 1.709 -20.539 -9.824 1.00 92.56 358 SER A O 1
ATOM 2872 N N . SER A 1 359 ? 0.047 -19.270 -10.687 1.00 90.62 359 SER A N 1
ATOM 2873 C CA . SER A 1 359 ? -1.012 -20.278 -10.504 1.00 90.62 359 SER A CA 1
ATOM 2874 C C . SER A 1 359 ? -0.892 -21.465 -11.464 1.00 90.62 359 SER A C 1
ATOM 2876 O O . SER A 1 359 ? -1.539 -22.488 -11.260 1.00 90.62 359 SER A O 1
ATOM 2878 N N . SER A 1 360 ? -0.069 -21.361 -12.515 1.00 91.12 360 SER A N 1
ATOM 2879 C CA . SER A 1 360 ? 0.112 -22.426 -13.501 1.00 91.12 360 SER A CA 1
ATOM 2880 C C . SER A 1 360 ? 1.464 -23.114 -13.366 1.00 91.12 360 SER A C 1
ATOM 2882 O O . SER A 1 360 ? 2.519 -22.493 -13.513 1.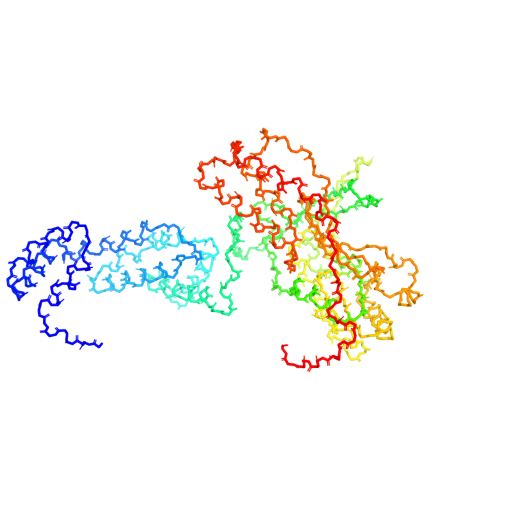00 91.12 360 SER A O 1
ATOM 2884 N N . LYS A 1 361 ? 1.434 -24.441 -13.188 1.00 90.12 361 LYS A N 1
ATOM 2885 C CA . LYS A 1 361 ? 2.640 -25.287 -13.191 1.00 90.12 361 LYS A CA 1
ATOM 2886 C C . LYS A 1 361 ? 3.404 -25.188 -14.515 1.00 90.12 361 LYS A C 1
ATOM 2888 O O . LYS A 1 361 ? 4.625 -25.097 -14.489 1.00 90.12 361 LYS A O 1
ATOM 2893 N N . GLN A 1 362 ? 2.694 -25.092 -15.640 1.00 92.12 362 GLN A N 1
ATOM 2894 C CA . GLN A 1 362 ? 3.307 -24.957 -16.967 1.00 92.12 362 GLN A CA 1
ATOM 2895 C C . GLN A 1 362 ? 4.067 -23.635 -17.125 1.00 92.12 362 GLN A C 1
ATOM 2897 O O . GLN A 1 362 ? 5.136 -23.610 -17.725 1.00 92.12 362 GLN A O 1
ATOM 2902 N N . VAL A 1 363 ? 3.557 -22.538 -16.548 1.00 93.50 363 VAL A N 1
ATOM 2903 C CA . VAL A 1 363 ? 4.287 -21.257 -16.516 1.00 93.50 363 VAL A CA 1
ATOM 2904 C C . VAL A 1 363 ? 5.519 -21.384 -15.626 1.00 93.50 363 VAL A C 1
ATOM 2906 O O . VAL A 1 363 ? 6.608 -20.982 -16.025 1.00 93.50 363 VAL A O 1
ATOM 2909 N N . MET A 1 364 ? 5.370 -21.995 -14.447 1.00 92.56 364 MET A N 1
ATOM 2910 C CA . MET A 1 364 ? 6.489 -22.197 -13.526 1.00 92.56 364 MET A CA 1
ATOM 2911 C C . MET A 1 364 ? 7.608 -23.043 -14.138 1.00 92.56 364 MET A C 1
ATOM 2913 O O . MET A 1 364 ? 8.771 -22.753 -13.883 1.00 92.56 364 MET A O 1
ATOM 2917 N N . GLU A 1 365 ? 7.295 -24.045 -14.962 1.00 92.38 365 GLU A N 1
ATOM 2918 C CA . GLU A 1 365 ? 8.279 -24.876 -15.672 1.00 92.38 365 GLU A CA 1
ATOM 2919 C C . GLU A 1 365 ? 9.194 -24.074 -16.611 1.00 92.38 365 GLU A C 1
ATOM 2921 O O . GLU A 1 365 ? 10.356 -24.448 -16.762 1.00 92.38 365 GLU A O 1
ATOM 2926 N N . GLN A 1 366 ? 8.723 -22.947 -17.160 1.00 92.94 366 GLN A N 1
ATOM 2927 C CA . GLN A 1 366 ? 9.510 -22.070 -18.042 1.00 92.94 366 GLN A CA 1
ATOM 2928 C C . GLN A 1 366 ? 10.475 -21.136 -17.291 1.00 92.94 366 GLN A C 1
ATOM 2930 O O . GLN A 1 366 ? 11.359 -20.535 -17.897 1.00 92.94 366 GLN A O 1
ATOM 2935 N N . ILE A 1 367 ? 10.322 -20.991 -15.972 1.00 91.94 367 ILE A N 1
ATOM 2936 C CA . ILE A 1 367 ? 11.115 -20.061 -15.157 1.00 91.94 367 ILE A CA 1
ATOM 2937 C C . ILE A 1 367 ? 12.269 -20.828 -14.499 1.00 91.94 367 ILE A C 1
ATOM 2939 O O . ILE A 1 367 ? 12.005 -21.869 -13.924 1.00 91.94 367 ILE A O 1
ATOM 2943 N N . PRO A 1 368 ? 13.531 -20.384 -14.486 1.00 92.06 368 PRO A N 1
ATOM 2944 C CA . PRO A 1 368 ? 14.616 -21.091 -13.788 1.00 92.06 368 PRO A CA 1
ATOM 2945 C C . PRO A 1 368 ? 14.352 -21.294 -12.284 1.00 92.06 368 PRO A C 1
ATOM 2947 O O . PRO A 1 368 ? 13.786 -20.413 -11.636 1.00 92.06 368 PRO A O 1
ATOM 2950 N N . GLN A 1 369 ? 14.737 -22.446 -11.716 1.00 85.38 369 GLN A N 1
ATOM 2951 C CA . GLN A 1 369 ? 14.394 -22.818 -10.329 1.00 85.38 369 GLN A CA 1
ATOM 2952 C C . GLN A 1 369 ? 14.938 -21.834 -9.287 1.00 85.38 369 GLN A C 1
ATOM 2954 O O . GLN A 1 369 ? 14.258 -21.542 -8.307 1.00 85.38 369 GLN A O 1
ATOM 2959 N N . GLU A 1 370 ? 16.125 -21.289 -9.526 1.00 86.56 370 GLU A N 1
ATOM 2960 C CA . GLU A 1 370 ? 16.812 -20.312 -8.684 1.00 86.56 370 GLU A CA 1
ATOM 2961 C C . GLU A 1 370 ? 16.071 -18.971 -8.562 1.00 86.56 370 GLU A C 1
ATOM 2963 O O . GLU A 1 370 ? 16.330 -18.201 -7.637 1.00 86.56 370 GLU A O 1
ATOM 2968 N N . LEU A 1 371 ? 15.128 -18.699 -9.470 1.00 85.56 371 LEU A N 1
ATOM 2969 C CA . LEU A 1 371 ? 14.317 -17.486 -9.468 1.00 85.56 371 LEU A CA 1
ATOM 2970 C C . LEU A 1 371 ? 12.928 -17.693 -8.840 1.00 85.56 371 LEU A C 1
ATOM 2972 O O . LEU A 1 371 ? 12.212 -16.708 -8.663 1.00 85.56 371 LEU A O 1
ATOM 2976 N N . ARG A 1 372 ? 12.531 -18.930 -8.503 1.00 84.44 372 ARG A N 1
ATOM 2977 C CA . ARG A 1 372 ? 11.186 -19.285 -8.003 1.00 84.44 372 ARG A CA 1
ATOM 2978 C C . ARG A 1 372 ? 11.089 -19.210 -6.473 1.00 84.44 372 ARG A C 1
ATOM 2980 O O . ARG A 1 372 ? 12.079 -19.371 -5.765 1.00 84.44 372 ARG A O 1
ATOM 2987 N N . VAL A 1 373 ? 9.870 -19.068 -5.952 1.00 79.25 373 VAL A N 1
ATOM 2988 C CA . VAL A 1 373 ? 9.524 -19.304 -4.530 1.00 79.25 373 VAL A CA 1
ATOM 2989 C C . VAL A 1 373 ? 8.309 -20.227 -4.410 1.00 79.25 373 VAL A C 1
ATOM 2991 O O . VAL A 1 373 ? 7.646 -20.506 -5.404 1.00 79.25 373 VAL A O 1
ATOM 2994 N N . LYS A 1 374 ? 8.030 -20.743 -3.204 1.00 60.97 374 LYS A N 1
ATOM 2995 C CA . LYS A 1 374 ? 6.868 -21.617 -2.943 1.00 60.97 374 LYS A CA 1
ATOM 2996 C C . LYS A 1 374 ? 5.604 -20.849 -2.530 1.00 60.97 374 LYS A C 1
ATOM 2998 O O . LYS A 1 374 ? 4.506 -21.288 -2.849 1.00 60.97 374 LYS A O 1
ATOM 3003 N N . GLU A 1 375 ? 5.753 -19.727 -1.828 1.00 59.66 375 GLU A N 1
ATOM 3004 C CA . GLU A 1 375 ? 4.651 -18.897 -1.323 1.00 59.66 375 GLU A CA 1
ATOM 3005 C C . GLU A 1 375 ? 5.107 -17.430 -1.243 1.00 59.66 375 GLU A C 1
ATOM 3007 O O . GLU A 1 375 ? 6.289 -17.170 -1.000 1.00 59.66 375 GLU A O 1
ATOM 3012 N N . VAL A 1 376 ? 4.184 -16.479 -1.435 1.00 61.31 376 VAL A N 1
ATOM 3013 C CA . VAL A 1 376 ? 4.439 -15.032 -1.320 1.00 61.31 376 VAL A CA 1
ATOM 3014 C C . VAL A 1 376 ? 3.416 -14.401 -0.372 1.00 61.31 376 VAL A C 1
ATOM 3016 O O . VAL A 1 376 ? 2.212 -14.624 -0.502 1.00 61.31 376 VAL A O 1
ATOM 3019 N N . ASN A 1 377 ? 3.908 -13.603 0.580 1.00 62.78 377 ASN A N 1
ATOM 3020 C CA . ASN A 1 377 ? 3.082 -12.746 1.430 1.00 62.78 377 ASN A CA 1
ATOM 3021 C C . ASN A 1 377 ? 2.892 -11.399 0.721 1.00 62.78 377 ASN A C 1
ATOM 3023 O O . ASN A 1 377 ? 3.876 -10.702 0.500 1.00 62.78 377 ASN A O 1
ATOM 3027 N N . LEU A 1 378 ? 1.659 -11.045 0.356 1.00 60.81 378 LEU A N 1
ATOM 3028 C CA . LEU A 1 378 ? 1.365 -9.897 -0.516 1.00 60.81 378 LEU A CA 1
ATOM 3029 C C . LEU A 1 378 ? 1.323 -8.557 0.226 1.00 60.81 378 LEU A C 1
ATOM 3031 O O . LEU A 1 378 ? 1.072 -7.517 -0.378 1.00 60.81 378 LEU A O 1
ATOM 3035 N N . THR A 1 379 ? 1.473 -8.581 1.551 1.00 55.47 379 THR A N 1
ATOM 3036 C CA . THR A 1 379 ? 1.242 -7.406 2.402 1.00 55.47 379 THR A CA 1
ATOM 3037 C C . THR A 1 379 ? 2.398 -7.113 3.353 1.00 55.47 379 THR A C 1
ATOM 3039 O O . THR A 1 379 ? 2.282 -6.242 4.212 1.00 55.47 379 THR A O 1
ATOM 3042 N N . GLU A 1 380 ? 3.522 -7.821 3.224 1.00 55.19 380 GLU A N 1
ATOM 3043 C CA . GLU A 1 380 ? 4.719 -7.605 4.044 1.00 55.19 380 GLU A CA 1
ATOM 3044 C C . GLU A 1 380 ? 5.541 -6.398 3.550 1.00 55.19 380 GLU A C 1
ATOM 3046 O O . GLU A 1 380 ? 6.682 -6.532 3.114 1.00 55.19 380 GLU A O 1
ATOM 3051 N N . ASN A 1 381 ? 4.990 -5.189 3.682 1.00 45.66 381 ASN A N 1
ATOM 3052 C CA . ASN A 1 381 ? 5.778 -3.966 3.526 1.00 45.66 381 ASN A CA 1
ATOM 3053 C C . ASN A 1 381 ? 6.446 -3.590 4.852 1.00 45.66 381 ASN A C 1
ATOM 3055 O O . ASN A 1 381 ? 5.816 -3.513 5.904 1.00 45.66 381 ASN A O 1
ATOM 3059 N N . GLU A 1 382 ? 7.759 -3.390 4.798 1.00 40.12 382 GLU A N 1
ATOM 3060 C CA . GLU A 1 382 ? 8.636 -3.314 5.962 1.00 40.12 382 GLU A CA 1
ATOM 3061 C C . GLU A 1 382 ? 8.364 -2.123 6.891 1.00 40.12 382 GLU A C 1
ATOM 3063 O O . GLU A 1 382 ? 8.848 -1.026 6.639 1.00 40.12 382 GLU A O 1
ATOM 3068 N N . LEU A 1 383 ? 7.727 -2.386 8.034 1.00 26.38 383 LEU A N 1
ATOM 3069 C CA . LEU A 1 383 ? 7.918 -1.694 9.316 1.00 26.38 383 LEU A CA 1
ATOM 3070 C C . LEU A 1 383 ? 7.678 -2.709 10.456 1.00 26.38 383 LEU A C 1
ATOM 3072 O O . LEU A 1 383 ? 6.852 -3.611 10.308 1.00 26.38 383 LEU A O 1
ATOM 3076 N N . PRO A 1 384 ? 8.407 -2.625 11.586 1.00 29.83 384 PRO A N 1
ATOM 3077 C CA . PRO A 1 384 ? 8.261 -3.566 12.685 1.00 29.83 384 PRO A CA 1
ATOM 3078 C C . PRO A 1 384 ? 7.029 -3.178 13.504 1.00 29.83 384 PRO A C 1
ATOM 3080 O O . PRO A 1 384 ? 7.115 -2.416 14.463 1.00 29.83 384 PRO A O 1
ATOM 3083 N N . SER A 1 385 ? 5.869 -3.698 13.135 1.00 28.61 385 SER A N 1
ATOM 3084 C CA . SER A 1 385 ? 4.688 -3.629 13.988 1.00 28.61 385 SER A CA 1
ATOM 3085 C C . SER A 1 385 ? 3.982 -4.971 13.948 1.00 28.61 385 SER A C 1
ATOM 3087 O O . SER A 1 385 ? 3.396 -5.319 12.933 1.00 28.61 385 SER A O 1
ATOM 3089 N N . VAL A 1 386 ? 4.128 -5.708 15.058 1.00 34.38 386 VAL A N 1
ATOM 3090 C CA . VAL A 1 386 ? 3.280 -6.808 15.545 1.00 34.38 386 VAL A CA 1
ATOM 3091 C C . VAL A 1 386 ? 2.611 -7.605 14.431 1.00 34.38 386 VAL A C 1
ATOM 3093 O O . VAL A 1 386 ? 1.560 -7.184 13.969 1.00 34.38 386 VAL A O 1
ATOM 3096 N N . SER A 1 387 ? 3.213 -8.745 14.063 1.00 43.97 387 SER A N 1
ATOM 3097 C CA . SER A 1 387 ? 2.625 -9.853 13.287 1.00 43.97 387 SER A CA 1
ATOM 3098 C C . SER A 1 387 ? 1.162 -9.619 12.893 1.00 43.97 387 SER A C 1
ATOM 3100 O O . SER A 1 387 ? 0.240 -10.037 13.600 1.00 43.97 387 SER A O 1
ATOM 3102 N N . THR A 1 388 ? 0.957 -8.849 11.833 1.00 46.38 388 THR A N 1
ATOM 3103 C CA . THR A 1 388 ? -0.373 -8.569 11.317 1.00 46.38 388 THR A CA 1
ATOM 3104 C C . THR A 1 388 ? -0.834 -9.792 10.535 1.00 46.38 388 THR A C 1
ATOM 3106 O O . THR A 1 388 ? -0.022 -10.517 9.955 1.00 46.38 388 THR A O 1
ATOM 3109 N N . LEU A 1 389 ? -2.140 -10.046 10.536 1.00 55.16 389 LEU A N 1
ATOM 3110 C CA . LEU A 1 389 ? -2.774 -10.998 9.642 1.00 55.16 389 LEU A CA 1
ATOM 3111 C C . LEU A 1 389 ? -2.582 -10.508 8.216 1.00 55.16 389 LEU A C 1
ATOM 3113 O O . LEU A 1 389 ? -3.340 -9.672 7.736 1.00 55.16 389 LEU A O 1
ATOM 3117 N N . GLY A 1 390 ? -1.511 -10.979 7.586 1.00 68.81 390 GLY A N 1
ATOM 3118 C CA . GLY A 1 390 ? -1.192 -10.656 6.206 1.00 68.81 390 GLY A CA 1
ATOM 3119 C C . GLY A 1 390 ? -2.030 -11.476 5.231 1.00 68.81 390 GLY A C 1
ATOM 3120 O O . GLY A 1 390 ? -2.395 -12.623 5.516 1.00 68.81 390 GLY A O 1
ATOM 3121 N N . LEU A 1 391 ? -2.292 -10.896 4.060 1.00 79.25 391 LEU A N 1
ATOM 3122 C CA . LEU A 1 391 ? -2.874 -11.602 2.923 1.00 79.25 391 LEU A CA 1
ATOM 3123 C C . LEU A 1 391 ? -1.757 -12.384 2.216 1.00 79.25 391 LEU A C 1
ATOM 3125 O O . LEU A 1 391 ? -0.832 -11.803 1.651 1.00 79.25 391 LEU A O 1
ATOM 3129 N N . SER A 1 392 ? -1.847 -13.710 2.233 1.00 83.81 392 SER A N 1
ATOM 3130 C CA . SER A 1 392 ? -0.945 -14.617 1.517 1.00 83.81 392 SER A CA 1
ATOM 3131 C C . SER A 1 392 ? -1.654 -15.213 0.309 1.00 83.81 392 SER A C 1
ATOM 3133 O O . SER A 1 392 ? -2.862 -15.452 0.349 1.00 83.81 392 SER A O 1
ATOM 3135 N N . TRP A 1 393 ? -0.917 -15.503 -0.758 1.00 87.62 393 TRP A N 1
ATOM 3136 C CA . TRP A 1 393 ? -1.458 -16.222 -1.909 1.00 87.62 393 TRP A CA 1
ATOM 3137 C C . TRP A 1 393 ? -0.777 -17.577 -2.076 1.00 87.62 393 TRP A C 1
ATOM 3139 O O . TRP A 1 393 ? 0.442 -17.676 -2.229 1.00 87.62 393 TRP A O 1
ATOM 3149 N N . ALA A 1 394 ? -1.588 -18.634 -2.056 1.00 84.38 394 ALA A N 1
ATOM 3150 C CA . ALA A 1 394 ? -1.133 -20.001 -2.247 1.00 84.38 394 ALA A CA 1
ATOM 3151 C C . ALA A 1 394 ? -1.337 -20.398 -3.711 1.00 84.38 394 ALA A C 1
ATOM 3153 O O . ALA A 1 394 ? -2.395 -20.897 -4.093 1.00 84.38 394 ALA A O 1
ATOM 3154 N N . ALA A 1 395 ? -0.317 -20.153 -4.529 1.00 83.81 395 ALA A N 1
ATOM 3155 C CA . ALA A 1 395 ? -0.436 -20.221 -5.980 1.00 83.81 395 ALA A CA 1
ATOM 3156 C C . ALA A 1 395 ? -0.836 -21.598 -6.525 1.00 83.81 395 ALA A C 1
ATOM 3158 O O . ALA A 1 395 ? -1.618 -21.663 -7.464 1.00 83.81 395 ALA A O 1
ATOM 3159 N N . GLU A 1 396 ? -0.371 -22.697 -5.922 1.00 80.44 396 GLU A N 1
ATOM 3160 C CA . GLU A 1 396 ? -0.711 -24.047 -6.398 1.00 80.44 396 GLU A CA 1
ATOM 3161 C C . GLU A 1 396 ? -2.209 -24.364 -6.291 1.00 80.44 396 GLU A C 1
ATOM 3163 O O . GLU A 1 396 ? -2.745 -25.073 -7.137 1.00 80.44 396 GLU A O 1
ATOM 3168 N N . GLN A 1 397 ? -2.881 -23.850 -5.259 1.00 83.12 397 GLN A N 1
ATOM 3169 C CA . GLN A 1 397 ? -4.327 -24.026 -5.082 1.00 83.12 397 GLN A CA 1
ATOM 3170 C C . GLN A 1 397 ? -5.141 -22.823 -5.580 1.00 83.12 397 GLN A C 1
ATOM 3172 O O . GLN A 1 397 ? -6.364 -22.867 -5.602 1.00 83.12 397 GLN A O 1
ATOM 3177 N N . ASP A 1 398 ? -4.454 -21.748 -5.951 1.00 87.00 398 ASP A N 1
ATOM 3178 C CA . ASP A 1 398 ? -5.000 -20.491 -6.439 1.00 87.00 398 ASP A CA 1
ATOM 3179 C C . ASP A 1 398 ? -6.033 -19.788 -5.531 1.00 87.00 398 ASP A C 1
ATOM 3181 O O . ASP A 1 398 ? -6.996 -19.156 -5.981 1.00 87.00 398 ASP A O 1
ATOM 3185 N N . HIS A 1 399 ? -5.796 -19.835 -4.218 1.00 87.75 399 HIS A N 1
ATOM 3186 C CA . HIS A 1 399 ? -6.573 -19.089 -3.223 1.00 87.75 399 HIS A CA 1
ATOM 3187 C C . HIS A 1 399 ? -5.714 -18.123 -2.412 1.00 87.75 399 HIS A C 1
ATOM 3189 O O . HIS A 1 399 ? -4.513 -18.319 -2.200 1.00 87.75 399 HIS A O 1
ATOM 3195 N N . PHE A 1 400 ? -6.359 -17.082 -1.905 1.00 88.94 400 PHE A N 1
ATOM 3196 C CA . PHE A 1 400 ? -5.843 -16.286 -0.808 1.00 88.94 400 PHE A CA 1
ATOM 3197 C C . PHE A 1 400 ? -6.035 -17.014 0.523 1.00 88.94 400 PHE A C 1
ATOM 3199 O O . PHE A 1 400 ? -7.045 -17.692 0.743 1.00 88.94 400 PHE A O 1
ATOM 3206 N N . LYS A 1 401 ? -5.052 -16.847 1.405 1.00 87.19 401 LYS A N 1
ATOM 3207 C CA . LYS A 1 401 ? -5.038 -17.288 2.800 1.00 87.19 401 LYS A CA 1
ATOM 3208 C C . LYS A 1 401 ? -4.676 -16.110 3.696 1.00 87.19 401 LYS A C 1
ATOM 3210 O O . LYS A 1 401 ? -4.019 -15.171 3.251 1.00 87.19 401 LYS A O 1
ATOM 3215 N N . PHE A 1 402 ? -5.018 -16.209 4.971 1.00 85.00 402 PHE A N 1
ATOM 3216 C CA . PHE A 1 402 ? -4.667 -15.209 5.975 1.00 85.00 402 PHE A CA 1
ATOM 3217 C C . PHE A 1 402 ? -3.684 -15.828 6.957 1.00 85.00 402 PHE A C 1
ATOM 3219 O O . PHE A 1 402 ? -3.926 -16.914 7.480 1.00 85.00 402 PHE A O 1
ATOM 3226 N N . LYS A 1 403 ? -2.537 -15.182 7.168 1.00 74.19 403 LYS A N 1
ATOM 3227 C CA . LYS A 1 403 ? -1.530 -15.700 8.101 1.00 74.19 403 LYS A CA 1
ATOM 3228 C C . LYS A 1 403 ? -1.848 -15.233 9.507 1.00 74.19 403 LYS A C 1
ATOM 3230 O O . LYS A 1 403 ? -1.650 -14.067 9.806 1.00 74.19 403 LYS A O 1
ATOM 3235 N N . THR A 1 404 ? -2.293 -16.126 10.376 1.00 68.75 404 THR A N 1
ATOM 3236 C CA . THR A 1 404 ? -2.420 -15.836 11.806 1.00 68.75 404 THR A CA 1
ATOM 3237 C C . THR A 1 404 ? -1.062 -16.047 12.466 1.00 68.75 404 THR A C 1
ATOM 3239 O O . THR A 1 404 ? -0.397 -17.058 12.238 1.00 68.75 404 THR A O 1
ATOM 3242 N N . SER A 1 405 ? -0.600 -15.090 13.269 1.00 62.16 405 SER A N 1
ATOM 3243 C CA . SER A 1 405 ? 0.383 -15.441 14.291 1.00 62.16 405 SER A CA 1
ATOM 3244 C C . SER A 1 405 ? -0.344 -16.152 15.422 1.00 62.16 405 SER A C 1
ATOM 3246 O O . SER A 1 405 ? -1.498 -15.828 15.703 1.00 62.16 405 SER A O 1
ATOM 3248 N N . ALA A 1 406 ? 0.328 -17.117 16.058 1.00 57.38 406 ALA A N 1
ATOM 3249 C CA . ALA A 1 406 ? -0.195 -17.769 17.252 1.00 57.38 406 ALA A CA 1
ATOM 3250 C C . ALA A 1 406 ? -0.643 -16.684 18.235 1.00 57.38 406 ALA A C 1
ATOM 3252 O O . ALA A 1 406 ? 0.157 -15.829 18.647 1.00 57.38 406 ALA A O 1
ATOM 3253 N N . VAL A 1 407 ? -1.935 -16.664 18.551 1.00 61.25 407 VAL A N 1
ATOM 3254 C CA . VAL A 1 407 ? -2.453 -15.687 19.489 1.00 61.25 407 VAL A CA 1
ATOM 3255 C C . VAL A 1 407 ? -1.990 -16.198 20.836 1.00 61.25 407 VAL A C 1
ATOM 3257 O O . VAL A 1 407 ? -2.475 -17.213 21.317 1.00 61.25 407 VAL A O 1
ATOM 3260 N N . ARG A 1 408 ? -0.996 -15.529 21.439 1.00 64.44 408 ARG A N 1
ATOM 3261 C CA . ARG A 1 408 ? -0.654 -15.795 22.842 1.00 64.44 408 ARG A CA 1
ATOM 3262 C C . ARG A 1 408 ? -1.970 -15.852 23.612 1.00 64.44 408 ARG A C 1
ATOM 3264 O O . ARG A 1 408 ? -2.733 -14.892 23.501 1.00 64.44 408 ARG A O 1
ATOM 3271 N N . GLU A 1 409 ? -2.204 -16.945 24.340 1.00 66.31 409 GLU A N 1
ATOM 3272 C CA . GLU A 1 409 ? -3.385 -17.081 25.188 1.00 66.31 409 GLU A CA 1
ATOM 3273 C C . GLU A 1 409 ? -3.529 -15.808 26.017 1.00 66.31 409 GLU A C 1
ATOM 3275 O O . GLU A 1 409 ? -2.633 -15.433 26.780 1.00 66.31 409 GLU A O 1
ATOM 3280 N N . VAL A 1 410 ? -4.621 -15.090 25.771 1.00 69.69 410 VAL A N 1
ATOM 3281 C CA . VAL A 1 410 ? -4.920 -13.852 26.473 1.00 69.69 410 VAL A CA 1
ATOM 3282 C C . VAL A 1 410 ? -5.792 -14.229 27.654 1.00 69.69 410 VAL A C 1
ATOM 3284 O O . VAL A 1 410 ? -6.931 -14.665 27.479 1.00 69.69 410 VAL A O 1
ATOM 3287 N N . HIS A 1 411 ? -5.250 -14.081 28.858 1.00 77.38 411 HIS A N 1
ATOM 3288 C CA . HIS A 1 411 ? -6.021 -14.304 30.070 1.00 77.38 411 HIS A CA 1
ATOM 3289 C C . HIS A 1 411 ? -7.080 -13.210 30.234 1.00 77.38 411 HIS A C 1
ATOM 3291 O O . HIS A 1 411 ? -6.911 -12.077 29.776 1.00 77.38 411 HIS A O 1
ATOM 3297 N N . LYS A 1 412 ? -8.188 -13.544 30.901 1.00 74.94 412 LYS A N 1
ATOM 3298 C CA . LYS A 1 412 ? -9.321 -12.628 31.091 1.00 74.94 412 LYS A CA 1
ATOM 3299 C C . LYS A 1 412 ? -8.889 -11.325 31.774 1.00 74.94 412 LYS A C 1
ATOM 3301 O O . LYS A 1 412 ? -9.379 -10.252 31.430 1.00 74.94 412 LYS A O 1
ATOM 3306 N N . GLU A 1 413 ? -7.920 -11.413 32.676 1.00 73.94 413 GLU A N 1
ATOM 3307 C CA . GLU A 1 413 ? -7.338 -10.312 33.444 1.00 73.94 413 GLU A CA 1
ATOM 3308 C C . GLU A 1 413 ? -6.491 -9.348 32.594 1.00 73.94 413 GLU A C 1
ATOM 3310 O O . GLU A 1 413 ? -6.155 -8.261 33.054 1.00 73.94 413 GLU A O 1
ATOM 3315 N N . GLU A 1 414 ? -6.156 -9.713 31.354 1.00 79.94 414 GLU A N 1
ATOM 3316 C CA . GLU A 1 414 ? -5.360 -8.892 30.432 1.00 79.94 414 GLU A CA 1
ATOM 3317 C C . GLU A 1 414 ? -6.223 -8.176 29.374 1.00 79.94 414 GLU A C 1
ATOM 3319 O O . GLU A 1 414 ? -5.718 -7.363 28.592 1.00 79.94 414 GLU A O 1
ATOM 3324 N N . LEU A 1 415 ? -7.533 -8.452 29.334 1.00 87.12 415 LEU A N 1
ATOM 3325 C CA . LEU A 1 415 ? -8.449 -7.923 28.324 1.00 87.12 415 LEU A CA 1
ATOM 3326 C C . LEU A 1 415 ? -8.756 -6.446 28.565 1.00 87.12 415 LEU A C 1
ATOM 3328 O O . LEU A 1 415 ? -9.728 -6.104 29.223 1.00 87.12 415 LEU A O 1
ATOM 3332 N N . THR A 1 416 ? -7.940 -5.559 28.002 1.00 90.75 416 THR A N 1
ATOM 3333 C CA . THR A 1 416 ? -8.142 -4.102 28.048 1.00 90.75 416 THR A CA 1
ATOM 3334 C C . THR A 1 416 ? -8.669 -3.558 26.723 1.00 90.75 416 THR A C 1
ATOM 3336 O O . THR A 1 416 ? -8.449 -4.139 25.656 1.00 90.75 416 THR A O 1
ATOM 3339 N N . LYS A 1 417 ? -9.301 -2.379 26.750 1.00 91.38 417 LYS A N 1
ATOM 3340 C CA . LYS A 1 417 ? -9.719 -1.659 25.531 1.00 91.38 417 LYS A CA 1
ATOM 3341 C C . LYS A 1 417 ? -8.556 -1.476 24.545 1.00 91.38 417 LYS A C 1
ATOM 3343 O O . LYS A 1 417 ? -8.729 -1.655 23.337 1.00 91.38 417 LYS A O 1
ATOM 3348 N N . ARG A 1 418 ? -7.363 -1.144 25.055 1.00 90.81 418 ARG A N 1
ATOM 3349 C CA . ARG A 1 418 ? -6.140 -1.008 24.250 1.00 90.81 418 ARG A CA 1
ATOM 3350 C C . ARG A 1 418 ? -5.774 -2.315 23.551 1.00 90.81 418 ARG A C 1
ATOM 3352 O O . ARG A 1 418 ? -5.432 -2.289 22.369 1.00 90.81 418 ARG A O 1
ATOM 3359 N N . LEU A 1 419 ? -5.858 -3.441 24.258 1.00 88.62 419 LEU A N 1
ATOM 3360 C CA . LEU A 1 419 ? -5.555 -4.748 23.688 1.00 88.62 419 LEU A CA 1
ATOM 3361 C C . LEU A 1 419 ? -6.535 -5.109 22.568 1.00 88.62 419 LEU A C 1
ATOM 3363 O O . LEU A 1 419 ? -6.093 -5.514 21.496 1.00 88.62 419 LEU A O 1
ATOM 3367 N N . VAL A 1 420 ? -7.837 -4.897 22.775 1.00 89.69 420 VAL A N 1
ATOM 3368 C CA . VAL A 1 420 ? -8.864 -5.154 21.750 1.00 89.69 420 VAL A CA 1
ATOM 3369 C C . VAL A 1 420 ? -8.586 -4.348 20.485 1.00 89.69 420 VAL A C 1
ATOM 3371 O O . VAL A 1 420 ? -8.517 -4.915 19.396 1.00 89.69 420 VAL A O 1
ATOM 3374 N N . LEU A 1 421 ? -8.340 -3.040 20.617 1.00 90.94 421 LEU A N 1
ATOM 3375 C CA . LEU A 1 421 ? -7.990 -2.192 19.475 1.00 90.94 421 LEU A CA 1
ATOM 3376 C C . LEU A 1 421 ? -6.712 -2.678 18.778 1.00 90.94 421 LEU A C 1
ATOM 3378 O O . LEU A 1 421 ? -6.665 -2.722 17.547 1.00 90.94 421 LEU A O 1
ATOM 3382 N N . SER A 1 422 ? -5.695 -3.073 19.548 1.00 87.50 422 SER A N 1
ATOM 3383 C CA . SER A 1 422 ? -4.456 -3.619 18.997 1.00 87.50 422 SER A CA 1
ATOM 3384 C C . SER A 1 422 ? -4.724 -4.888 18.193 1.00 87.50 422 SER A C 1
ATOM 3386 O O . SER A 1 422 ? -4.226 -4.988 17.077 1.00 87.50 422 SER A O 1
ATOM 3388 N N . LYS A 1 423 ? -5.548 -5.813 18.701 1.00 86.81 423 LYS A N 1
ATOM 3389 C CA . LYS A 1 423 ? -5.923 -7.043 17.991 1.00 86.81 423 LYS A CA 1
ATOM 3390 C C . LYS A 1 423 ? -6.729 -6.756 16.727 1.00 86.81 423 LYS A C 1
ATOM 3392 O O . LYS A 1 423 ? -6.381 -7.287 15.681 1.00 86.81 423 LYS A O 1
ATOM 3397 N N . ILE A 1 424 ? -7.711 -5.853 16.760 1.00 88.31 424 ILE A N 1
ATOM 3398 C CA . ILE A 1 424 ? -8.440 -5.430 15.545 1.00 88.31 424 ILE A CA 1
ATOM 3399 C C . ILE A 1 424 ? -7.466 -4.886 14.496 1.00 88.31 424 ILE A C 1
ATOM 3401 O O . ILE A 1 424 ? -7.547 -5.250 13.328 1.00 88.31 424 ILE A O 1
ATOM 3405 N N . SER A 1 425 ? -6.510 -4.062 14.926 1.00 84.38 425 SER A N 1
ATOM 3406 C CA . SER A 1 425 ? -5.507 -3.451 14.044 1.00 84.38 425 SER A CA 1
ATOM 3407 C C . SER A 1 425 ? -4.526 -4.466 13.452 1.00 84.38 425 SER A C 1
ATOM 3409 O O . SER A 1 425 ? -3.891 -4.168 12.445 1.00 84.38 425 SER A O 1
ATOM 3411 N N . THR A 1 426 ? -4.401 -5.663 14.044 1.00 81.12 426 THR A N 1
ATOM 3412 C CA . THR A 1 426 ? -3.610 -6.738 13.431 1.00 81.12 426 THR A CA 1
ATOM 3413 C C . THR A 1 426 ? -4.280 -7.338 12.204 1.00 81.12 426 THR A C 1
ATOM 3415 O O . THR A 1 426 ? -3.574 -7.902 11.380 1.00 81.12 426 THR A O 1
ATOM 3418 N N . VAL A 1 427 ? -5.600 -7.206 12.029 1.00 83.25 427 VAL A N 1
ATOM 3419 C CA . VAL A 1 427 ? -6.294 -7.748 10.856 1.00 83.25 427 VAL A CA 1
ATOM 3420 C C . VAL A 1 427 ? -6.079 -6.829 9.651 1.00 83.25 427 VAL A C 1
ATOM 3422 O O . VAL A 1 427 ? -6.776 -5.824 9.505 1.00 83.25 427 VAL A O 1
ATOM 3425 N N . PHE A 1 428 ? -5.117 -7.153 8.780 1.00 80.44 428 PHE A N 1
ATOM 3426 C CA . PHE A 1 428 ? -4.885 -6.397 7.549 1.00 80.44 428 PHE A CA 1
ATOM 3427 C C . PHE A 1 428 ? -5.664 -7.018 6.385 1.00 80.44 428 PHE A C 1
ATOM 3429 O O . PHE A 1 428 ? -5.254 -8.008 5.785 1.00 80.44 428 PHE A O 1
ATOM 3436 N N . ASP A 1 429 ? -6.808 -6.417 6.066 1.00 85.56 429 ASP A N 1
ATOM 3437 C CA . ASP A 1 429 ? -7.743 -6.923 5.061 1.00 85.56 429 ASP A CA 1
ATOM 3438 C C . ASP A 1 429 ? -8.007 -5.874 3.968 1.00 85.56 429 ASP A C 1
ATOM 3440 O O . ASP A 1 429 ? -9.054 -5.222 3.962 1.00 85.56 429 ASP A O 1
ATOM 3444 N N . PRO A 1 430 ? -7.052 -5.668 3.044 1.00 85.56 430 PRO A N 1
ATOM 3445 C CA . PRO A 1 430 ? -7.156 -4.620 2.033 1.00 85.56 430 PRO A CA 1
ATOM 3446 C C . PRO A 1 430 ? -8.340 -4.830 1.081 1.00 85.56 430 PRO A C 1
ATOM 3448 O O . PRO A 1 430 ? -8.856 -3.855 0.553 1.00 85.56 430 PRO A O 1
ATOM 3451 N N . LEU A 1 431 ? -8.785 -6.075 0.874 1.00 88.88 431 LEU A N 1
ATOM 3452 C CA . LEU A 1 431 ? -9.889 -6.418 -0.032 1.00 88.88 431 LEU A CA 1
ATOM 3453 C C . LEU A 1 431 ? -11.242 -6.598 0.675 1.00 88.88 431 LEU A C 1
ATOM 3455 O O . LEU A 1 431 ? -12.256 -6.788 0.005 1.00 88.88 431 LEU A O 1
ATOM 3459 N N . GLY A 1 432 ? -11.279 -6.536 2.006 1.00 90.31 432 GLY A N 1
ATOM 3460 C CA . GLY A 1 432 ? -12.514 -6.640 2.779 1.00 90.31 432 GLY A CA 1
ATOM 3461 C C . GLY A 1 432 ? -13.068 -8.064 2.947 1.00 90.31 432 GLY A C 1
ATOM 3462 O O . GLY A 1 432 ? -14.239 -8.199 3.307 1.00 90.31 432 GLY A O 1
ATOM 3463 N N . PHE A 1 433 ? -12.286 -9.124 2.719 1.00 90.88 433 PHE A N 1
ATOM 3464 C CA . PHE A 1 433 ? -12.739 -10.518 2.862 1.00 90.88 433 PHE A CA 1
ATOM 3465 C C . PHE A 1 433 ? -13.095 -10.914 4.295 1.00 90.88 433 PHE A C 1
ATOM 3467 O O . PHE A 1 433 ? -13.995 -11.720 4.519 1.00 90.88 433 PHE A O 1
ATOM 3474 N N . LEU A 1 434 ? -12.396 -10.337 5.262 1.00 91.50 434 LEU A N 1
ATOM 3475 C CA . LEU A 1 434 ? -12.575 -10.539 6.692 1.00 91.50 434 LEU A CA 1
ATOM 3476 C C . LEU A 1 434 ? -13.438 -9.437 7.321 1.00 91.50 434 LEU A C 1
ATOM 3478 O O . LEU A 1 434 ? -13.573 -9.391 8.544 1.00 91.50 434 LEU A O 1
ATOM 3482 N N . SER A 1 435 ? -14.066 -8.572 6.512 1.00 92.44 435 SER A N 1
ATOM 3483 C CA . SER A 1 435 ? -14.942 -7.496 6.995 1.00 92.44 435 SER A CA 1
ATOM 3484 C C . SER A 1 435 ? -15.974 -7.957 8.029 1.00 92.44 435 SER A C 1
ATOM 3486 O O . SER A 1 435 ? -16.091 -7.270 9.043 1.00 92.44 435 SER A O 1
ATOM 3488 N N . PRO A 1 436 ? -16.688 -9.096 7.866 1.00 92.50 436 PRO A N 1
ATOM 3489 C CA . PRO A 1 436 ? -17.645 -9.550 8.878 1.00 92.50 436 PRO A CA 1
ATOM 3490 C C . PRO A 1 436 ? -17.005 -9.739 10.259 1.00 92.50 436 PRO A C 1
ATOM 3492 O O . PRO A 1 436 ? -17.550 -9.284 11.263 1.00 92.50 436 PRO A O 1
ATOM 3495 N N . PHE A 1 437 ? -15.810 -10.327 10.296 1.00 92.62 437 PHE A N 1
ATOM 3496 C CA . PHE A 1 437 ? -15.058 -10.561 11.524 1.00 92.62 437 PHE A CA 1
ATOM 3497 C C . PHE A 1 437 ? -14.507 -9.256 12.125 1.00 92.62 437 PHE A C 1
ATOM 3499 O O . PHE A 1 437 ? -14.607 -9.016 13.331 1.00 92.62 437 PHE A O 1
ATOM 3506 N N . VAL A 1 438 ? -13.959 -8.367 11.288 1.00 91.88 438 VAL A N 1
ATOM 3507 C CA . VAL A 1 438 ? -13.432 -7.060 11.723 1.00 91.88 438 VAL A CA 1
ATOM 3508 C C . VAL A 1 438 ? -14.548 -6.161 12.259 1.00 91.88 438 VAL A C 1
ATOM 3510 O O . VAL A 1 438 ? -14.352 -5.448 13.245 1.00 91.88 438 VAL A O 1
ATOM 3513 N N . ILE A 1 439 ? -15.728 -6.190 11.633 1.00 94.94 439 ILE A N 1
ATOM 3514 C CA . ILE A 1 439 ? -16.902 -5.430 12.072 1.00 94.94 439 ILE A CA 1
ATOM 3515 C C . ILE A 1 439 ? -17.355 -5.898 13.455 1.00 94.94 439 ILE A C 1
ATOM 3517 O O . ILE A 1 439 ? -17.604 -5.046 14.304 1.00 94.94 439 ILE A O 1
ATOM 3521 N N . GLN A 1 440 ? -17.395 -7.208 13.719 1.00 95.19 440 GLN A N 1
ATOM 3522 C CA . GLN A 1 440 ? -17.704 -7.727 15.057 1.00 95.19 440 GLN A CA 1
ATOM 3523 C C . GLN A 1 440 ? -16.742 -7.172 16.113 1.00 95.19 440 GLN A C 1
ATOM 3525 O O . GLN A 1 440 ? -17.191 -6.633 17.123 1.00 95.19 440 GLN A O 1
ATOM 3530 N N . GLY A 1 441 ? -15.433 -7.189 15.844 1.00 93.81 441 GLY A N 1
ATOM 3531 C CA . GLY A 1 441 ? -14.443 -6.582 16.737 1.00 93.81 441 GLY A CA 1
ATOM 3532 C C . GLY A 1 441 ? -14.685 -5.085 16.965 1.00 93.81 441 GLY A C 1
ATOM 3533 O O . GLY A 1 441 ? -14.622 -4.605 18.095 1.00 93.81 441 GLY A O 1
ATOM 3534 N N . LYS A 1 442 ? -15.023 -4.329 15.911 1.00 94.50 442 LYS A N 1
ATOM 3535 C CA . LYS A 1 442 ? -15.346 -2.894 16.015 1.00 94.50 442 LYS A CA 1
ATOM 3536 C C . LYS A 1 442 ? -16.621 -2.624 16.822 1.00 94.50 442 LYS A C 1
ATOM 3538 O O . LYS A 1 442 ? -16.640 -1.651 17.572 1.00 94.50 442 LYS A O 1
ATOM 3543 N N . ILE A 1 443 ? -17.644 -3.471 16.698 1.00 95.81 443 ILE A N 1
ATOM 3544 C CA . ILE A 1 443 ? -18.868 -3.401 17.512 1.00 95.81 443 ILE A CA 1
ATOM 3545 C C . ILE A 1 443 ? -18.521 -3.643 18.984 1.00 95.81 443 ILE A C 1
ATOM 3547 O O . ILE A 1 443 ? -18.864 -2.819 19.826 1.00 95.81 443 ILE A O 1
ATOM 3551 N N . LEU A 1 444 ? -17.750 -4.692 19.293 1.00 94.81 444 LEU A N 1
ATOM 3552 C CA . LEU A 1 444 ? -17.294 -4.962 20.661 1.00 94.81 444 LEU A CA 1
ATOM 3553 C C . LEU A 1 444 ? -16.484 -3.791 21.229 1.00 94.81 444 LEU A C 1
ATOM 3555 O O . LEU A 1 444 ? -16.711 -3.359 22.357 1.00 94.81 444 LEU A O 1
ATOM 3559 N N . LEU A 1 445 ? -15.575 -3.219 20.436 1.00 94.38 445 LEU A N 1
ATOM 3560 C CA . LEU A 1 445 ? -14.817 -2.039 20.843 1.00 94.38 445 LEU A CA 1
ATOM 3561 C C . LEU A 1 445 ? -15.746 -0.857 21.156 1.00 94.38 445 LEU A C 1
ATOM 3563 O O . LEU A 1 445 ? -15.534 -0.171 22.155 1.00 94.38 445 LEU A O 1
ATOM 3567 N N . GLN A 1 446 ? -16.774 -0.626 20.336 1.00 95.06 446 GLN A N 1
ATOM 3568 C CA . GLN A 1 446 ? -17.780 0.410 20.570 1.00 95.06 446 GLN A CA 1
ATOM 3569 C C . GLN A 1 446 ? -18.569 0.164 21.865 1.00 95.06 446 GLN A C 1
ATOM 3571 O O . GLN A 1 446 ? -18.779 1.105 22.627 1.00 95.06 446 GLN A O 1
ATOM 3576 N N . GLU A 1 447 ? -18.960 -1.074 22.159 1.00 94.31 447 GLU A N 1
ATOM 3577 C CA . GLU A 1 447 ? -19.644 -1.422 23.412 1.00 94.31 447 GLU A CA 1
ATOM 3578 C C . GLU A 1 447 ? -18.760 -1.129 24.641 1.00 94.31 447 GLU A C 1
ATOM 3580 O O . GLU A 1 447 ? -19.224 -0.516 25.604 1.00 94.31 447 GLU A O 1
ATOM 3585 N N . ILE A 1 448 ? -17.458 -1.445 24.577 1.00 92.25 448 ILE A N 1
ATOM 3586 C CA . ILE A 1 448 ? -16.473 -1.096 25.624 1.00 92.25 448 ILE A CA 1
ATOM 3587 C C . ILE A 1 448 ? -16.290 0.431 25.742 1.00 92.25 448 ILE A C 1
ATOM 3589 O O . ILE A 1 448 ? -15.964 0.964 26.805 1.00 92.25 448 ILE A O 1
ATOM 3593 N N . TRP A 1 449 ? -16.461 1.183 24.652 1.00 91.50 449 TRP A N 1
ATOM 3594 C CA . TRP A 1 449 ? -16.461 2.646 24.714 1.00 91.50 449 TRP A CA 1
ATOM 3595 C C . TRP A 1 449 ? -17.672 3.190 25.467 1.00 91.50 449 TRP A C 1
ATOM 3597 O O . TRP A 1 449 ? -17.507 4.081 26.300 1.00 91.50 449 TRP A O 1
ATOM 3607 N N . VAL A 1 450 ? -18.858 2.643 25.202 1.00 92.75 450 VAL A N 1
ATOM 3608 C CA . VAL A 1 450 ? -20.117 3.071 25.828 1.00 92.75 450 VAL A CA 1
ATOM 3609 C C . VAL A 1 450 ? -20.154 2.741 27.323 1.00 92.75 450 VAL A C 1
ATOM 3611 O O . VAL A 1 450 ? -20.732 3.506 28.090 1.00 92.75 450 VAL A O 1
ATOM 3614 N N . SER A 1 451 ? -19.489 1.669 27.764 1.00 88.88 451 SER A N 1
ATOM 3615 C CA . SER A 1 451 ? -19.410 1.303 29.187 1.00 88.88 451 SER A CA 1
ATOM 3616 C C . SER A 1 451 ? -18.521 2.223 30.037 1.00 88.88 451 SER A C 1
ATOM 3618 O O . SER A 1 451 ? -18.507 2.094 31.258 1.00 88.88 451 SER A O 1
ATOM 3620 N N . GLY A 1 452 ? -17.790 3.162 29.424 1.00 88.62 452 GLY A N 1
ATOM 3621 C CA . GLY A 1 452 ? -16.975 4.148 30.144 1.00 88.62 452 GLY A CA 1
ATOM 3622 C C . GLY A 1 452 ? -15.641 3.626 30.693 1.00 88.62 452 GLY A C 1
ATOM 3623 O O . GLY A 1 452 ? -14.959 4.366 31.397 1.00 88.62 452 GLY A O 1
ATOM 3624 N N . ILE A 1 453 ? -15.243 2.396 30.347 1.00 87.75 453 ILE A N 1
ATOM 3625 C CA . ILE A 1 453 ? -13.993 1.755 30.799 1.00 87.75 453 ILE A CA 1
ATOM 3626 C C . ILE A 1 453 ? -12.767 2.519 30.270 1.00 87.75 453 ILE A C 1
ATOM 3628 O O . ILE A 1 453 ? -12.741 2.948 29.109 1.00 87.75 453 ILE A O 1
ATOM 3632 N N . SER A 1 454 ? -11.730 2.694 31.092 1.00 88.81 454 SER A N 1
ATOM 3633 C CA . SER A 1 454 ? -10.482 3.348 30.666 1.00 88.81 454 SER A CA 1
ATOM 3634 C C . SER A 1 454 ? -9.666 2.489 29.677 1.00 88.81 454 SER A C 1
ATOM 3636 O O . SER A 1 454 ? -9.952 1.320 29.441 1.00 88.81 454 SER A O 1
ATOM 3638 N N . TRP A 1 455 ? -8.634 3.059 29.049 1.00 89.69 455 TRP A N 1
ATOM 3639 C CA . TRP A 1 455 ? -7.825 2.364 28.032 1.00 89.69 455 TRP A CA 1
ATOM 3640 C C . TRP A 1 455 ? -7.141 1.092 28.536 1.00 89.69 455 TRP A C 1
ATOM 3642 O O . TRP A 1 455 ? -7.071 0.109 27.797 1.00 89.69 455 TRP A O 1
ATOM 3652 N N . ASP A 1 456 ? -6.640 1.146 29.767 1.00 90.00 456 ASP A N 1
ATOM 3653 C CA . ASP A 1 456 ? -5.808 0.116 30.398 1.00 90.00 456 ASP A CA 1
ATOM 3654 C C . ASP A 1 456 ? -6.550 -0.605 31.538 1.00 90.00 456 ASP A C 1
ATOM 3656 O O . ASP A 1 456 ? -5.962 -1.364 32.301 1.00 90.00 456 ASP A O 1
ATOM 3660 N N . GLU A 1 457 ? -7.854 -0.362 31.655 1.00 90.00 457 GLU A N 1
ATOM 3661 C CA . GLU A 1 457 ? -8.730 -1.041 32.602 1.00 90.00 457 GLU A CA 1
ATOM 3662 C C . GLU A 1 457 ? -9.292 -2.324 31.975 1.00 90.00 457 GLU A C 1
ATOM 3664 O O . GLU A 1 457 ? -9.546 -2.389 30.766 1.00 90.00 457 GLU A O 1
ATOM 3669 N N . VAL A 1 458 ? -9.446 -3.359 32.803 1.00 90.62 458 VAL A N 1
ATOM 3670 C CA . VAL A 1 458 ? -9.899 -4.683 32.370 1.00 90.62 458 VAL A CA 1
ATOM 3671 C C . VAL A 1 458 ? -11.388 -4.638 32.031 1.00 90.62 458 VAL A C 1
ATOM 3673 O O . VAL A 1 458 ? -12.210 -4.154 32.807 1.00 90.62 458 VAL A O 1
ATOM 3676 N N . VAL A 1 459 ? -11.739 -5.173 30.865 1.00 89.88 459 VAL A N 1
ATOM 3677 C CA . VAL A 1 459 ? -13.117 -5.379 30.428 1.00 89.88 459 VAL A CA 1
ATOM 3678 C C . VAL A 1 459 ? -13.735 -6.451 31.318 1.00 89.88 459 VAL A C 1
ATOM 3680 O O . VAL A 1 459 ? -13.237 -7.570 31.365 1.00 89.88 459 VAL A O 1
ATOM 3683 N N . GLY A 1 460 ? -14.803 -6.105 32.035 1.00 87.69 460 GLY A N 1
ATOM 3684 C CA . GLY A 1 460 ? -15.511 -7.018 32.933 1.00 87.69 460 GLY A CA 1
ATOM 3685 C C . GLY A 1 460 ? -16.870 -7.477 32.401 1.00 87.69 460 GLY A C 1
ATOM 3686 O O . GLY A 1 460 ? -17.413 -6.919 31.445 1.00 87.69 460 GLY A O 1
ATOM 3687 N N . GLY A 1 461 ? -17.444 -8.476 33.074 1.00 86.62 461 GLY A N 1
ATOM 3688 C CA . GLY A 1 461 ? -18.796 -8.976 32.809 1.00 86.62 461 GLY A CA 1
ATOM 3689 C C . GLY A 1 461 ? -18.932 -9.693 31.463 1.00 86.62 461 GLY A C 1
ATOM 3690 O O . GLY A 1 461 ? -17.971 -10.249 30.943 1.00 86.62 461 GLY A O 1
ATOM 3691 N N . GLU A 1 462 ? -20.131 -9.654 30.879 1.00 87.88 462 GLU A N 1
ATOM 3692 C CA . GLU A 1 462 ? -20.459 -10.340 29.616 1.00 87.88 462 GLU A CA 1
ATOM 3693 C C . GLU A 1 462 ? -19.582 -9.884 28.431 1.00 87.88 462 GLU A C 1
ATOM 3695 O O . GLU A 1 462 ? -19.275 -10.667 27.533 1.00 87.88 462 GLU A O 1
ATOM 3700 N N . LEU A 1 463 ? -19.135 -8.621 28.434 1.00 89.81 463 LEU A N 1
ATOM 3701 C CA . LEU A 1 463 ? -18.243 -8.088 27.399 1.00 89.81 463 LEU A CA 1
ATOM 3702 C C . LEU A 1 463 ? -16.874 -8.770 27.406 1.00 89.81 463 LEU A C 1
ATOM 3704 O O . LEU A 1 463 ? -16.275 -8.934 26.346 1.00 89.81 463 LEU A O 1
ATOM 3708 N N . GLN A 1 464 ? -16.386 -9.182 28.577 1.00 91.06 464 GLN A N 1
ATOM 3709 C CA . GLN A 1 464 ? -15.107 -9.875 28.706 1.00 91.06 464 GLN A CA 1
ATOM 3710 C C . GLN A 1 464 ? -15.133 -11.209 27.960 1.00 91.06 464 GLN A C 1
ATOM 3712 O O . GLN A 1 464 ? -14.200 -11.523 27.224 1.00 91.06 464 GLN A O 1
ATOM 3717 N N . ASP A 1 465 ? -16.223 -11.961 28.119 1.00 89.94 465 ASP A N 1
ATOM 3718 C CA . ASP A 1 465 ? -16.402 -13.261 27.479 1.00 89.94 465 ASP A CA 1
ATOM 3719 C C . ASP A 1 465 ? -16.514 -13.110 25.958 1.00 89.94 465 ASP A C 1
ATOM 3721 O O . ASP A 1 465 ? -15.759 -13.746 25.227 1.00 89.94 465 ASP A O 1
ATOM 3725 N N . LYS A 1 466 ? -17.349 -12.176 25.474 1.00 92.56 466 LYS A N 1
ATOM 3726 C CA . LYS A 1 466 ? -17.492 -11.892 24.032 1.00 92.56 466 LYS A CA 1
ATOM 3727 C C . LYS A 1 466 ? -16.174 -11.479 23.375 1.00 92.56 466 LYS A C 1
ATOM 3729 O O . LYS A 1 466 ? -15.870 -11.905 22.263 1.00 92.56 466 LYS A O 1
ATOM 3734 N N . VAL A 1 467 ? -15.392 -10.637 24.052 1.00 91.94 467 VAL A N 1
ATOM 3735 C CA . VAL A 1 467 ? -14.070 -10.214 23.574 1.00 91.94 467 VAL A CA 1
ATOM 3736 C C . VAL A 1 467 ? -13.095 -11.387 23.566 1.00 91.94 467 VAL A C 1
ATOM 3738 O O . VAL A 1 467 ? -12.362 -11.550 22.592 1.00 91.94 467 VAL A O 1
ATOM 3741 N N . GLY A 1 468 ? -13.075 -12.192 24.629 1.00 89.75 468 GLY A N 1
ATOM 3742 C CA . GLY A 1 468 ? -12.223 -13.375 24.720 1.00 89.75 468 GLY A CA 1
ATOM 3743 C C . GLY A 1 468 ? -12.508 -14.375 23.600 1.00 89.75 468 GLY A C 1
ATOM 3744 O O . GLY A 1 468 ? -11.577 -14.833 22.939 1.00 89.75 468 GLY A O 1
ATOM 3745 N N . ASP A 1 469 ? -13.786 -14.644 23.333 1.00 89.75 469 ASP A N 1
ATOM 3746 C CA . ASP A 1 469 ? -14.219 -15.519 22.244 1.00 89.75 469 ASP A CA 1
ATOM 3747 C C . ASP A 1 469 ? -13.800 -14.968 20.873 1.00 89.75 469 ASP A C 1
ATOM 3749 O O . ASP A 1 469 ? -13.174 -15.686 20.094 1.00 89.75 469 ASP A O 1
ATOM 3753 N N . TRP A 1 470 ? -14.035 -13.677 20.605 1.00 92.31 470 TRP A N 1
ATOM 3754 C CA . TRP A 1 470 ? -13.615 -13.040 19.350 1.00 92.31 470 TRP A CA 1
ATOM 3755 C C . TRP A 1 470 ? -12.090 -13.073 19.147 1.00 92.31 470 TRP A C 1
ATOM 3757 O O . TRP A 1 470 ? -11.616 -13.315 18.038 1.00 92.31 470 TRP A O 1
ATOM 3767 N N . ILE A 1 471 ? -11.300 -12.863 20.210 1.00 88.81 471 ILE A N 1
ATOM 3768 C CA . ILE A 1 471 ? -9.833 -12.962 20.141 1.00 88.81 471 ILE A CA 1
ATOM 3769 C C . ILE A 1 471 ? -9.395 -14.399 19.846 1.00 88.81 471 ILE A C 1
ATOM 3771 O O . ILE A 1 471 ? -8.463 -14.584 19.068 1.00 88.81 471 ILE A O 1
ATOM 3775 N N . ARG A 1 472 ? -10.039 -15.410 20.438 1.00 86.94 472 ARG A N 1
ATOM 3776 C CA . ARG A 1 472 ? -9.730 -16.821 20.158 1.00 86.94 472 ARG A CA 1
ATOM 3777 C C . ARG A 1 472 ? -10.033 -17.180 18.703 1.00 86.94 472 ARG A C 1
ATOM 3779 O O . ARG A 1 472 ? -9.245 -17.869 18.064 1.00 86.94 472 ARG A O 1
ATOM 3786 N N . ASP A 1 473 ? -11.117 -16.642 18.153 1.00 88.88 473 ASP A N 1
ATOM 3787 C CA . ASP A 1 473 ? -11.506 -16.872 16.760 1.00 88.88 473 ASP A CA 1
ATOM 3788 C C . ASP A 1 473 ? -10.535 -16.266 15.734 1.00 88.88 473 ASP A C 1
ATOM 3790 O O . ASP A 1 473 ? -10.578 -16.649 14.563 1.00 88.88 473 ASP A O 1
ATOM 3794 N N . LEU A 1 474 ? -9.610 -15.386 16.148 1.00 86.50 474 LEU A N 1
ATOM 3795 C CA . LEU A 1 474 ? -8.533 -14.915 15.273 1.00 86.50 474 LEU A CA 1
ATOM 3796 C C . LEU A 1 474 ? -7.739 -16.084 14.685 1.00 86.50 474 LEU A C 1
ATOM 3798 O O . LEU A 1 474 ? -7.401 -16.034 13.509 1.00 86.50 474 LEU A O 1
ATOM 3802 N N . GLU A 1 475 ? -7.455 -17.136 15.456 1.00 83.00 475 GLU A N 1
ATOM 3803 C CA . GLU A 1 475 ? -6.654 -18.276 14.982 1.00 83.00 475 GLU A CA 1
ATOM 3804 C C . GLU A 1 475 ? -7.337 -19.025 13.827 1.00 83.00 475 GLU A C 1
ATOM 3806 O O . GLU A 1 475 ? -6.671 -19.460 12.879 1.00 83.00 475 GLU A O 1
ATOM 3811 N N . ASN A 1 476 ? -8.671 -19.055 13.841 1.00 87.50 476 ASN A N 1
ATOM 3812 C CA . ASN A 1 476 ? -9.505 -19.699 12.826 1.00 87.50 476 ASN A CA 1
ATOM 3813 C C . ASN A 1 476 ? -9.508 -18.934 11.491 1.00 87.50 476 ASN A C 1
ATOM 3815 O O . ASN A 1 476 ? -9.853 -19.494 10.450 1.00 87.50 476 ASN A O 1
ATOM 3819 N N . LEU A 1 477 ? -9.080 -17.663 11.463 1.00 87.62 477 LEU A N 1
ATOM 3820 C CA . LEU A 1 477 ? -8.970 -16.901 10.210 1.00 87.62 477 LEU A CA 1
ATOM 3821 C C . LEU A 1 477 ? -7.979 -17.542 9.232 1.00 87.62 477 LEU A C 1
ATOM 3823 O O . LEU A 1 477 ? -8.112 -17.382 8.016 1.00 87.62 477 LEU A O 1
ATOM 3827 N N . SER A 1 478 ? -7.012 -18.303 9.749 1.00 84.50 478 SER A N 1
ATOM 3828 C CA . SER A 1 478 ? -6.044 -19.035 8.934 1.00 84.50 478 SER A CA 1
ATOM 3829 C C . SER A 1 478 ? -6.637 -20.197 8.148 1.00 84.50 478 SER A C 1
ATOM 3831 O O . SER A 1 478 ? -5.986 -20.676 7.216 1.00 84.50 478 SER A O 1
ATOM 3833 N N . ASP A 1 479 ? -7.873 -20.605 8.434 1.00 88.12 479 ASP A N 1
ATOM 3834 C CA . ASP A 1 479 ? -8.596 -21.635 7.687 1.00 88.12 479 ASP A CA 1
ATOM 3835 C C . ASP A 1 479 ? -9.409 -21.062 6.525 1.00 88.12 479 ASP A C 1
ATOM 3837 O O . ASP A 1 479 ? -9.737 -21.785 5.582 1.00 88.12 479 ASP A O 1
ATOM 3841 N N . ILE A 1 480 ? -9.667 -19.751 6.523 1.00 89.56 480 ILE A N 1
ATOM 3842 C CA . ILE A 1 480 ? -10.434 -19.095 5.465 1.00 89.56 480 ILE A CA 1
ATOM 3843 C C . ILE A 1 480 ? -9.651 -19.153 4.148 1.00 89.56 480 ILE A C 1
ATOM 3845 O O . ILE A 1 480 ? -8.457 -18.837 4.073 1.00 89.56 480 ILE A O 1
ATOM 3849 N N . ARG A 1 481 ? -10.338 -19.576 3.086 1.00 89.44 481 ARG A N 1
ATOM 3850 C CA . ARG A 1 481 ? -9.825 -19.626 1.714 1.00 89.44 481 ARG A CA 1
ATOM 3851 C C . ARG A 1 481 ? -10.730 -18.797 0.824 1.00 89.44 481 ARG A C 1
ATOM 3853 O O . ARG A 1 481 ? -11.946 -18.964 0.855 1.00 89.44 481 ARG A O 1
ATOM 3860 N N . VAL A 1 482 ? -10.137 -17.926 0.016 1.00 91.19 482 VAL A N 1
ATOM 3861 C CA . VAL A 1 482 ? -10.874 -17.130 -0.971 1.00 91.19 482 VAL A CA 1
ATOM 3862 C C . VAL A 1 482 ? -10.241 -17.345 -2.334 1.00 91.19 482 VAL A C 1
ATOM 3864 O O . VAL A 1 482 ? -9.062 -17.048 -2.503 1.00 91.19 482 VAL A O 1
ATOM 3867 N N . ASN A 1 483 ? -11.011 -17.814 -3.316 1.00 91.56 483 ASN A N 1
ATOM 3868 C CA . ASN A 1 483 ? -10.516 -17.969 -4.686 1.00 91.56 483 ASN A CA 1
ATOM 3869 C C . ASN A 1 483 ? -9.918 -16.653 -5.183 1.00 91.56 483 ASN A C 1
ATOM 3871 O O . ASN A 1 483 ? -10.525 -15.586 -5.008 1.00 91.56 483 ASN A O 1
ATOM 3875 N N . ARG A 1 484 ? -8.728 -16.723 -5.790 1.00 91.25 484 ARG A N 1
ATOM 3876 C CA . ARG A 1 484 ? -8.105 -15.548 -6.398 1.00 91.25 484 ARG A CA 1
ATOM 3877 C C . ARG A 1 484 ? -8.898 -15.130 -7.631 1.00 91.25 484 ARG A C 1
ATOM 3879 O O . ARG A 1 484 ? -9.321 -13.982 -7.705 1.00 91.25 484 ARG A O 1
ATOM 3886 N N . CYS A 1 485 ? -9.098 -16.030 -8.593 1.00 92.44 485 CYS A N 1
ATOM 3887 C CA . CYS A 1 485 ? -9.738 -15.677 -9.857 1.00 92.44 485 CYS A CA 1
ATOM 3888 C C . CYS A 1 485 ? -11.228 -15.334 -9.686 1.00 92.44 485 CYS A C 1
ATOM 3890 O O . CYS A 1 485 ? -11.963 -16.044 -9.004 1.00 92.44 485 CYS A O 1
ATOM 3892 N N . LEU A 1 486 ? -11.670 -14.249 -10.327 1.00 89.00 486 LEU A N 1
ATOM 3893 C CA . LEU A 1 486 ? -13.082 -13.861 -10.429 1.00 89.00 486 LEU A CA 1
ATOM 3894 C C . LEU A 1 486 ? -13.772 -14.440 -11.671 1.00 89.00 486 LEU A C 1
ATOM 3896 O O . LEU A 1 486 ? -14.994 -14.355 -11.773 1.00 89.00 486 LEU A O 1
ATOM 3900 N N . CYS A 1 487 ? -13.021 -15.003 -12.623 1.00 81.56 487 CYS A N 1
ATOM 3901 C CA . CYS A 1 487 ? -13.616 -15.719 -13.745 1.00 81.56 487 CYS A CA 1
ATOM 3902 C C . CYS A 1 487 ? -14.259 -17.003 -13.215 1.00 81.56 487 CYS A C 1
ATOM 3904 O O . CYS A 1 487 ? -13.568 -17.860 -12.671 1.00 81.56 487 CYS A O 1
ATOM 3906 N N . LEU A 1 488 ? -15.577 -17.117 -13.356 1.00 61.44 488 LEU A N 1
ATOM 3907 C CA . LEU A 1 488 ? -16.294 -18.351 -13.055 1.00 61.44 488 LEU A CA 1
ATOM 3908 C C . LEU A 1 488 ? -16.029 -19.358 -14.177 1.00 61.44 488 LEU A C 1
ATOM 3910 O O . LEU A 1 488 ? -16.123 -19.000 -15.355 1.00 61.44 488 LEU A O 1
ATOM 3914 N N . ASP A 1 489 ? -15.734 -20.607 -13.822 1.00 53.41 489 ASP A N 1
ATOM 3915 C CA . ASP A 1 489 ? -15.647 -21.694 -14.795 1.00 53.41 489 ASP A CA 1
ATOM 3916 C C . ASP A 1 489 ? -16.967 -21.785 -15.580 1.00 53.41 489 ASP A C 1
ATOM 3918 O O . ASP A 1 489 ? -18.036 -22.000 -15.010 1.00 53.41 489 ASP A O 1
ATOM 3922 N N . GLY A 1 490 ? -16.896 -21.568 -16.897 1.00 52.66 490 GLY A N 1
ATOM 3923 C CA . GLY A 1 490 ? -18.053 -21.603 -17.798 1.00 52.66 490 GLY A CA 1
ATOM 3924 C C . GLY A 1 490 ? -18.822 -20.286 -17.974 1.00 52.66 490 GLY A C 1
ATOM 3925 O O . GLY A 1 490 ? -19.785 -20.268 -18.738 1.00 52.66 490 GLY A O 1
ATOM 3926 N N . ALA A 1 491 ? -18.420 -19.180 -17.338 1.00 50.72 491 ALA A N 1
ATOM 3927 C CA . ALA A 1 491 ? -18.991 -17.869 -17.651 1.00 50.72 491 ALA A CA 1
ATOM 3928 C C . ALA A 1 491 ? -18.292 -17.260 -18.876 1.00 50.72 491 ALA A C 1
ATOM 3930 O O . ALA A 1 491 ? -17.090 -16.987 -18.845 1.00 50.72 491 ALA A O 1
ATOM 3931 N N . GLU A 1 492 ? -19.044 -17.022 -19.953 1.00 44.09 492 GLU A N 1
ATOM 3932 C CA . GLU A 1 492 ? -18.573 -16.210 -21.076 1.00 44.09 492 GLU A CA 1
ATOM 3933 C C . GLU A 1 492 ? -18.071 -14.860 -20.548 1.00 44.09 492 GLU A C 1
ATOM 3935 O O . GLU A 1 492 ? -18.759 -14.161 -19.800 1.00 44.09 492 GLU A O 1
ATOM 3940 N N . THR A 1 493 ? -16.840 -14.495 -20.908 1.00 45.69 493 THR A N 1
ATOM 3941 C CA . THR A 1 493 ? -16.250 -13.201 -20.565 1.00 45.69 493 THR A CA 1
ATOM 3942 C C . THR A 1 493 ? -17.154 -12.070 -21.043 1.00 45.69 493 THR A C 1
ATOM 3944 O O . THR A 1 493 ? -17.186 -11.764 -22.235 1.00 45.69 493 THR A O 1
ATOM 3947 N N . LEU A 1 494 ? -17.842 -11.397 -20.119 1.00 42.16 494 LEU A N 1
ATOM 3948 C CA . LEU A 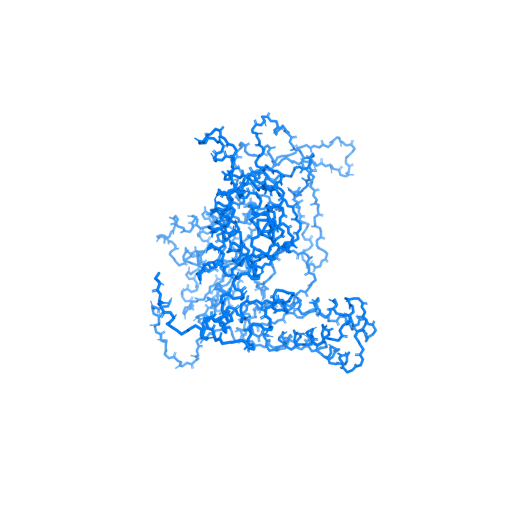1 494 ? -18.401 -10.079 -20.393 1.00 42.16 494 LEU A CA 1
ATOM 3949 C C . LEU A 1 494 ? -17.221 -9.127 -20.620 1.00 42.16 494 LEU A C 1
ATOM 3951 O O . LEU A 1 494 ? -16.508 -8.747 -19.690 1.00 42.16 494 LEU A O 1
ATOM 3955 N N . ASN A 1 495 ? -16.984 -8.779 -21.885 1.00 34.00 495 ASN A N 1
ATOM 3956 C CA . ASN A 1 495 ? -16.041 -7.741 -22.282 1.00 34.00 495 ASN A CA 1
ATOM 3957 C C . ASN A 1 495 ? -16.567 -6.377 -21.810 1.00 34.00 495 ASN A C 1
ATOM 3959 O O . ASN A 1 495 ? -17.159 -5.624 -22.576 1.00 34.00 495 ASN A O 1
ATOM 3963 N N . CYS A 1 496 ? -16.349 -6.038 -20.542 1.00 36.59 496 CYS A N 1
ATOM 3964 C CA . CYS A 1 496 ? -16.503 -4.668 -20.071 1.00 36.59 496 CYS A CA 1
ATOM 3965 C C . CYS A 1 496 ? -15.233 -3.883 -20.423 1.00 36.59 496 CYS A C 1
ATOM 3967 O O . CYS A 1 496 ? -14.326 -3.741 -19.608 1.00 36.59 496 CYS A O 1
ATOM 3969 N N . THR A 1 497 ? -15.161 -3.375 -21.656 1.00 33.56 497 THR A N 1
ATOM 3970 C CA . THR A 1 497 ? -14.123 -2.426 -22.102 1.00 33.56 497 THR A CA 1
ATOM 3971 C C . THR A 1 497 ? -14.365 -0.988 -21.630 1.00 33.56 497 THR A C 1
ATOM 3973 O O . THR A 1 497 ? -13.634 -0.089 -22.035 1.00 33.56 497 THR A O 1
ATOM 3976 N N . HIS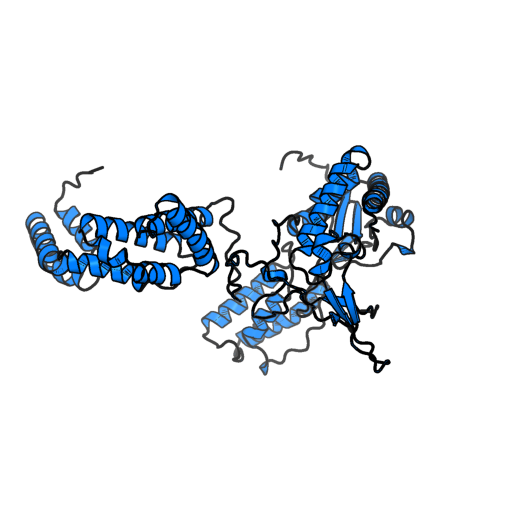 A 1 498 ? -15.352 -0.750 -20.762 1.00 31.22 498 HIS A N 1
ATOM 3977 C CA . HIS A 1 498 ? -15.679 0.577 -20.238 1.00 31.22 498 HIS A CA 1
ATOM 3978 C C . HIS A 1 498 ? -16.091 0.500 -18.762 1.00 31.22 498 HIS A C 1
ATOM 3980 O O . HIS A 1 498 ? -17.281 0.497 -18.460 1.00 31.22 498 HIS A O 1
ATOM 3986 N N . LEU A 1 499 ? -15.110 0.418 -17.861 1.00 29.55 499 LEU A N 1
ATOM 3987 C CA . LEU A 1 499 ? -15.224 0.862 -16.467 1.00 29.55 499 LEU A CA 1
ATOM 3988 C C . LEU A 1 499 ? -13.935 1.581 -16.081 1.00 29.55 499 LEU A C 1
ATOM 3990 O O . LEU A 1 499 ? -12.856 0.995 -16.343 1.00 29.55 499 LEU A O 1
#

pLDDT: mean 77.99, std 17.41, range [26.38, 97.5]